Protein AF-A0A4P5YTK2-F1 (afdb_monomer_lite)

Radius of gyration: 30.33 Å; chains: 1; bounding box: 74×53×117 Å

Secondary structure (DSSP, 8-state):
-----------S-SSSSSSTTPEEEEEEES-HHHHH-TT--EEEEEEEEE-TT-EEE-S-EE-TTEEEEEE-TTT--EEE-SPEESBEEEEEE---SS-SS-EEEEESSPP--BS-EEEEEEEEEEEESTTS-SB-S-EEE-SSS-EEEEESSS--B-TT-EEEE-SSS-EEEE-TT--EEESEEEESS-EEEE--SS--EEEE---TTS---TTS-EEEES--TTT-EEEESSSTTSS-HHHHTTEEEES-TTS-SSEEEEEE-TTSBEEEEEEP--SS-SS--SHHHHHHHHTTT---HHHHHTSTT-S--TT-EEEEEESHHHHTTHHHHHHHHHHHH-TTTTT---EEEEEE-TT--HHHHHHEESS-SSTTPPPEE-HHHHHHHHT-SEEEEE--HHHHHTS---HHHHHHHHHHHHHHHHHTT-EEEEE----SS--TTS-STTHHHHHHHHHHHHHHHHHHTPEEE-HHHHHHHHHHHHS-EE-TTS-EE--SSSSSBSSSSSB-HHHHHHHHHHHHHHHHHHHH--

Structure (mmCIF, N/CA/C/O backbone):
data_AF-A0A4P5YTK2-F1
#
_entry.id   AF-A0A4P5YTK2-F1
#
loop_
_atom_site.group_PDB
_atom_site.id
_atom_site.type_symbol
_atom_site.label_atom_id
_atom_site.label_alt_id
_atom_site.label_comp_id
_atom_site.label_asym_id
_atom_site.label_entity_id
_atom_site.label_seq_id
_atom_site.pdbx_PDB_ins_code
_atom_site.Cartn_x
_atom_site.Cartn_y
_atom_site.Cartn_z
_atom_site.occupancy
_atom_site.B_iso_or_equiv
_atom_site.auth_seq_id
_atom_site.auth_comp_id
_atom_site.auth_asym_id
_atom_site.auth_atom_id
_atom_site.pdbx_PDB_model_num
ATOM 1 N N . MET A 1 1 ? 37.054 5.113 -79.686 1.00 27.66 1 MET A N 1
ATOM 2 C CA . MET A 1 1 ? 37.083 6.523 -79.235 1.00 27.66 1 MET A CA 1
ATOM 3 C C . MET A 1 1 ? 35.763 6.830 -78.519 1.00 27.66 1 MET A C 1
ATOM 5 O O . MET A 1 1 ? 34.775 6.212 -78.893 1.00 27.66 1 MET A O 1
ATOM 9 N N . PRO A 1 2 ? 35.787 7.636 -77.441 1.00 45.22 2 PRO A N 1
ATOM 10 C CA . PRO A 1 2 ? 34.852 7.629 -76.292 1.00 45.22 2 PRO A CA 1
ATOM 11 C C . PRO A 1 2 ? 33.668 8.623 -76.481 1.00 45.22 2 PRO A C 1
ATOM 13 O O . PRO A 1 2 ? 33.610 9.208 -77.562 1.00 45.22 2 PRO A O 1
ATOM 16 N N . PRO A 1 3 ? 32.776 8.906 -75.490 1.00 46.12 3 PRO A N 1
ATOM 17 C CA . PRO A 1 3 ? 32.671 8.372 -74.123 1.00 46.12 3 PRO A CA 1
ATOM 18 C C . PRO A 1 3 ? 31.280 7.854 -73.688 1.00 46.12 3 PRO A C 1
ATOM 20 O O . PRO A 1 3 ? 30.233 8.169 -74.247 1.00 46.12 3 PRO A O 1
ATOM 23 N N . ALA A 1 4 ? 31.321 7.089 -72.596 1.00 40.81 4 ALA A N 1
ATOM 24 C CA . ALA A 1 4 ? 30.204 6.750 -71.729 1.00 40.81 4 ALA A CA 1
ATOM 25 C C . ALA A 1 4 ? 29.740 7.974 -70.916 1.00 40.81 4 ALA A C 1
ATOM 27 O O . ALA A 1 4 ? 30.573 8.687 -70.356 1.00 40.81 4 ALA A O 1
ATOM 28 N N . TYR A 1 5 ? 28.424 8.165 -70.796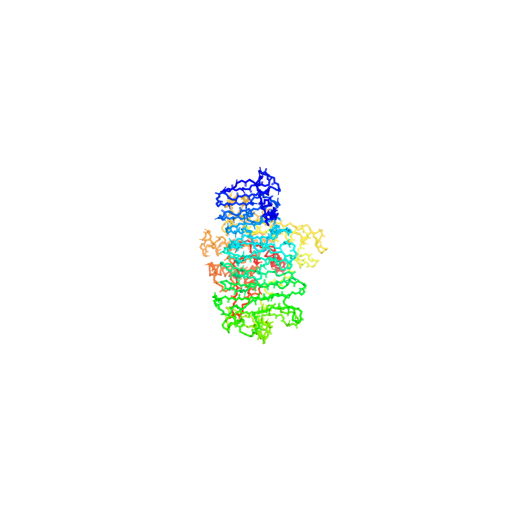 1.00 35.16 5 TYR A N 1
ATOM 29 C CA . TYR A 1 5 ? 27.823 9.064 -69.810 1.00 35.16 5 TYR A CA 1
ATOM 30 C C . TYR A 1 5 ? 27.196 8.246 -68.682 1.00 35.16 5 TYR A C 1
ATOM 32 O O . TYR A 1 5 ? 26.326 7.405 -68.896 1.00 35.16 5 TYR A O 1
ATOM 40 N N . SER A 1 6 ? 27.688 8.507 -67.474 1.00 33.84 6 SER A N 1
ATOM 41 C CA . SER A 1 6 ? 27.196 7.991 -66.206 1.00 33.84 6 SER A CA 1
ATOM 42 C C . SER A 1 6 ? 25.826 8.579 -65.868 1.00 33.84 6 SER A C 1
ATOM 44 O O . SER A 1 6 ? 25.688 9.798 -65.755 1.00 33.84 6 SER A O 1
ATOM 46 N N . LEU A 1 7 ? 24.843 7.723 -65.605 1.00 33.41 7 LEU A N 1
ATOM 47 C CA . LEU A 1 7 ? 23.676 8.083 -64.806 1.00 33.41 7 LEU A CA 1
ATOM 48 C C . LEU A 1 7 ? 24.022 7.801 -63.338 1.00 33.41 7 LEU A C 1
ATOM 50 O O . LEU A 1 7 ? 24.034 6.650 -62.906 1.00 33.41 7 LEU A O 1
ATOM 54 N N . LEU A 1 8 ? 24.346 8.852 -62.580 1.00 32.53 8 LEU A N 1
ATOM 55 C CA . LEU A 1 8 ? 24.273 8.806 -61.117 1.00 32.53 8 LEU A CA 1
ATOM 56 C C . LEU A 1 8 ? 22.802 8.580 -60.717 1.00 32.53 8 LEU A C 1
ATOM 58 O O . LEU A 1 8 ? 21.937 9.284 -61.245 1.00 32.53 8 LEU A O 1
ATOM 62 N N . PRO A 1 9 ? 22.481 7.694 -59.759 1.00 37.84 9 PRO A N 1
ATOM 63 C CA . PRO A 1 9 ? 21.172 7.716 -59.137 1.00 37.84 9 PRO A CA 1
ATOM 64 C C . PRO A 1 9 ? 21.109 8.900 -58.170 1.00 37.84 9 PRO A C 1
ATOM 66 O O . PRO A 1 9 ? 21.943 9.043 -57.274 1.00 37.84 9 PRO A O 1
ATOM 69 N N . ALA A 1 10 ? 20.094 9.740 -58.351 1.00 35.75 10 ALA A N 1
ATOM 70 C CA . ALA A 1 10 ? 19.647 10.712 -57.369 1.00 35.75 10 ALA A CA 1
ATOM 71 C C . ALA A 1 10 ? 19.206 9.974 -56.093 1.00 35.75 10 ALA A C 1
ATOM 73 O O . ALA A 1 10 ? 18.057 9.565 -55.956 1.00 35.75 10 ALA A O 1
ATOM 74 N N . LEU A 1 11 ? 20.141 9.770 -55.168 1.00 39.34 11 LEU A N 1
ATOM 75 C CA . LEU A 1 11 ? 19.878 9.237 -53.835 1.00 39.34 11 LEU A CA 1
ATOM 76 C C . LEU A 1 11 ? 20.534 10.141 -52.792 1.00 39.34 11 LEU A C 1
ATOM 78 O O . LEU A 1 11 ? 21.424 9.732 -52.057 1.00 39.34 11 LEU A O 1
ATOM 82 N N . LEU A 1 12 ? 20.124 11.406 -52.757 1.00 38.94 12 LEU A N 1
ATOM 83 C CA . LEU A 1 12 ? 20.457 12.316 -51.667 1.00 38.94 12 LEU A CA 1
ATOM 84 C C . LEU A 1 12 ? 19.452 13.473 -51.690 1.00 38.94 12 LEU A C 1
ATOM 86 O O . LEU A 1 12 ? 19.691 14.422 -52.418 1.00 38.94 12 LEU A O 1
ATOM 90 N N . LEU A 1 13 ? 18.305 13.344 -50.999 1.00 37.25 13 LEU A N 1
ATOM 91 C CA . LEU A 1 13 ? 17.420 14.440 -50.509 1.00 37.25 13 LEU A CA 1
ATOM 92 C C . LEU A 1 13 ? 16.005 13.941 -50.122 1.00 37.25 13 LEU A C 1
ATOM 94 O O . LEU A 1 13 ? 14.999 14.512 -50.527 1.00 37.25 13 LEU A O 1
ATOM 98 N N . LEU A 1 14 ? 15.889 12.880 -49.313 1.00 36.75 14 LEU A N 1
ATOM 99 C CA . LEU A 1 14 ? 14.598 12.516 -48.689 1.00 36.75 14 LEU A CA 1
ATOM 100 C C . LEU A 1 14 ? 14.622 12.478 -47.151 1.00 36.75 14 LEU A C 1
ATOM 102 O O . LEU A 1 14 ? 13.618 12.137 -46.539 1.00 36.75 14 LEU A O 1
ATOM 106 N N . PHE A 1 15 ? 15.712 12.915 -46.508 1.00 40.53 15 PHE A N 1
ATOM 107 C CA . PHE A 1 15 ? 15.795 13.005 -45.040 1.00 40.53 15 PHE A CA 1
ATOM 108 C C . PHE A 1 15 ? 15.596 14.418 -44.457 1.00 40.53 15 PHE A C 1
ATOM 110 O O . PHE A 1 15 ? 15.671 14.577 -43.243 1.00 40.53 15 PHE A O 1
ATOM 117 N N . SER A 1 16 ? 15.305 15.449 -45.261 1.00 43.75 16 SER A N 1
ATOM 118 C CA . SER A 1 16 ? 15.287 16.842 -44.769 1.00 43.75 16 SER A CA 1
ATOM 119 C C . SER A 1 16 ? 13.909 17.494 -44.587 1.00 43.75 16 SER A C 1
ATOM 121 O O . SER A 1 16 ? 13.853 18.591 -44.044 1.00 43.75 16 SER A O 1
ATOM 123 N N . ASN A 1 17 ? 12.791 16.865 -44.970 1.00 46.16 17 ASN A N 1
ATOM 124 C CA . ASN A 1 17 ? 11.489 17.564 -44.974 1.00 46.16 17 ASN A CA 1
ATOM 125 C C . ASN A 1 17 ? 10.594 17.340 -43.739 1.00 46.16 17 ASN A C 1
ATOM 127 O O . ASN A 1 17 ? 9.593 18.037 -43.603 1.00 46.16 17 ASN A O 1
ATOM 131 N N . VAL A 1 18 ? 10.936 16.432 -42.814 1.00 52.53 18 VAL A N 1
ATOM 132 C CA . VAL A 1 18 ? 10.113 16.185 -41.603 1.00 52.53 18 VAL A CA 1
ATOM 133 C C . VAL A 1 18 ? 10.308 17.274 -40.532 1.00 52.53 18 VAL A C 1
ATOM 135 O O . VAL A 1 18 ? 9.414 17.525 -39.727 1.00 52.53 18 VAL A O 1
ATOM 138 N N . TRP A 1 19 ? 11.448 17.971 -40.558 1.00 58.25 19 TRP A N 1
ATOM 139 C CA . TRP A 1 19 ? 11.836 18.955 -39.539 1.00 58.25 19 TRP A CA 1
ATOM 140 C C . TRP A 1 19 ? 11.548 20.410 -39.915 1.00 58.25 19 TRP A C 1
ATOM 142 O O . TRP A 1 19 ? 11.688 21.283 -39.065 1.00 58.25 19 TRP A O 1
ATOM 152 N N . LEU A 1 20 ? 11.099 20.689 -41.146 1.00 53.34 20 LEU A N 1
ATOM 153 C CA . LEU A 1 20 ? 10.867 22.061 -41.627 1.00 53.34 20 LEU A CA 1
ATOM 154 C C . LEU A 1 20 ? 9.774 22.820 -40.839 1.00 53.34 20 LEU A C 1
ATOM 156 O O . LEU A 1 20 ? 9.642 24.028 -40.989 1.00 53.34 20 LEU A O 1
ATOM 160 N N . HIS A 1 21 ? 9.003 22.110 -40.007 1.00 66.50 21 HIS A N 1
ATOM 161 C CA . HIS A 1 21 ? 7.918 22.646 -39.180 1.00 66.50 21 HIS A CA 1
ATOM 162 C C . HIS A 1 21 ? 8.017 22.211 -37.708 1.00 66.50 21 HIS A C 1
ATOM 164 O O . HIS A 1 21 ? 7.009 22.228 -37.007 1.00 66.50 21 HIS A O 1
ATOM 170 N N . ALA A 1 22 ? 9.189 21.770 -37.238 1.00 86.25 22 ALA A N 1
ATOM 171 C CA . ALA A 1 22 ? 9.347 21.385 -35.839 1.00 86.25 22 ALA A CA 1
ATOM 172 C C . ALA A 1 22 ? 9.545 22.612 -34.939 1.00 86.25 22 ALA A C 1
ATOM 174 O O . ALA A 1 22 ? 10.304 23.520 -35.273 1.00 86.25 22 ALA A O 1
ATOM 175 N N . ALA A 1 23 ? 8.889 22.624 -33.780 1.00 92.25 23 ALA A N 1
ATOM 176 C CA . ALA A 1 23 ? 9.122 23.636 -32.760 1.00 92.25 23 ALA A CA 1
ATOM 177 C C . ALA A 1 23 ? 10.421 23.332 -31.998 1.00 92.25 23 ALA A C 1
ATOM 179 O O . ALA A 1 23 ? 10.620 22.215 -31.512 1.00 92.25 23 ALA A O 1
ATOM 180 N N . GLU A 1 24 ? 11.297 24.327 -31.866 1.00 94.75 24 GLU A N 1
ATOM 181 C CA . GLU A 1 24 ? 12.463 24.221 -30.990 1.00 94.75 24 GLU A CA 1
ATOM 182 C C . GLU A 1 24 ? 12.048 24.438 -29.533 1.00 94.75 24 GLU A C 1
ATOM 184 O O . GLU A 1 24 ? 11.378 25.421 -29.210 1.00 94.75 24 GLU A O 1
ATOM 189 N N . ILE A 1 25 ? 12.425 23.511 -28.651 1.00 94.69 25 ILE A N 1
ATOM 190 C CA . ILE A 1 25 ? 12.066 23.563 -27.228 1.00 94.69 25 ILE A CA 1
ATOM 191 C C . ILE A 1 25 ? 13.289 23.385 -26.325 1.00 94.69 25 ILE A C 1
ATOM 193 O O . ILE A 1 25 ? 14.242 22.682 -26.656 1.00 94.69 25 ILE A O 1
ATOM 197 N N . THR A 1 26 ? 13.248 24.039 -25.169 1.00 96.06 26 THR A N 1
ATOM 198 C CA . THR A 1 26 ? 14.237 23.968 -24.086 1.00 96.06 26 THR A CA 1
ATOM 199 C C . THR A 1 26 ? 13.560 24.418 -22.789 1.00 96.06 26 THR A C 1
ATOM 201 O O . THR A 1 26 ? 12.551 25.127 -22.838 1.00 96.06 26 THR A O 1
ATOM 204 N N . GLY A 1 27 ? 14.085 24.024 -21.630 1.00 95.62 27 GLY A N 1
ATOM 205 C CA . GLY A 1 27 ? 13.498 24.371 -20.337 1.00 95.62 27 GLY A CA 1
ATOM 206 C C . GLY A 1 27 ? 12.146 23.692 -20.103 1.00 95.62 27 GLY A C 1
ATOM 207 O O . GLY A 1 27 ? 11.921 22.564 -20.533 1.00 95.62 27 GLY A O 1
ATOM 208 N N . GLU A 1 28 ? 11.245 24.343 -19.370 1.00 95.44 28 GLU A N 1
ATOM 209 C CA . GLU A 1 28 ? 9.954 23.750 -19.011 1.00 95.44 28 GLU A CA 1
ATOM 210 C C . GLU A 1 28 ? 8.855 24.088 -20.031 1.00 95.44 28 GLU A C 1
ATOM 212 O O . GLU A 1 28 ? 8.529 25.251 -20.265 1.00 95.44 28 GLU A O 1
ATOM 217 N N . VAL A 1 29 ? 8.229 23.048 -20.584 1.00 93.12 29 VAL A N 1
ATOM 218 C CA . VAL A 1 29 ? 7.039 23.120 -21.434 1.00 93.12 29 VAL A CA 1
ATOM 219 C C . VAL A 1 29 ? 5.910 22.357 -20.746 1.00 93.12 29 VAL A C 1
ATOM 221 O O . VAL A 1 29 ? 5.753 21.147 -20.910 1.00 93.12 29 VAL A O 1
ATOM 224 N N . VAL A 1 30 ? 5.114 23.085 -19.961 1.00 90.75 30 VAL A N 1
ATOM 225 C CA . VAL A 1 30 ? 4.009 22.516 -19.179 1.00 90.75 30 VAL A CA 1
ATOM 226 C C . VAL A 1 30 ? 2.952 21.924 -20.112 1.00 90.75 30 VAL A C 1
ATOM 228 O O . VAL A 1 30 ? 2.856 20.709 -20.227 1.00 90.75 30 VAL A O 1
ATOM 231 N N . ASN A 1 31 ? 2.218 22.759 -20.858 1.00 90.88 31 ASN A N 1
ATOM 232 C CA . ASN A 1 31 ? 1.088 22.323 -21.684 1.00 90.88 31 ASN A CA 1
ATOM 233 C C . ASN A 1 31 ? 1.398 22.425 -23.195 1.00 90.88 31 ASN A C 1
ATOM 235 O O . ASN A 1 31 ? 0.902 23.335 -23.871 1.00 90.88 31 ASN A O 1
ATOM 239 N N . PRO A 1 32 ? 2.214 21.507 -23.741 1.00 88.88 32 PRO A N 1
ATOM 240 C CA . PRO A 1 32 ? 2.673 21.547 -25.126 1.00 88.88 32 PRO A CA 1
ATOM 241 C C . PRO A 1 32 ? 1.525 21.423 -26.122 1.00 88.88 32 PRO A C 1
ATOM 243 O O . PRO A 1 32 ? 1.527 22.104 -27.143 1.00 88.88 32 PRO A O 1
ATOM 246 N N . THR A 1 33 ? 0.507 20.621 -25.810 1.00 89.56 33 THR A N 1
ATOM 247 C CA . THR A 1 33 ? -0.662 20.450 -26.674 1.00 89.56 33 THR A CA 1
ATOM 248 C C . THR A 1 33 ? -1.457 21.746 -26.810 1.00 89.56 33 THR A C 1
ATOM 250 O O . THR A 1 33 ? -1.896 22.076 -27.910 1.00 89.56 33 THR A O 1
ATOM 253 N N . LYS A 1 34 ? -1.614 22.519 -25.727 1.00 91.06 34 LYS A N 1
ATOM 254 C CA . LYS A 1 34 ? -2.240 23.848 -25.782 1.00 91.06 34 LYS A CA 1
ATOM 255 C C . LYS A 1 34 ? -1.347 24.876 -26.475 1.00 91.06 34 LYS A C 1
ATOM 257 O O . LYS A 1 34 ? -1.867 25.743 -27.167 1.00 91.06 34 LYS A O 1
ATOM 262 N N . GLN A 1 35 ? -0.035 24.807 -26.257 1.00 91.56 35 GLN A N 1
ATOM 263 C CA . GLN A 1 35 ? 0.909 25.800 -26.769 1.00 91.56 35 GLN A CA 1
ATOM 264 C C . GLN A 1 35 ? 1.207 25.629 -28.264 1.00 91.56 35 GLN A C 1
ATOM 266 O O . GLN A 1 35 ? 1.307 26.621 -28.978 1.00 91.56 35 GLN A O 1
ATOM 271 N N . PHE A 1 36 ? 1.331 24.390 -28.738 1.00 91.38 36 PHE A N 1
ATOM 272 C CA . PHE A 1 36 ? 1.819 24.080 -30.084 1.00 91.38 36 PHE A CA 1
ATOM 273 C C . PHE A 1 36 ? 0.892 23.163 -30.893 1.00 91.38 36 PHE A C 1
ATOM 275 O O . PHE A 1 36 ? 1.068 23.027 -32.101 1.00 91.38 36 PHE A O 1
ATOM 282 N N . GLY A 1 37 ? -0.100 22.542 -30.252 1.00 90.81 37 GLY A N 1
ATOM 283 C CA . GLY A 1 37 ? -0.981 21.556 -30.874 1.00 90.81 37 GLY A CA 1
ATOM 284 C C . GLY A 1 37 ? -0.527 20.110 -30.650 1.00 90.81 37 GLY A C 1
ATOM 285 O O . GLY A 1 37 ? 0.643 19.815 -30.407 1.00 90.81 37 GLY A O 1
ATOM 286 N N . LYS A 1 38 ? -1.492 19.187 -30.740 1.00 90.75 38 LYS A N 1
ATOM 287 C CA . LYS A 1 38 ? -1.319 17.763 -30.400 1.00 90.75 38 LYS A CA 1
ATOM 288 C C . LYS A 1 38 ? -0.386 16.984 -31.333 1.00 90.75 38 LYS A C 1
ATOM 290 O O . LYS A 1 38 ? 0.135 15.960 -30.916 1.00 90.75 38 LYS A O 1
ATOM 295 N N . ASP A 1 39 ? -0.172 17.450 -32.561 1.00 91.69 39 ASP A N 1
ATOM 296 C CA . ASP A 1 39 ? 0.588 16.723 -33.592 1.00 91.69 39 ASP A CA 1
ATOM 297 C C . ASP A 1 39 ? 1.902 17.437 -33.959 1.00 91.69 39 ASP A C 1
ATOM 299 O O . ASP A 1 39 ? 2.563 17.071 -34.926 1.00 91.69 39 ASP A O 1
ATOM 303 N N . MET A 1 40 ? 2.286 18.470 -33.200 1.00 94.19 40 MET A N 1
ATOM 304 C CA . MET A 1 40 ? 3.504 19.238 -33.461 1.00 94.19 40 MET A CA 1
ATOM 305 C C . MET A 1 40 ? 4.757 18.391 -33.229 1.00 94.19 40 MET A C 1
ATOM 307 O O . MET A 1 40 ? 4.900 17.800 -32.159 1.00 94.19 40 MET A O 1
ATOM 311 N N . ASN A 1 41 ? 5.671 18.380 -34.204 1.00 95.75 41 ASN A N 1
ATOM 312 C CA . ASN A 1 41 ? 7.009 17.808 -34.047 1.00 95.75 41 ASN A CA 1
ATOM 313 C C . ASN A 1 41 ? 7.918 18.779 -33.282 1.00 95.75 41 ASN A C 1
ATOM 315 O O . ASN A 1 41 ? 7.785 19.994 -33.422 1.00 95.75 41 ASN A O 1
ATOM 319 N N . TYR A 1 42 ? 8.881 18.257 -32.528 1.00 95.88 42 TYR A N 1
ATOM 320 C CA . TYR A 1 42 ? 9.781 19.058 -31.703 1.00 95.88 42 TYR A CA 1
ATOM 321 C C . TYR A 1 42 ? 11.244 18.695 -31.921 1.00 95.88 42 TYR A C 1
ATOM 323 O O . TYR A 1 42 ? 11.587 17.524 -32.074 1.00 95.88 42 TYR A O 1
ATOM 331 N N . ARG A 1 43 ? 12.121 19.693 -31.850 1.00 97.19 43 ARG A N 1
ATOM 332 C CA . ARG A 1 43 ? 13.571 19.505 -31.759 1.00 97.19 43 ARG A CA 1
ATOM 333 C C . ARG A 1 43 ? 14.061 20.130 -30.459 1.00 97.19 43 ARG A C 1
ATOM 335 O O . ARG A 1 43 ? 13.727 21.278 -30.174 1.00 97.19 43 ARG A O 1
ATOM 342 N N . LEU A 1 44 ? 14.850 19.409 -29.668 1.00 97.88 44 LEU A N 1
ATOM 343 C CA . LEU A 1 44 ? 15.448 20.005 -28.475 1.00 97.88 44 LEU A CA 1
ATOM 344 C C . LEU A 1 44 ? 16.559 20.990 -28.871 1.00 97.88 44 LEU A C 1
ATOM 346 O O . LEU A 1 44 ? 17.456 20.651 -29.642 1.00 97.88 44 LEU A O 1
ATOM 350 N N . ALA A 1 45 ? 16.502 22.204 -28.329 1.00 97.12 45 ALA A N 1
ATOM 351 C CA . ALA A 1 45 ? 17.574 23.206 -28.390 1.00 97.12 45 ALA A CA 1
ATOM 352 C C . ALA A 1 45 ? 18.370 23.288 -27.067 1.00 97.12 45 ALA A C 1
ATOM 354 O O . ALA A 1 45 ? 19.324 24.054 -26.944 1.00 97.12 45 ALA A O 1
ATOM 355 N N . GLY A 1 46 ? 17.943 22.520 -26.065 1.00 97.44 46 GLY A N 1
ATOM 356 C CA . GLY A 1 46 ? 18.527 22.374 -24.739 1.00 97.44 46 GLY A CA 1
ATOM 357 C C . GLY A 1 46 ? 17.758 21.308 -23.958 1.00 97.44 46 GLY A C 1
ATOM 358 O O . GLY A 1 46 ? 16.753 20.787 -24.450 1.00 97.44 46 GLY A O 1
ATOM 359 N N . ASP A 1 47 ? 18.209 20.991 -22.745 1.00 98.19 47 ASP A N 1
ATOM 360 C CA . ASP A 1 47 ? 17.488 20.058 -21.874 1.00 98.19 47 ASP A CA 1
ATOM 361 C C . ASP A 1 47 ? 16.073 20.580 -21.591 1.00 98.19 47 ASP A C 1
ATOM 363 O O . ASP A 1 47 ? 15.878 21.770 -21.320 1.00 98.19 47 ASP A O 1
ATOM 367 N N . ALA A 1 48 ? 15.079 19.693 -21.652 1.00 97.25 48 ALA A N 1
ATOM 368 C CA . ALA A 1 48 ? 13.676 20.077 -21.569 1.00 97.25 48 ALA A CA 1
ATOM 369 C C . ALA A 1 48 ? 12.878 19.200 -20.599 1.00 97.25 48 ALA A C 1
ATOM 371 O O . ALA A 1 48 ? 13.012 17.978 -20.581 1.00 97.25 48 ALA A O 1
ATOM 372 N N . THR A 1 49 ? 11.991 19.831 -19.828 1.00 95.56 49 THR A N 1
ATOM 373 C CA . THR A 1 49 ? 10.895 19.157 -19.118 1.00 95.56 49 THR A CA 1
ATOM 374 C C . THR A 1 49 ? 9.605 19.365 -19.890 1.00 95.56 49 THR A C 1
ATOM 376 O O . THR A 1 49 ? 9.271 20.487 -20.255 1.00 95.56 49 THR A O 1
ATOM 379 N N . PHE A 1 50 ? 8.874 18.290 -20.135 1.00 89.19 50 PHE A N 1
ATOM 380 C CA . PHE A 1 50 ? 7.735 18.248 -21.039 1.00 89.19 50 PHE A CA 1
ATOM 381 C C . PHE A 1 50 ? 6.661 17.335 -20.442 1.00 89.19 50 PHE A C 1
ATOM 383 O O . PHE A 1 50 ? 7.000 16.300 -19.886 1.00 89.19 50 PHE A O 1
ATOM 390 N N . GLY A 1 51 ? 5.368 17.644 -20.552 1.00 77.19 51 GLY A N 1
ATOM 391 C CA . GLY A 1 51 ? 4.327 16.640 -20.261 1.00 77.19 51 GLY A CA 1
ATOM 392 C C . GLY A 1 51 ? 3.209 17.064 -19.307 1.00 77.19 51 GLY A C 1
ATOM 393 O O . GLY A 1 51 ? 2.083 16.576 -19.455 1.00 77.19 51 GLY A O 1
ATOM 394 N N . TRP A 1 52 ? 3.442 17.993 -18.379 1.00 84.12 52 TRP A N 1
ATOM 395 C CA . TRP A 1 52 ? 2.457 18.321 -17.340 1.00 84.12 52 TRP A CA 1
ATOM 396 C C . TRP A 1 52 ? 1.205 19.019 -17.902 1.00 84.12 52 TRP A C 1
ATOM 398 O O . TRP A 1 52 ? 1.255 20.157 -18.325 1.00 84.12 52 TRP A O 1
ATOM 408 N N . MET A 1 53 ? 0.025 18.394 -17.835 1.00 85.62 53 MET A N 1
ATOM 409 C CA . MET A 1 53 ? -1.212 18.859 -18.511 1.00 85.62 53 MET A CA 1
ATOM 410 C C . MET A 1 53 ? -1.256 18.622 -20.034 1.00 85.62 53 MET A C 1
ATOM 412 O O . MET A 1 53 ? -2.096 19.208 -20.715 1.00 85.62 53 MET A O 1
ATOM 416 N N . THR A 1 54 ? -0.410 17.741 -20.576 1.00 83.44 54 THR A N 1
ATOM 417 C CA . THR A 1 54 ? -0.430 17.374 -22.008 1.00 83.44 54 THR A CA 1
ATOM 418 C C . THR A 1 54 ? -1.686 16.589 -22.385 1.00 83.44 54 THR A C 1
ATOM 420 O O . THR A 1 54 ? -2.323 16.855 -23.400 1.00 83.44 54 THR A O 1
ATOM 423 N N . GLY A 1 55 ? -2.074 15.597 -21.577 1.00 87.62 55 GLY A N 1
ATOM 424 C CA . GLY A 1 55 ? -3.152 14.674 -21.930 1.00 87.62 55 GLY A CA 1
ATOM 425 C C . GLY A 1 55 ? -2.731 13.683 -23.021 1.00 87.62 55 GLY A C 1
ATOM 426 O O . GLY A 1 55 ? -2.582 12.499 -22.727 1.00 87.62 55 GLY A O 1
ATOM 427 N N . ALA A 1 56 ? -2.572 14.144 -24.266 1.00 92.38 56 ALA A N 1
ATOM 428 C CA . ALA A 1 56 ? -2.096 13.339 -25.393 1.00 92.38 56 ALA A CA 1
ATOM 429 C C . ALA A 1 56 ? -1.284 14.168 -26.408 1.00 92.38 56 ALA A C 1
ATOM 431 O O . ALA A 1 56 ? -1.744 15.223 -26.839 1.00 92.38 56 ALA A O 1
ATOM 432 N N . GLN A 1 57 ? -0.133 13.642 -26.835 1.00 92.94 57 GLN A N 1
ATOM 433 C CA . GLN A 1 57 ? 0.745 14.233 -27.850 1.00 92.94 57 GLN A CA 1
ATOM 434 C C . GLN A 1 57 ? 1.181 13.175 -28.879 1.00 92.94 57 GLN A C 1
ATOM 436 O O . GLN A 1 57 ? 1.574 12.062 -28.519 1.00 92.94 57 GLN A O 1
ATOM 441 N N . GLY A 1 58 ? 1.107 13.514 -30.163 1.00 94.19 58 GLY A N 1
ATOM 442 C CA . GLY A 1 58 ? 1.405 12.630 -31.293 1.00 94.19 58 GLY A CA 1
ATOM 443 C C . GLY A 1 58 ? 2.632 13.000 -32.118 1.00 94.19 58 GLY A C 1
ATOM 444 O O . GLY A 1 58 ? 3.160 12.136 -32.812 1.00 94.19 58 GLY A O 1
ATOM 445 N N . GLY A 1 59 ? 3.117 14.238 -32.036 1.00 94.12 59 GLY A N 1
ATOM 446 C CA . GLY A 1 59 ? 4.297 14.637 -32.801 1.00 94.12 59 GLY A CA 1
ATOM 447 C C . GLY A 1 59 ? 5.603 14.037 -32.270 1.00 94.12 59 GLY A C 1
ATOM 448 O O . GLY A 1 59 ? 5.743 13.755 -31.077 1.00 94.12 59 GLY A O 1
ATOM 449 N N . ALA A 1 60 ? 6.548 13.814 -33.182 1.00 96.44 60 ALA A N 1
ATOM 450 C CA . ALA A 1 60 ? 7.859 13.241 -32.889 1.00 96.44 60 ALA A CA 1
ATOM 451 C C . ALA A 1 60 ? 8.782 14.249 -32.184 1.00 96.44 60 ALA A C 1
ATOM 453 O O . ALA A 1 60 ? 8.623 15.459 -32.345 1.00 96.44 60 ALA A O 1
ATOM 454 N N . ILE A 1 61 ? 9.770 13.752 -31.435 1.00 96.56 61 ILE A N 1
ATOM 455 C CA . ILE A 1 61 ? 10.776 14.571 -30.746 1.00 96.56 61 ILE A CA 1
ATOM 456 C C . ILE A 1 61 ? 12.181 14.119 -31.159 1.00 96.56 61 ILE A C 1
ATOM 458 O O . ILE A 1 61 ? 12.561 12.973 -30.922 1.00 96.56 61 ILE A O 1
ATOM 462 N N . ASP A 1 62 ? 12.976 15.018 -31.737 1.00 97.75 62 ASP A N 1
ATOM 463 C CA . ASP A 1 62 ? 14.425 14.831 -31.883 1.00 97.75 62 ASP A CA 1
ATOM 464 C C . ASP A 1 62 ? 15.147 15.392 -30.660 1.00 97.75 62 ASP A C 1
ATOM 466 O O . ASP A 1 62 ? 15.088 16.594 -30.385 1.00 97.75 62 ASP A O 1
ATOM 470 N N . LEU A 1 63 ? 15.842 14.507 -29.944 1.00 98.31 63 LEU A N 1
ATOM 471 C CA . LEU A 1 63 ? 16.591 14.833 -28.738 1.00 98.31 63 LEU A CA 1
ATOM 472 C C . LEU A 1 63 ? 17.804 15.730 -29.008 1.00 98.31 63 LEU A C 1
ATOM 474 O O . LEU A 1 63 ? 18.231 16.431 -28.101 1.00 98.31 63 LEU A O 1
ATOM 478 N N . ASN A 1 64 ? 18.365 15.726 -30.225 1.00 97.75 64 ASN A N 1
ATOM 479 C CA . ASN A 1 64 ? 19.418 16.656 -30.657 1.00 97.75 64 ASN A CA 1
ATOM 480 C C . ASN A 1 64 ? 20.592 16.869 -29.658 1.00 97.75 64 ASN A C 1
ATOM 482 O O . ASN A 1 64 ? 21.136 17.958 -29.527 1.00 97.75 64 ASN A O 1
ATOM 486 N N . GLY A 1 65 ? 21.001 15.822 -28.946 1.00 98.00 65 GLY A N 1
ATOM 487 C CA . GLY A 1 65 ? 22.095 15.838 -27.969 1.00 98.00 65 GLY A CA 1
ATOM 488 C C . GLY A 1 65 ? 21.694 16.179 -26.528 1.00 98.00 65 GLY A C 1
ATOM 489 O O . GLY A 1 65 ? 22.580 16.262 -25.681 1.00 98.00 65 GLY A O 1
ATOM 490 N N . HIS A 1 66 ? 20.403 16.354 -26.235 1.00 98.56 66 HIS A N 1
ATOM 491 C CA . HIS A 1 66 ? 19.894 16.864 -24.957 1.00 98.56 66 HIS A CA 1
ATOM 492 C C . HIS A 1 66 ? 19.068 15.840 -24.166 1.00 98.56 66 HIS A C 1
ATOM 494 O O . HIS A 1 66 ? 18.670 14.790 -24.679 1.00 98.56 66 HIS A O 1
ATOM 500 N N . ALA A 1 67 ? 18.808 16.150 -22.895 1.00 98.19 67 ALA A N 1
ATOM 501 C CA . ALA A 1 67 ? 17.935 15.368 -22.028 1.00 98.19 67 ALA A CA 1
ATOM 502 C C . ALA A 1 67 ? 16.466 15.802 -22.158 1.00 98.19 67 ALA A C 1
ATOM 504 O O . ALA A 1 67 ? 16.137 16.986 -22.051 1.00 98.19 67 ALA A O 1
ATOM 505 N N . LEU A 1 68 ? 15.568 14.828 -22.314 1.00 98.25 68 LEU A N 1
ATOM 506 C CA . LEU A 1 68 ? 14.121 15.014 -22.232 1.00 98.25 68 LEU A CA 1
ATOM 507 C C . LEU A 1 68 ? 13.591 14.411 -20.932 1.00 98.25 68 LEU A C 1
ATOM 509 O O . LEU A 1 68 ? 13.739 13.215 -20.698 1.00 98.25 68 LEU A O 1
ATOM 513 N N . ILE A 1 69 ? 12.901 15.206 -20.122 1.00 97.81 69 ILE A N 1
ATOM 514 C CA . ILE A 1 69 ? 12.120 14.730 -18.980 1.00 97.81 69 ILE A CA 1
ATOM 515 C C . ILE A 1 69 ? 10.644 14.779 -19.361 1.00 97.81 69 ILE A C 1
ATOM 517 O O . ILE A 1 69 ? 10.093 15.859 -19.553 1.00 97.81 69 ILE A O 1
ATOM 521 N N . VAL A 1 70 ? 9.988 13.624 -19.414 1.00 96.38 70 VAL A N 1
ATOM 522 C CA . VAL A 1 70 ? 8.532 13.522 -19.501 1.00 96.38 70 VAL A CA 1
ATOM 523 C C . VAL A 1 70 ? 7.949 13.521 -18.086 1.00 96.38 70 VAL A C 1
ATOM 525 O O . VAL A 1 70 ? 8.060 12.531 -17.368 1.00 96.38 70 VAL A O 1
ATOM 528 N N . GLU A 1 71 ? 7.337 14.628 -17.670 1.00 94.06 71 GLU A N 1
ATOM 529 C CA . GLU A 1 71 ? 6.759 14.830 -16.337 1.00 94.06 71 GLU A CA 1
ATOM 530 C C . GLU A 1 71 ? 5.231 14.719 -16.379 1.00 94.06 71 GLU A C 1
ATOM 532 O O . GLU A 1 71 ? 4.539 15.500 -17.033 1.00 94.06 71 GLU A O 1
ATOM 537 N N . THR A 1 72 ? 4.684 13.741 -15.657 1.00 91.94 72 THR A N 1
ATOM 538 C CA . THR A 1 72 ? 3.230 13.544 -15.535 1.00 91.94 72 THR A CA 1
ATOM 539 C C . THR A 1 72 ? 2.608 14.395 -14.427 1.00 91.94 72 THR A C 1
ATOM 541 O O . THR A 1 72 ? 1.390 14.364 -14.274 1.00 91.94 72 THR A O 1
ATOM 544 N N . GLY A 1 73 ? 3.429 15.103 -13.638 1.00 90.38 73 GLY A N 1
ATOM 545 C CA . GLY A 1 73 ? 3.107 15.907 -12.452 1.00 90.38 73 GLY A CA 1
ATOM 546 C C . GLY A 1 73 ? 2.332 15.143 -11.382 1.00 90.38 73 GLY A C 1
ATOM 547 O O . GLY A 1 73 ? 1.270 15.543 -10.906 1.00 90.38 73 GLY A O 1
ATOM 548 N N . GLY A 1 74 ? 2.890 14.002 -10.993 1.00 87.44 74 GLY A N 1
ATOM 549 C CA . GLY A 1 74 ? 2.309 13.150 -9.957 1.00 87.44 74 GLY A CA 1
ATOM 550 C C . GLY A 1 74 ? 1.313 12.120 -10.488 1.00 87.44 74 GLY A C 1
ATOM 551 O O . GLY A 1 74 ? 0.502 11.604 -9.720 1.00 87.44 74 GLY A O 1
ATOM 552 N N . GLY A 1 75 ? 1.400 11.771 -11.775 1.00 88.00 75 GLY A N 1
ATOM 553 C CA . GLY A 1 75 ? 0.636 10.678 -12.375 1.00 88.00 75 GLY A CA 1
ATOM 554 C C . GLY A 1 75 ? -0.678 11.100 -13.019 1.00 88.00 75 GLY A C 1
ATOM 555 O O . GLY A 1 75 ? -1.623 10.312 -13.006 1.00 88.00 75 GLY A O 1
ATOM 556 N N . ASN A 1 76 ? -0.759 12.318 -13.566 1.00 91.12 76 ASN A N 1
ATOM 557 C CA . ASN A 1 76 ? -1.874 12.695 -14.433 1.00 91.12 76 ASN A CA 1
ATOM 558 C C . ASN A 1 76 ? -1.813 11.963 -15.778 1.00 91.12 76 ASN A C 1
ATOM 560 O O . ASN A 1 76 ? -0.798 11.379 -16.155 1.00 91.12 76 ASN A O 1
ATOM 564 N N . ARG A 1 77 ? -2.937 12.004 -16.505 1.00 92.69 77 ARG A N 1
ATOM 565 C CA . ARG A 1 77 ? -3.058 11.378 -17.823 1.00 92.69 77 ARG A CA 1
ATOM 566 C C . ARG A 1 77 ? -2.032 11.961 -18.801 1.00 92.69 77 ARG A C 1
ATOM 568 O O . ARG A 1 77 ? -2.142 13.132 -19.168 1.00 92.69 77 ARG A O 1
ATOM 575 N N . THR A 1 78 ? -1.145 11.106 -19.297 1.00 93.25 78 THR A N 1
ATOM 576 C CA . THR A 1 78 ? -0.109 11.443 -20.274 1.00 93.25 78 THR A CA 1
ATOM 577 C C . THR A 1 78 ? 0.027 10.318 -21.296 1.00 93.25 78 THR A C 1
ATOM 579 O O . THR A 1 78 ? 0.383 9.196 -20.949 1.00 93.25 78 THR A O 1
ATOM 582 N N . ILE A 1 79 ? -0.260 10.611 -22.565 1.00 94.62 79 ILE A N 1
ATOM 583 C CA . ILE A 1 79 ? -0.108 9.669 -23.682 1.00 94.62 79 ILE A CA 1
ATOM 584 C C . ILE A 1 79 ? 0.817 10.292 -24.725 1.00 94.62 79 ILE A C 1
ATOM 586 O O . ILE A 1 79 ? 0.478 11.321 -25.305 1.00 94.62 79 ILE A O 1
ATOM 590 N N . PHE A 1 80 ? 1.952 9.657 -24.994 1.00 95.44 80 PHE A N 1
ATOM 591 C CA . PHE A 1 80 ? 2.864 10.041 -26.070 1.00 95.44 80 PHE A CA 1
ATOM 592 C C . PHE A 1 80 ? 2.849 8.994 -27.165 1.00 95.44 80 PHE A C 1
ATOM 594 O O . PHE A 1 80 ? 3.177 7.847 -26.903 1.00 95.44 80 PHE A O 1
ATOM 601 N N . SER A 1 81 ? 2.484 9.379 -28.385 1.00 96.19 81 SER A N 1
ATOM 602 C CA . SER A 1 81 ? 2.454 8.471 -29.543 1.00 96.19 81 SER A CA 1
ATOM 603 C C . SER A 1 81 ? 3.499 8.784 -30.616 1.00 96.19 81 SER A C 1
ATOM 605 O O . SER A 1 81 ? 3.737 7.960 -31.500 1.00 96.19 81 SER A O 1
ATOM 607 N N . GLY A 1 82 ? 4.163 9.938 -30.514 1.00 95.50 82 GLY A N 1
ATOM 608 C CA . GLY A 1 82 ? 5.292 10.295 -31.368 1.00 95.50 82 GLY A CA 1
ATOM 609 C C . GLY A 1 82 ? 6.535 9.445 -31.100 1.00 95.50 82 GLY A C 1
ATOM 610 O O . GLY A 1 82 ? 6.686 8.837 -30.038 1.00 95.50 82 GLY A O 1
ATOM 611 N N . ALA A 1 83 ? 7.432 9.392 -32.084 1.00 97.38 83 ALA A N 1
ATOM 612 C CA . ALA A 1 83 ? 8.735 8.751 -31.934 1.00 97.38 83 ALA A CA 1
ATOM 613 C C . ALA A 1 83 ? 9.761 9.708 -31.310 1.00 97.38 83 ALA A C 1
ATOM 615 O O . ALA A 1 83 ? 9.764 10.902 -31.607 1.00 97.38 83 ALA A O 1
ATOM 616 N N . PHE A 1 84 ? 10.658 9.168 -30.490 1.00 98.06 84 PHE A N 1
ATOM 617 C CA . PHE A 1 84 ? 11.850 9.843 -29.984 1.00 98.06 84 PHE A CA 1
ATOM 618 C C . PHE A 1 84 ? 13.068 9.421 -30.812 1.00 98.06 84 PHE A C 1
ATOM 620 O O . PHE A 1 84 ? 13.344 8.226 -30.950 1.00 98.06 84 PHE A O 1
ATOM 627 N N . SER A 1 85 ? 13.810 10.385 -31.351 1.00 98.38 85 SER A N 1
ATOM 628 C CA . SER A 1 85 ? 14.968 10.157 -32.228 1.00 98.38 85 SER A CA 1
ATOM 629 C C . SER A 1 85 ? 16.182 11.003 -31.826 1.00 98.38 85 SER A C 1
ATOM 631 O O . SER A 1 85 ? 16.102 11.813 -30.909 1.00 98.38 85 SER A O 1
ATOM 633 N N . GLY A 1 86 ? 17.314 10.825 -32.513 1.00 97.56 86 GLY A N 1
ATOM 634 C CA . GLY A 1 86 ? 18.526 11.620 -32.288 1.00 97.56 86 GLY A CA 1
ATOM 635 C C . GLY A 1 86 ? 19.477 11.017 -31.255 1.00 97.56 86 GLY A C 1
ATOM 636 O O . GLY A 1 86 ? 19.565 9.802 -31.099 1.00 97.56 86 GLY A O 1
ATOM 637 N N . VAL A 1 87 ? 20.236 11.864 -30.570 1.00 97.88 87 VAL A N 1
ATOM 638 C CA . VAL A 1 87 ? 21.140 11.480 -29.471 1.00 97.88 87 VAL A CA 1
ATOM 639 C C . VAL A 1 87 ? 20.658 12.191 -28.215 1.00 97.88 87 VAL A C 1
ATOM 641 O O . VAL A 1 87 ? 20.234 13.332 -28.316 1.00 97.88 87 VAL A O 1
ATOM 644 N N . GLY A 1 88 ? 20.695 11.553 -27.051 1.00 97.81 88 GLY A N 1
ATOM 645 C CA . GLY A 1 88 ? 20.224 12.167 -25.808 1.00 97.81 88 GLY A CA 1
ATOM 646 C C . GLY A 1 88 ? 19.679 11.144 -24.824 1.00 97.81 88 GLY A C 1
ATOM 647 O O . GLY A 1 88 ? 19.717 9.941 -25.081 1.00 97.81 88 GLY A O 1
ATOM 648 N N . SER A 1 89 ? 19.167 11.608 -23.690 1.00 98.19 89 SER A N 1
ATOM 649 C CA . SER A 1 89 ? 18.524 10.754 -22.687 1.00 98.19 89 SER A CA 1
ATOM 650 C C . SER A 1 89 ? 17.041 11.072 -22.556 1.00 98.19 89 SER A C 1
ATOM 652 O O . SER A 1 89 ? 16.605 12.196 -22.801 1.00 98.19 89 SER A O 1
ATOM 654 N N . VAL A 1 90 ? 16.269 10.071 -22.136 1.00 98.56 90 VAL A N 1
ATOM 655 C CA . VAL A 1 90 ? 14.855 10.240 -21.792 1.00 98.56 90 VAL A CA 1
ATOM 656 C C . VAL A 1 90 ? 14.645 9.807 -20.349 1.00 98.56 90 VAL A C 1
ATOM 658 O O . VAL A 1 90 ? 14.960 8.678 -19.975 1.00 98.56 90 VAL A O 1
ATOM 661 N N . GLU A 1 91 ? 14.091 10.696 -19.536 1.00 97.94 91 GLU A N 1
ATOM 662 C CA . GLU A 1 91 ? 13.528 10.378 -18.230 1.00 97.94 91 GLU A CA 1
ATOM 663 C C . GLU A 1 91 ? 12.007 10.416 -18.306 1.00 97.94 91 GLU A C 1
ATOM 665 O O . GLU A 1 91 ? 11.429 11.333 -18.879 1.00 97.94 91 GLU A O 1
ATOM 670 N N . TRP A 1 92 ? 11.347 9.459 -17.668 1.00 97.56 92 TRP A N 1
ATOM 671 C CA . TRP A 1 92 ? 9.901 9.455 -17.499 1.00 97.56 92 TRP A CA 1
ATOM 672 C C . TRP A 1 92 ? 9.552 9.490 -16.014 1.00 97.56 92 TRP A C 1
ATOM 674 O O . TRP A 1 92 ? 9.967 8.614 -15.254 1.00 97.56 92 TRP A O 1
ATOM 684 N N . ARG A 1 93 ? 8.796 10.503 -15.587 1.00 95.94 93 ARG A N 1
ATOM 685 C CA . ARG A 1 93 ? 8.414 10.753 -14.190 1.00 95.94 93 ARG A CA 1
ATOM 686 C C . ARG A 1 93 ? 6.908 10.589 -14.025 1.00 95.94 93 ARG A C 1
ATOM 688 O O . ARG A 1 93 ? 6.112 11.458 -14.390 1.00 95.94 93 ARG A O 1
ATOM 695 N N . GLY A 1 94 ? 6.520 9.419 -13.527 1.00 93.25 94 GLY A N 1
ATOM 696 C CA . GLY A 1 94 ? 5.136 9.053 -13.251 1.00 93.25 94 GLY A CA 1
ATOM 697 C C . GLY A 1 94 ? 4.634 9.569 -11.899 1.00 93.25 94 GLY A C 1
ATOM 698 O O . GLY A 1 94 ? 5.241 10.427 -11.257 1.00 93.25 94 GLY A O 1
ATOM 699 N N . GLY A 1 95 ? 3.511 9.010 -11.447 1.00 90.75 95 GLY A N 1
ATOM 700 C CA . GLY A 1 95 ? 2.983 9.224 -10.100 1.00 90.75 95 GLY A CA 1
ATOM 701 C C . GLY A 1 95 ? 3.483 8.178 -9.105 1.00 90.75 95 GLY A C 1
ATOM 702 O O . GLY A 1 95 ? 4.665 8.109 -8.773 1.00 90.75 95 GLY A O 1
ATOM 703 N N . ARG A 1 96 ? 2.553 7.352 -8.622 1.00 89.38 96 ARG A N 1
ATOM 704 C CA . ARG A 1 96 ? 2.802 6.232 -7.700 1.00 89.38 96 ARG A CA 1
ATOM 705 C C . ARG A 1 96 ? 2.488 4.897 -8.372 1.00 89.38 96 ARG A C 1
ATOM 707 O O . ARG A 1 96 ? 1.847 4.877 -9.419 1.00 89.38 96 ARG A O 1
ATOM 714 N N . VAL A 1 97 ? 2.881 3.796 -7.742 1.00 89.62 97 VAL A N 1
ATOM 715 C CA . VAL A 1 97 ? 2.465 2.442 -8.127 1.00 89.62 97 VAL A CA 1
ATOM 716 C C . VAL A 1 97 ? 1.428 1.938 -7.101 1.00 89.62 97 VAL A C 1
ATOM 718 O O . VAL A 1 97 ? 1.721 1.973 -5.909 1.00 89.62 97 VAL A O 1
ATOM 721 N N . PRO A 1 98 ? 0.216 1.507 -7.511 1.00 86.44 98 PRO A N 1
ATOM 722 C CA . PRO A 1 98 ? -0.336 1.604 -8.860 1.00 86.44 98 PRO A CA 1
ATOM 723 C C . PRO A 1 98 ? -0.724 3.047 -9.211 1.00 86.44 98 PRO A C 1
ATOM 725 O O . PRO A 1 98 ? -1.141 3.833 -8.352 1.00 86.44 98 PRO A O 1
ATOM 728 N N . GLN A 1 99 ? -0.633 3.381 -10.495 1.00 83.44 99 GLN A N 1
ATOM 729 C CA . GLN A 1 99 ? -1.089 4.668 -11.002 1.00 83.44 99 GLN A CA 1
ATOM 730 C C . GLN A 1 99 ? -2.575 4.600 -11.372 1.00 83.44 99 GLN A C 1
ATOM 732 O O . GLN A 1 99 ? -3.054 3.577 -11.851 1.00 83.44 99 GLN A O 1
ATOM 737 N N . VAL A 1 100 ? -3.314 5.688 -11.134 1.00 82.06 100 VAL A N 1
ATOM 738 C CA . VAL A 1 100 ? -4.758 5.758 -11.426 1.00 82.06 100 VAL A CA 1
ATOM 739 C C . VAL A 1 100 ? -5.023 6.216 -12.861 1.00 82.06 100 VAL A C 1
ATOM 741 O O . VAL A 1 100 ? -5.919 5.691 -13.515 1.00 82.06 100 VAL A O 1
ATOM 744 N N . ALA A 1 101 ? -4.268 7.205 -13.349 1.00 88.94 101 ALA A N 1
ATOM 745 C CA . ALA A 1 101 ? -4.448 7.747 -14.691 1.00 88.94 101 ALA A CA 1
ATOM 746 C C . ALA A 1 101 ? -3.437 7.153 -15.691 1.00 88.94 101 ALA A C 1
ATOM 748 O O . ALA A 1 101 ? -2.325 6.802 -15.290 1.00 88.94 101 ALA A O 1
ATOM 749 N N . PRO A 1 102 ? -3.777 7.093 -16.992 1.00 88.50 102 PRO A N 1
ATOM 750 C CA . PRO A 1 102 ? -2.890 6.544 -18.016 1.00 88.50 102 PRO A CA 1
ATOM 751 C C . PRO A 1 102 ? -1.546 7.275 -18.115 1.00 88.50 102 PRO A C 1
ATOM 753 O O . PRO A 1 102 ? -1.514 8.502 -18.166 1.00 88.50 102 PRO A O 1
ATOM 756 N N . SER A 1 103 ? -0.455 6.524 -18.216 1.00 94.56 103 SER A N 1
ATOM 757 C CA . SER A 1 103 ? 0.891 7.017 -18.523 1.00 94.56 103 SER A CA 1
ATOM 758 C C . SER A 1 103 ? 1.475 6.080 -19.568 1.00 94.56 103 SER A C 1
ATOM 760 O O . SER A 1 103 ? 1.890 4.976 -19.232 1.00 94.56 103 SER A O 1
ATOM 762 N N . ILE A 1 104 ? 1.370 6.471 -20.840 1.00 96.38 104 ILE A N 1
ATOM 763 C CA . ILE A 1 104 ? 1.521 5.561 -21.981 1.00 96.38 104 ILE A CA 1
ATOM 764 C C . ILE A 1 104 ? 2.516 6.126 -22.995 1.00 96.38 104 ILE A C 1
ATOM 766 O O . ILE A 1 104 ? 2.381 7.272 -23.436 1.00 96.38 104 ILE A O 1
ATOM 770 N N . LEU A 1 105 ? 3.453 5.283 -23.421 1.00 97.69 105 LEU A N 1
ATOM 771 C CA . LEU A 1 105 ? 4.281 5.474 -24.604 1.00 97.69 105 LEU A CA 1
ATOM 772 C C . LEU A 1 105 ? 3.779 4.546 -25.719 1.00 97.69 105 LEU A C 1
ATOM 774 O O . LEU A 1 105 ? 4.012 3.341 -25.701 1.00 97.69 105 LEU A O 1
ATOM 778 N N . ALA A 1 106 ? 3.061 5.127 -26.672 1.00 97.31 106 ALA A N 1
ATOM 779 C CA . ALA A 1 106 ? 2.340 4.456 -27.743 1.00 97.31 106 ALA A CA 1
ATOM 780 C C . ALA A 1 106 ? 2.890 4.817 -29.135 1.00 97.31 106 ALA A C 1
ATOM 782 O O . ALA A 1 106 ? 3.938 5.457 -29.285 1.00 97.31 106 ALA A O 1
ATOM 783 N N . GLY A 1 107 ? 2.162 4.410 -30.176 1.00 97.25 107 GLY A N 1
ATOM 784 C CA . GLY A 1 107 ? 2.422 4.774 -31.570 1.00 97.25 107 GLY A CA 1
ATOM 785 C C . GLY A 1 107 ? 2.921 3.617 -32.433 1.00 97.25 107 GLY A C 1
ATOM 786 O O . GLY A 1 107 ? 3.142 2.501 -31.970 1.00 97.25 107 GLY A O 1
ATOM 787 N N . THR A 1 108 ? 3.069 3.875 -33.727 1.00 97.62 108 THR A N 1
ATOM 788 C CA . THR A 1 108 ? 3.464 2.859 -34.719 1.00 97.62 108 THR A CA 1
ATOM 789 C C . THR A 1 108 ? 4.934 2.951 -35.117 1.00 97.62 108 THR A C 1
ATOM 791 O O . THR A 1 108 ? 5.502 1.964 -35.570 1.00 97.62 108 THR A O 1
ATOM 794 N N . ALA A 1 109 ? 5.560 4.119 -34.949 1.00 97.69 109 ALA A N 1
ATOM 795 C CA . ALA A 1 109 ? 6.969 4.326 -35.262 1.00 97.69 109 ALA A CA 1
ATOM 796 C C . ALA A 1 109 ? 7.865 3.965 -34.062 1.00 97.69 109 ALA A C 1
ATOM 798 O O . ALA A 1 109 ? 7.521 4.342 -32.929 1.00 97.69 109 ALA A O 1
ATOM 799 N N . PRO A 1 110 ? 9.005 3.283 -34.292 1.00 97.88 110 PRO A N 1
ATOM 800 C CA . PRO A 1 110 ? 9.962 2.973 -33.240 1.00 97.88 110 PRO A CA 1
ATOM 801 C C . PRO A 1 110 ? 10.608 4.247 -32.714 1.00 97.88 110 PRO A C 1
ATOM 803 O O . PRO A 1 110 ? 10.812 5.216 -33.450 1.00 97.88 110 PRO A O 1
ATOM 806 N N . ASN A 1 111 ? 10.972 4.221 -31.440 1.00 98.56 111 ASN A N 1
ATOM 807 C CA . ASN A 1 111 ? 11.970 5.152 -30.945 1.00 98.56 111 ASN A CA 1
ATOM 808 C C . ASN A 1 111 ? 13.336 4.714 -31.487 1.00 98.56 111 ASN A C 1
ATOM 810 O O . ASN A 1 111 ? 13.599 3.525 -31.627 1.00 98.56 111 ASN A O 1
ATOM 814 N N . THR A 1 112 ? 14.202 5.663 -31.832 1.00 98.12 112 THR A N 1
ATOM 815 C CA . THR A 1 112 ? 15.514 5.374 -32.443 1.00 98.12 112 THR A CA 1
ATOM 816 C C . THR A 1 112 ? 16.633 6.222 -31.847 1.00 98.12 112 THR A C 1
ATOM 818 O O . THR A 1 112 ? 17.702 6.356 -32.448 1.00 98.12 112 THR A O 1
ATOM 821 N N . PHE A 1 113 ? 16.378 6.877 -30.712 1.00 98.25 113 PHE A N 1
ATOM 822 C CA . PHE A 1 113 ? 17.377 7.723 -30.080 1.00 98.25 113 PHE A CA 1
ATOM 823 C C . PHE A 1 113 ? 18.522 6.891 -29.488 1.00 98.25 113 PHE A C 1
ATOM 825 O O . PHE A 1 113 ? 18.324 5.773 -29.014 1.00 98.25 113 PHE A O 1
ATOM 832 N N . LYS A 1 114 ? 19.729 7.457 -29.497 1.00 97.75 114 LYS A N 1
ATOM 833 C CA . LYS A 1 114 ? 20.908 6.873 -28.852 1.00 97.75 114 LYS A CA 1
ATOM 834 C C . LYS A 1 114 ? 21.113 7.497 -27.482 1.00 97.75 114 LYS A C 1
ATOM 836 O O . LYS A 1 114 ? 21.488 8.664 -27.378 1.00 97.75 114 LYS A O 1
ATOM 841 N N . GLY A 1 115 ? 20.918 6.684 -26.457 1.00 96.50 115 GLY A N 1
ATOM 842 C CA . GLY A 1 115 ? 21.173 7.009 -25.064 1.00 96.50 115 GLY A CA 1
ATOM 843 C C . GLY A 1 115 ? 20.246 6.217 -24.156 1.00 96.50 115 GLY A C 1
ATOM 844 O O . GLY A 1 115 ? 19.607 5.259 -24.586 1.00 96.50 115 GLY A O 1
ATOM 845 N N . ARG A 1 116 ? 20.209 6.591 -22.881 1.00 96.88 116 ARG A N 1
ATOM 846 C CA . ARG A 1 116 ? 19.501 5.832 -21.848 1.00 96.88 116 ARG A CA 1
ATOM 847 C C . ARG A 1 116 ? 18.054 6.293 -21.703 1.00 96.88 116 ARG A C 1
ATOM 849 O O . ARG A 1 116 ? 17.804 7.498 -21.633 1.00 96.88 116 ARG A O 1
ATOM 856 N N . PHE A 1 117 ? 17.139 5.338 -21.542 1.00 98.69 117 PHE A N 1
ATOM 857 C CA . PHE A 1 117 ? 15.788 5.588 -21.042 1.00 98.69 117 PHE A CA 1
ATOM 858 C C . PHE A 1 117 ? 15.731 5.278 -19.538 1.00 98.69 117 PHE A C 1
ATOM 860 O O . PHE A 1 117 ? 16.163 4.212 -19.103 1.00 98.69 117 PHE A O 1
ATOM 867 N N . THR A 1 118 ? 15.192 6.184 -18.725 1.00 98.62 118 THR A N 1
ATOM 868 C CA . THR A 1 118 ? 14.978 5.963 -17.286 1.00 98.62 118 THR A CA 1
ATOM 869 C C . THR A 1 118 ? 13.521 6.213 -16.920 1.00 98.62 118 THR A C 1
ATOM 871 O O . THR A 1 118 ? 13.058 7.349 -16.959 1.00 98.62 118 THR A O 1
ATOM 874 N N . LEU A 1 119 ? 12.803 5.175 -16.495 1.00 98.31 119 LEU A N 1
ATOM 875 C CA . LEU A 1 119 ? 11.561 5.344 -15.749 1.00 98.31 119 LEU A CA 1
ATOM 876 C C . LEU A 1 119 ? 11.925 5.671 -14.300 1.00 98.31 119 LEU A C 1
ATOM 878 O O . LEU A 1 119 ? 12.398 4.813 -13.562 1.00 98.31 119 LEU A O 1
ATOM 882 N N . VAL A 1 120 ? 11.734 6.919 -13.889 1.00 97.19 120 VAL A N 1
ATOM 883 C CA . VAL A 1 120 ? 12.177 7.405 -12.578 1.00 97.19 120 VAL A CA 1
ATOM 884 C C . VAL A 1 120 ? 11.311 6.832 -11.456 1.00 97.19 120 VAL A C 1
ATOM 886 O O . VAL A 1 120 ? 11.858 6.363 -10.457 1.00 97.19 120 VAL A O 1
ATOM 889 N N . ASN A 1 121 ? 9.988 6.877 -11.623 1.00 96.12 121 ASN A N 1
ATOM 890 C CA . ASN A 1 121 ? 8.978 6.476 -10.641 1.00 96.12 121 ASN A CA 1
ATOM 891 C C . ASN A 1 121 ? 7.604 6.312 -11.309 1.00 96.12 121 ASN A C 1
ATOM 893 O O . ASN A 1 121 ? 7.373 6.842 -12.398 1.00 96.12 121 ASN A O 1
ATOM 897 N N . GLY A 1 122 ? 6.672 5.645 -10.630 1.00 95.81 122 GLY A N 1
ATOM 898 C CA . GLY A 1 122 ? 5.303 5.456 -11.111 1.00 95.81 122 GLY A CA 1
ATOM 899 C C . GLY A 1 122 ? 5.195 4.399 -12.211 1.00 95.81 122 GLY A C 1
ATOM 900 O O . GLY A 1 122 ? 6.036 3.509 -12.313 1.00 95.81 122 GLY A O 1
ATOM 901 N N . VAL A 1 123 ? 4.131 4.467 -13.010 1.00 96.31 123 VAL A N 1
ATOM 902 C CA . VAL A 1 123 ? 3.841 3.462 -14.043 1.00 96.31 123 VAL A CA 1
ATOM 903 C C . VAL A 1 123 ? 4.091 4.038 -15.438 1.00 96.31 123 VAL A C 1
ATOM 905 O O . VAL A 1 123 ? 3.714 5.180 -15.713 1.00 96.31 123 VAL A O 1
ATOM 908 N N . LEU A 1 124 ? 4.702 3.249 -16.318 1.00 97.69 124 LEU A N 1
ATOM 909 C CA . LEU A 1 124 ? 4.791 3.513 -17.753 1.00 97.69 124 LEU A CA 1
ATOM 910 C C . LEU A 1 124 ? 4.304 2.291 -18.530 1.00 97.69 124 LEU A C 1
ATOM 912 O O . LEU A 1 124 ? 4.928 1.232 -18.487 1.00 97.69 124 LEU A O 1
ATOM 916 N N . ASP A 1 125 ? 3.221 2.477 -19.269 1.00 98.00 125 ASP A N 1
ATOM 917 C CA . ASP A 1 125 ? 2.694 1.501 -20.208 1.00 98.00 125 ASP A CA 1
ATOM 918 C C . ASP A 1 125 ? 3.420 1.641 -21.555 1.00 98.00 125 ASP A C 1
ATOM 920 O O . ASP A 1 125 ? 3.400 2.703 -22.185 1.00 98.00 125 ASP A O 1
ATOM 924 N N . LEU A 1 126 ? 4.046 0.559 -22.007 1.00 98.62 126 LEU A N 1
ATOM 925 C CA . LEU A 1 126 ? 4.657 0.422 -23.324 1.00 98.62 126 LEU A CA 1
ATOM 926 C C . LEU A 1 126 ? 3.613 -0.174 -24.276 1.00 98.62 126 LEU A C 1
ATOM 928 O O . LEU A 1 126 ? 3.259 -1.349 -24.172 1.00 98.62 126 LEU A O 1
ATOM 932 N N . ASP A 1 127 ? 3.071 0.667 -25.154 1.00 98.44 127 ASP A N 1
ATOM 933 C CA . ASP A 1 127 ? 1.938 0.352 -26.036 1.00 98.44 127 ASP A CA 1
ATOM 934 C C . ASP A 1 127 ? 2.199 0.811 -27.480 1.00 98.44 127 ASP A C 1
ATOM 936 O O . ASP A 1 127 ? 1.292 1.232 -28.208 1.00 98.44 127 ASP A O 1
ATOM 940 N N . LYS A 1 128 ? 3.463 0.787 -27.919 1.00 98.50 128 LYS A N 1
ATOM 941 C CA . LYS A 1 128 ? 3.745 0.849 -29.354 1.00 98.50 128 LYS A CA 1
ATOM 942 C C . LYS A 1 128 ? 3.244 -0.425 -30.017 1.00 98.50 128 LYS A C 1
ATOM 944 O O . LYS A 1 128 ? 3.028 -1.437 -29.362 1.00 98.50 128 LYS A O 1
ATOM 949 N N . SER A 1 129 ? 3.047 -0.388 -31.333 1.00 98.44 129 SER A N 1
ATOM 950 C CA . SER A 1 129 ? 2.667 -1.592 -32.091 1.00 98.44 129 SER A CA 1
ATOM 951 C C . SER A 1 129 ? 3.580 -2.780 -31.744 1.00 98.44 129 SER A C 1
ATOM 953 O O . SER A 1 129 ? 4.760 -2.592 -31.467 1.00 98.44 129 SER A O 1
ATOM 955 N N . ALA A 1 130 ? 3.038 -4.000 -31.715 1.00 98.06 130 ALA A N 1
ATOM 956 C CA . ALA A 1 130 ? 3.819 -5.174 -31.319 1.00 98.06 130 ALA A CA 1
ATOM 957 C C . ALA A 1 130 ? 5.053 -5.353 -32.225 1.00 98.06 130 ALA A C 1
ATOM 959 O O . ALA A 1 130 ? 4.935 -5.225 -33.445 1.00 98.06 130 ALA A O 1
ATOM 960 N N . GLY A 1 131 ? 6.218 -5.637 -31.636 1.00 97.81 131 GLY A N 1
ATOM 961 C CA . GLY A 1 131 ? 7.491 -5.707 -32.370 1.00 97.81 131 GLY A CA 1
ATOM 962 C C . GLY A 1 131 ? 8.155 -4.358 -32.645 1.00 97.81 131 GLY A C 1
ATOM 963 O O . GLY A 1 131 ? 9.159 -4.320 -33.353 1.00 97.81 131 GLY A O 1
ATOM 964 N N . VAL A 1 132 ? 7.595 -3.253 -32.147 1.00 98.50 132 VAL A N 1
ATOM 965 C CA . VAL A 1 132 ? 8.160 -1.911 -32.310 1.00 98.50 132 VAL A CA 1
ATOM 966 C C . VAL A 1 132 ? 8.803 -1.461 -31.006 1.00 98.50 132 VAL A C 1
ATOM 968 O O . VAL A 1 132 ? 8.119 -1.311 -29.995 1.00 98.50 132 VAL A O 1
ATOM 971 N N . ASP A 1 133 ? 10.095 -1.141 -31.074 1.00 98.31 133 ASP A N 1
ATOM 972 C CA . ASP A 1 133 ? 10.876 -0.655 -29.938 1.00 98.31 133 ASP A CA 1
ATOM 973 C C . ASP A 1 133 ? 10.298 0.655 -29.372 1.00 98.31 133 ASP A C 1
ATOM 975 O O . ASP A 1 133 ? 10.491 1.758 -29.905 1.00 98.31 133 ASP A O 1
ATOM 979 N N . ALA A 1 134 ? 9.593 0.544 -28.247 1.00 98.62 134 ALA A N 1
ATOM 980 C CA . ALA A 1 134 ? 9.281 1.665 -27.371 1.00 98.62 134 ALA A CA 1
ATOM 981 C C . ALA A 1 134 ? 10.528 2.098 -26.596 1.00 98.62 134 ALA A C 1
ATOM 983 O O . ALA A 1 134 ? 10.734 3.292 -26.378 1.00 98.62 134 ALA A O 1
ATOM 984 N N . ILE A 1 135 ? 11.394 1.151 -26.237 1.00 98.69 135 ILE A N 1
ATOM 985 C CA . ILE A 1 135 ? 12.662 1.417 -25.566 1.00 98.69 135 ILE A CA 1
ATOM 986 C C . ILE A 1 135 ? 13.813 0.953 -26.475 1.00 98.69 135 ILE A C 1
ATOM 988 O O . ILE A 1 135 ? 14.028 -0.249 -26.601 1.00 98.69 135 ILE A O 1
ATOM 992 N N . PRO A 1 136 ? 14.558 1.872 -27.120 1.00 98.19 136 PRO A N 1
ATOM 993 C CA . PRO A 1 136 ? 15.503 1.519 -28.188 1.00 98.19 136 PRO A CA 1
ATOM 994 C C . PRO A 1 136 ? 16.888 1.051 -27.714 1.00 98.19 136 PRO A C 1
ATOM 996 O O . PRO A 1 136 ? 17.753 0.763 -28.536 1.00 98.19 136 PRO A O 1
ATOM 999 N N . GLY A 1 137 ? 17.134 1.018 -26.404 1.00 97.62 137 GLY A N 1
ATOM 1000 C CA . GLY A 1 137 ? 18.435 0.699 -25.818 1.00 97.62 137 GLY A CA 1
ATOM 1001 C C . GLY A 1 137 ? 18.338 0.542 -24.304 1.00 97.62 137 GLY A C 1
ATOM 1002 O O . GLY A 1 137 ? 17.282 0.179 -23.791 1.00 97.62 137 GLY A O 1
ATOM 1003 N N . ASP A 1 138 ? 19.426 0.827 -23.586 1.00 98.25 138 ASP A N 1
ATOM 1004 C CA . ASP A 1 138 ? 19.504 0.644 -22.133 1.00 98.25 138 ASP A CA 1
ATOM 1005 C C . ASP A 1 138 ? 18.337 1.284 -21.377 1.00 98.25 138 ASP A C 1
ATOM 1007 O O . ASP A 1 138 ? 18.032 2.476 -21.535 1.00 98.25 138 ASP A O 1
ATOM 1011 N N . PHE A 1 139 ? 17.741 0.487 -20.490 1.00 98.75 139 PHE A N 1
ATOM 1012 C CA . PHE A 1 139 ? 16.536 0.850 -19.763 1.00 98.75 139 PHE A CA 1
ATOM 1013 C C . PHE A 1 139 ? 16.733 0.711 -18.258 1.00 98.75 139 PHE A C 1
ATOM 1015 O O . PHE A 1 139 ? 17.019 -0.372 -17.746 1.00 98.75 139 PHE A O 1
ATOM 1022 N N . ILE A 1 140 ? 16.533 1.802 -17.526 1.00 98.69 140 ILE A N 1
ATOM 1023 C CA . ILE A 1 140 ? 16.450 1.771 -16.067 1.00 98.69 140 ILE A CA 1
ATOM 1024 C C . ILE A 1 140 ? 14.983 1.868 -15.657 1.00 98.69 140 ILE A C 1
ATOM 1026 O O . ILE A 1 140 ? 14.316 2.862 -15.943 1.00 98.69 140 ILE A O 1
ATOM 1030 N N . ILE A 1 141 ? 14.507 0.854 -14.942 1.00 98.69 141 ILE A N 1
ATOM 1031 C CA . ILE A 1 141 ? 13.214 0.854 -14.264 1.00 98.69 141 ILE A CA 1
ATOM 1032 C C . ILE A 1 141 ? 13.479 1.202 -12.803 1.00 98.69 141 ILE A C 1
ATOM 1034 O O . ILE A 1 141 ? 14.091 0.422 -12.074 1.00 98.69 141 ILE A O 1
ATOM 1038 N N . GLY A 1 142 ? 13.021 2.380 -12.398 1.00 96.81 142 GLY A N 1
ATOM 1039 C CA . GLY A 1 142 ? 13.178 2.927 -11.059 1.00 96.81 142 GLY A CA 1
ATOM 1040 C C . GLY A 1 142 ? 14.476 3.705 -10.869 1.00 96.81 142 GLY A C 1
ATOM 1041 O O . GLY A 1 142 ? 15.582 3.216 -11.094 1.00 96.81 142 GLY A O 1
ATOM 1042 N N . ALA A 1 143 ? 14.327 4.932 -10.376 1.00 93.38 143 ALA A N 1
ATOM 1043 C CA . ALA A 1 143 ? 15.415 5.756 -9.858 1.00 93.38 143 ALA A CA 1
ATOM 1044 C C . ALA A 1 143 ? 15.041 6.401 -8.513 1.00 93.38 143 ALA A C 1
ATOM 1046 O O . ALA A 1 143 ? 15.886 6.492 -7.621 1.00 93.38 143 ALA A O 1
ATOM 1047 N N . LYS A 1 144 ? 13.777 6.804 -8.330 1.00 89.44 144 LYS A N 1
ATOM 1048 C CA . LYS A 1 144 ? 13.262 7.426 -7.102 1.00 89.44 144 LYS A CA 1
ATOM 1049 C C . LYS A 1 144 ? 11.946 6.758 -6.692 1.00 89.44 144 LYS A C 1
ATOM 1051 O O . LYS A 1 144 ? 10.922 7.010 -7.299 1.00 89.44 144 LYS A O 1
ATOM 1056 N N . GLY A 1 145 ? 11.944 5.955 -5.631 1.00 90.19 145 GLY A N 1
ATOM 1057 C CA . GLY A 1 145 ? 10.731 5.250 -5.195 1.00 90.19 145 GLY A CA 1
ATOM 1058 C C . GLY A 1 145 ? 10.326 4.103 -6.125 1.00 90.19 145 GLY A C 1
ATOM 1059 O O . GLY A 1 145 ? 11.171 3.565 -6.841 1.00 90.19 145 GLY A O 1
ATOM 1060 N N . ASP A 1 146 ? 9.056 3.703 -6.053 1.00 94.88 146 ASP A N 1
ATOM 1061 C CA . ASP A 1 146 ? 8.533 2.545 -6.784 1.00 94.88 146 ASP A CA 1
ATOM 1062 C C . ASP A 1 146 ? 8.286 2.871 -8.262 1.00 94.88 146 ASP A C 1
ATOM 1064 O O . ASP A 1 146 ? 7.779 3.949 -8.598 1.00 94.88 146 ASP A O 1
ATOM 1068 N N . ALA A 1 147 ? 8.603 1.923 -9.144 1.00 97.81 147 ALA A N 1
ATOM 1069 C CA . ALA A 1 147 ? 8.432 2.056 -10.586 1.00 97.81 147 ALA A CA 1
ATOM 1070 C C . ALA A 1 147 ? 7.934 0.756 -11.230 1.00 97.81 147 ALA A C 1
ATOM 1072 O O . ALA A 1 147 ? 8.321 -0.342 -10.828 1.00 97.81 147 ALA A O 1
ATOM 1073 N N . MET A 1 148 ? 7.103 0.874 -12.264 1.00 98.12 148 MET A N 1
ATOM 1074 C CA . MET A 1 148 ? 6.608 -0.258 -13.044 1.00 98.12 148 MET A CA 1
ATOM 1075 C C . MET A 1 148 ? 6.586 0.072 -14.535 1.00 98.12 148 MET A C 1
ATOM 1077 O O . MET A 1 148 ? 5.852 0.962 -14.960 1.00 98.12 148 MET A O 1
ATOM 1081 N N . ALA A 1 149 ? 7.353 -0.673 -15.326 1.00 98.38 149 ALA A N 1
ATOM 1082 C CA . ALA A 1 149 ? 7.178 -0.724 -16.771 1.00 98.38 149 ALA A CA 1
ATOM 1083 C C . ALA A 1 149 ? 6.194 -1.851 -17.096 1.00 98.38 149 ALA A C 1
ATOM 1085 O O . ALA A 1 149 ? 6.417 -2.992 -16.690 1.00 98.38 149 ALA A O 1
ATOM 1086 N N . LYS A 1 150 ? 5.105 -1.532 -17.792 1.00 98.19 150 LYS A N 1
ATOM 1087 C CA . LYS A 1 150 ? 4.058 -2.485 -18.154 1.00 98.19 150 LYS A CA 1
ATOM 1088 C C . LYS A 1 150 ? 4.004 -2.658 -19.664 1.00 98.19 150 LYS A C 1
ATOM 1090 O O . LYS A 1 150 ? 3.884 -1.677 -20.388 1.00 98.19 150 LYS A O 1
ATOM 1095 N N . LEU A 1 151 ? 4.047 -3.891 -20.143 1.00 98.31 151 LEU A N 1
ATOM 1096 C CA . LEU A 1 151 ? 3.877 -4.203 -21.555 1.00 98.31 151 LEU A CA 1
ATOM 1097 C C . LEU A 1 151 ? 2.385 -4.267 -21.881 1.00 98.31 151 LEU A C 1
ATOM 1099 O O . LEU A 1 151 ? 1.667 -5.092 -21.339 1.00 98.31 151 LEU A O 1
ATOM 1103 N N . ASN A 1 152 ? 1.891 -3.419 -22.775 1.00 97.50 152 ASN A N 1
ATOM 1104 C CA . ASN A 1 152 ? 0.552 -3.586 -23.356 1.00 97.50 152 ASN A CA 1
ATOM 1105 C C . ASN A 1 152 ? 0.610 -4.263 -24.738 1.00 97.50 152 ASN A C 1
ATOM 1107 O O . ASN A 1 152 ? -0.430 -4.589 -25.321 1.00 97.50 152 ASN A O 1
ATOM 1111 N N . ARG A 1 153 ? 1.826 -4.485 -25.258 1.00 98.31 153 ARG A N 1
ATOM 1112 C CA . ARG A 1 153 ? 2.147 -5.202 -26.498 1.00 98.31 153 ARG A CA 1
ATOM 1113 C C . ARG A 1 153 ? 3.448 -5.987 -26.324 1.00 98.31 153 ARG A C 1
ATOM 1115 O O . ARG A 1 153 ? 4.242 -5.671 -25.448 1.00 98.31 153 ARG A O 1
ATOM 1122 N N . ALA A 1 154 ? 3.653 -6.999 -27.165 1.00 98.38 154 ALA A N 1
ATOM 1123 C CA . ALA A 1 154 ? 4.880 -7.796 -27.171 1.00 98.38 154 ALA A CA 1
ATOM 1124 C C . ALA A 1 154 ? 6.050 -7.048 -27.824 1.00 98.38 154 ALA A C 1
ATOM 1126 O O . ALA A 1 154 ? 5.828 -6.220 -28.718 1.00 98.38 154 ALA A O 1
ATOM 1127 N N . HIS A 1 155 ? 7.272 -7.409 -27.425 1.00 98.50 155 HIS A N 1
ATOM 1128 C CA . HIS A 1 155 ? 8.526 -6.940 -28.025 1.00 98.50 155 HIS A CA 1
ATOM 1129 C C . HIS A 1 155 ? 8.609 -5.406 -28.080 1.00 98.50 155 HIS A C 1
ATOM 1131 O O . HIS A 1 155 ? 8.540 -4.808 -29.156 1.00 98.50 155 HIS A O 1
ATOM 1137 N N . GLN A 1 156 ? 8.628 -4.761 -26.912 1.00 98.75 156 GLN A N 1
ATOM 1138 C CA . GLN A 1 156 ? 8.659 -3.298 -26.774 1.00 98.75 156 GLN A CA 1
ATOM 1139 C C . GLN A 1 156 ? 10.041 -2.774 -26.388 1.00 98.75 156 GLN A C 1
ATOM 1141 O O . GLN A 1 156 ? 10.316 -1.580 -26.550 1.00 98.75 156 GLN A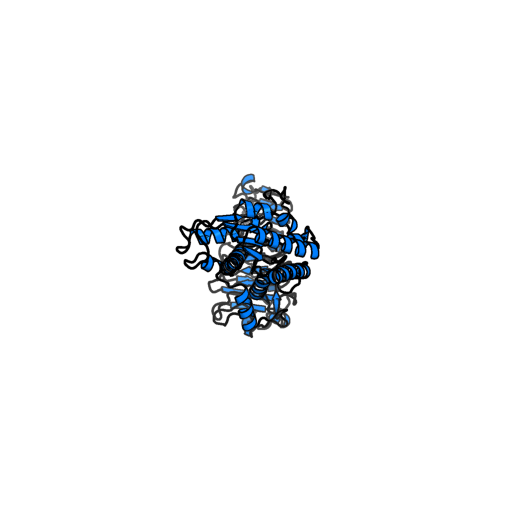 O 1
ATOM 1146 N N . ILE A 1 157 ? 10.892 -3.634 -25.840 1.00 98.81 157 ILE A N 1
ATOM 1147 C CA . ILE A 1 157 ? 12.259 -3.318 -25.450 1.00 98.81 157 ILE A CA 1
ATOM 1148 C C . ILE A 1 157 ? 13.192 -3.905 -26.506 1.00 98.81 157 ILE A C 1
ATOM 1150 O O . ILE A 1 157 ? 13.041 -5.052 -26.909 1.00 98.81 157 ILE A O 1
ATOM 1154 N N . ASN A 1 158 ? 14.167 -3.114 -26.949 1.00 98.69 158 ASN A N 1
ATOM 1155 C CA . ASN A 1 158 ? 15.145 -3.578 -27.919 1.00 98.69 158 ASN A CA 1
ATOM 1156 C C . ASN A 1 158 ? 15.899 -4.816 -27.394 1.00 98.69 158 ASN A C 1
ATOM 1158 O O . ASN A 1 158 ? 16.423 -4.809 -26.279 1.00 98.69 158 ASN A O 1
ATOM 1162 N N . ASP A 1 159 ? 16.038 -5.842 -28.234 1.00 98.75 159 ASP A N 1
ATOM 1163 C CA . ASP A 1 159 ? 16.708 -7.106 -27.897 1.00 98.75 159 ASP A CA 1
ATOM 1164 C C . ASP A 1 159 ? 18.147 -6.940 -27.364 1.00 98.75 159 ASP A C 1
ATOM 1166 O O . ASP A 1 159 ? 18.639 -7.809 -26.641 1.00 98.75 159 ASP A O 1
ATOM 1170 N N . ALA A 1 160 ? 18.843 -5.860 -27.738 1.00 98.38 160 ALA A N 1
ATOM 1171 C CA . ALA A 1 160 ? 20.204 -5.554 -27.298 1.00 98.38 160 ALA A CA 1
ATOM 1172 C C . ALA A 1 160 ? 20.258 -4.709 -26.008 1.00 98.38 160 ALA A C 1
ATOM 1174 O O . ALA A 1 160 ? 21.348 -4.405 -25.529 1.00 98.38 160 ALA A O 1
ATOM 1175 N N . ALA A 1 161 ? 19.112 -4.320 -25.443 1.00 98.69 161 ALA A N 1
ATOM 1176 C CA . ALA A 1 161 ? 19.049 -3.458 -24.270 1.00 98.69 161 ALA A CA 1
ATOM 1177 C C . ALA A 1 161 ? 19.564 -4.151 -23.003 1.00 98.69 161 ALA A C 1
ATOM 1179 O O . ALA A 1 161 ? 19.217 -5.299 -22.708 1.00 98.69 161 ALA A O 1
ATOM 1180 N N . HIS A 1 162 ? 20.313 -3.412 -22.188 1.00 98.75 162 HIS A N 1
ATOM 1181 C CA . HIS A 1 162 ? 20.597 -3.808 -20.814 1.00 98.75 162 HIS A CA 1
ATOM 1182 C C . HIS A 1 162 ? 19.548 -3.198 -19.877 1.00 98.75 162 HIS A C 1
ATOM 1184 O O . HIS A 1 162 ? 19.453 -1.974 -19.734 1.00 98.75 162 HIS A O 1
ATOM 1190 N N . VAL A 1 163 ? 18.753 -4.048 -19.222 1.00 98.88 163 VAL A N 1
ATOM 1191 C CA . VAL A 1 163 ? 17.693 -3.614 -18.302 1.00 98.88 163 VAL A CA 1
ATOM 1192 C C . VAL A 1 163 ? 18.219 -3.601 -16.870 1.00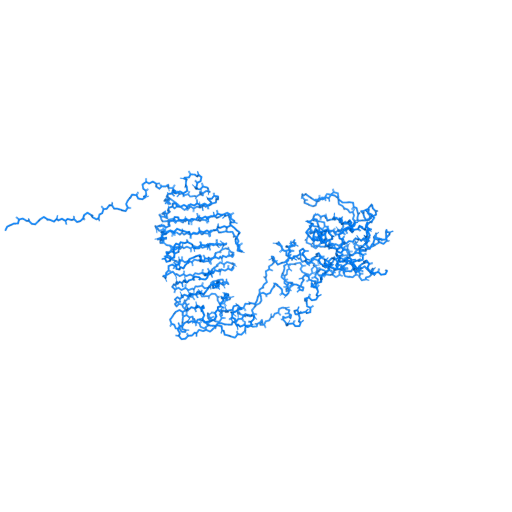 98.88 163 VAL A C 1
ATOM 1194 O O . VAL A 1 163 ? 18.824 -4.564 -16.399 1.00 98.88 163 VAL A O 1
ATOM 1197 N N . THR A 1 164 ? 17.972 -2.514 -16.142 1.00 98.81 164 THR A N 1
ATOM 1198 C CA . THR A 1 164 ? 18.300 -2.388 -14.716 1.00 98.81 164 THR A CA 1
ATOM 1199 C C . THR A 1 164 ? 17.038 -2.160 -13.897 1.00 98.81 164 THR A C 1
ATOM 1201 O O . THR A 1 164 ? 16.339 -1.170 -14.101 1.00 98.81 164 THR A O 1
ATOM 1204 N N . LEU A 1 165 ? 16.783 -3.030 -12.918 1.00 98.75 165 LEU A N 1
ATOM 1205 C CA . LEU A 1 165 ? 15.805 -2.788 -11.856 1.00 98.75 165 LEU A CA 1
ATOM 1206 C C . LEU A 1 165 ? 16.510 -2.019 -10.734 1.00 98.75 165 LEU A C 1
ATOM 1208 O O . LEU A 1 165 ? 17.253 -2.606 -9.940 1.00 98.75 165 LEU A O 1
ATOM 1212 N N . GLY A 1 166 ? 16.334 -0.698 -10.713 1.00 96.75 166 GLY A N 1
ATOM 1213 C CA . GLY A 1 166 ? 17.096 0.236 -9.882 1.00 96.75 166 GLY A CA 1
ATOM 1214 C C . GLY A 1 166 ? 16.249 1.102 -8.956 1.00 96.75 166 GLY A C 1
ATOM 1215 O O . GLY A 1 166 ? 15.051 0.895 -8.806 1.00 96.75 166 GLY A O 1
ATOM 1216 N N . GLY A 1 167 ? 16.893 2.082 -8.319 1.00 91.19 167 GLY A N 1
ATOM 1217 C CA . GLY A 1 167 ? 16.239 3.056 -7.444 1.00 91.19 167 GLY A CA 1
ATOM 1218 C C . GLY A 1 167 ? 16.118 2.624 -5.980 1.00 91.19 167 GLY A C 1
ATOM 1219 O O . GLY A 1 167 ? 16.734 1.657 -5.534 1.00 91.19 167 GLY A O 1
ATOM 1220 N N . THR A 1 168 ? 15.361 3.408 -5.210 1.00 89.94 168 THR A N 1
ATOM 1221 C CA . THR A 1 168 ? 15.184 3.224 -3.758 1.00 89.94 168 THR A CA 1
ATOM 1222 C C . THR A 1 168 ? 13.933 2.430 -3.376 1.00 89.94 168 THR A C 1
ATOM 1224 O O . THR A 1 168 ? 13.868 1.934 -2.252 1.00 89.94 168 THR A O 1
ATOM 1227 N N . GLY A 1 169 ? 12.952 2.325 -4.278 1.00 92.00 169 GLY A N 1
ATOM 1228 C CA . GLY A 1 169 ? 11.730 1.541 -4.094 1.00 92.00 169 GLY A CA 1
ATOM 1229 C C . GLY A 1 169 ? 11.786 0.178 -4.783 1.00 92.00 169 GLY A C 1
ATOM 1230 O O . GLY A 1 169 ? 12.867 -0.334 -5.083 1.00 92.00 169 GLY A O 1
ATOM 1231 N N . VAL A 1 170 ? 10.618 -0.414 -5.018 1.00 94.69 170 VAL A N 1
ATOM 1232 C CA . VAL A 1 170 ? 10.444 -1.647 -5.797 1.00 94.69 170 VAL A CA 1
ATOM 1233 C C . VAL A 1 170 ? 10.339 -1.313 -7.282 1.00 94.69 170 VAL A C 1
ATOM 1235 O O . VAL A 1 170 ? 9.549 -0.458 -7.681 1.00 94.69 170 VAL A O 1
ATOM 1238 N N . SER A 1 171 ? 11.092 -2.040 -8.106 1.00 98.25 171 SER A N 1
ATOM 1239 C CA . SER A 1 171 ? 11.110 -1.851 -9.559 1.00 98.25 171 SER A CA 1
ATOM 1240 C C . SER A 1 171 ? 10.563 -3.074 -10.272 1.00 98.25 171 SER A C 1
ATOM 1242 O O . SER A 1 171 ? 11.014 -4.196 -10.041 1.00 98.25 171 SER A O 1
ATOM 1244 N N . SER A 1 172 ? 9.567 -2.857 -11.125 1.00 98.12 172 SER A N 1
ATOM 1245 C CA . SER A 1 172 ? 8.750 -3.929 -11.687 1.00 98.12 172 SER A CA 1
ATOM 1246 C C . SER A 1 172 ? 8.735 -3.910 -13.211 1.00 98.12 172 SER A C 1
ATOM 1248 O O . SER A 1 172 ? 8.558 -2.854 -13.819 1.00 98.12 172 SER A O 1
ATOM 1250 N N . LEU A 1 173 ? 8.859 -5.087 -13.818 1.00 98.69 173 LEU A N 1
ATOM 1251 C CA . LEU A 1 173 ? 8.515 -5.334 -15.215 1.00 98.69 173 LEU A CA 1
ATOM 1252 C C . LEU A 1 173 ? 7.256 -6.205 -15.247 1.00 98.69 173 LEU A C 1
ATOM 1254 O O . LEU A 1 173 ? 7.284 -7.370 -14.850 1.00 98.69 173 LEU A O 1
ATOM 1258 N N . ASP A 1 174 ? 6.141 -5.636 -15.682 1.00 98.50 174 ASP A N 1
ATOM 1259 C CA . ASP A 1 174 ? 4.890 -6.362 -15.875 1.00 98.50 174 ASP A CA 1
ATOM 1260 C C . ASP A 1 174 ? 4.742 -6.722 -17.351 1.00 98.50 174 ASP A C 1
ATOM 1262 O O . ASP A 1 174 ? 4.536 -5.851 -18.192 1.00 98.50 174 ASP A O 1
ATOM 1266 N N . LEU A 1 175 ? 4.862 -8.010 -17.665 1.00 98.69 175 LEU A N 1
ATOM 1267 C CA . LEU A 1 175 ? 4.702 -8.516 -19.024 1.00 98.69 175 LEU A CA 1
ATOM 1268 C C . LEU A 1 175 ? 3.245 -8.496 -19.469 1.00 98.69 175 LEU A C 1
ATOM 1270 O O . LEU A 1 175 ? 2.987 -8.538 -20.667 1.00 98.69 175 LEU A O 1
ATOM 1274 N N . HIS A 1 176 ? 2.297 -8.477 -18.523 1.00 97.25 176 HIS A N 1
ATOM 1275 C CA . HIS A 1 176 ? 0.861 -8.449 -18.798 1.00 97.25 176 HIS A CA 1
ATOM 1276 C C . HIS A 1 176 ? 0.416 -9.508 -19.829 1.00 97.25 176 HIS A C 1
ATOM 1278 O O . HIS A 1 176 ? -0.558 -9.321 -20.553 1.00 97.25 176 HIS A O 1
ATOM 1284 N N . GLY A 1 177 ? 1.119 -10.643 -19.884 1.00 97.94 177 GLY A N 1
ATOM 1285 C CA . GLY A 1 177 ? 0.816 -11.742 -20.787 1.00 97.94 177 GLY A CA 1
ATOM 1286 C C . GLY A 1 177 ? 1.424 -11.627 -22.189 1.00 97.94 177 GLY A C 1
ATOM 1287 O O . GLY A 1 177 ? 0.982 -12.341 -23.088 1.00 97.94 177 GLY A O 1
ATOM 1288 N N . HIS A 1 178 ? 2.414 -10.752 -22.380 1.00 98.69 178 HIS A N 1
ATOM 1289 C CA . HIS A 1 178 ? 3.123 -10.544 -23.640 1.00 98.69 178 HIS A CA 1
ATOM 1290 C C . HIS A 1 178 ? 4.577 -11.029 -23.600 1.00 98.69 178 HIS A C 1
ATOM 1292 O O . HIS A 1 178 ? 5.251 -10.941 -22.575 1.00 98.69 178 HIS A O 1
ATOM 1298 N N . ASP A 1 179 ? 5.062 -11.504 -24.748 1.00 98.81 179 ASP A N 1
ATOM 1299 C CA . ASP A 1 179 ? 6.452 -11.926 -24.912 1.00 98.81 179 ASP A CA 1
ATOM 1300 C C . ASP A 1 179 ? 7.407 -10.725 -24.946 1.00 98.81 179 ASP A C 1
ATOM 1302 O O . ASP A 1 179 ? 7.089 -9.670 -25.505 1.00 98.81 179 ASP A O 1
ATOM 1306 N N . GLU A 1 180 ? 8.598 -10.903 -24.376 1.00 98.81 180 GLU A N 1
ATOM 1307 C CA . GLU A 1 180 ? 9.640 -9.877 -24.360 1.00 98.81 180 GLU A CA 1
ATOM 1308 C C . GLU A 1 180 ? 11.050 -10.476 -24.372 1.00 98.81 180 GLU A C 1
ATOM 1310 O O . GLU A 1 180 ? 11.275 -11.606 -23.915 1.00 98.81 180 GLU A O 1
ATOM 1315 N N . LYS A 1 181 ? 12.016 -9.711 -24.889 1.00 98.81 181 LYS A N 1
ATOM 1316 C CA . LYS A 1 181 ? 13.425 -10.093 -24.935 1.00 98.81 181 LYS A CA 1
ATOM 1317 C C . LYS A 1 181 ? 14.360 -8.899 -24.734 1.00 98.81 181 LYS A C 1
ATOM 1319 O O . LYS A 1 181 ? 14.128 -7.821 -25.255 1.00 98.81 181 LYS A O 1
ATOM 1324 N N . PHE A 1 182 ? 15.455 -9.109 -24.001 1.00 98.88 182 PHE A N 1
ATOM 1325 C CA . PHE A 1 182 ? 16.539 -8.126 -23.877 1.00 98.88 182 PHE A CA 1
ATOM 1326 C C . PHE A 1 182 ? 17.873 -8.777 -23.475 1.00 98.88 182 PHE A C 1
ATOM 1328 O O . PHE A 1 182 ? 17.931 -9.937 -23.053 1.00 98.88 182 PHE A O 1
ATOM 1335 N N . ALA A 1 183 ? 18.974 -8.036 -23.614 1.00 98.81 183 ALA A N 1
ATOM 1336 C CA . ALA A 1 183 ? 20.327 -8.587 -23.568 1.00 98.81 183 ALA A CA 1
ATOM 1337 C C . ALA A 1 183 ? 20.769 -9.034 -22.173 1.00 98.81 183 ALA A C 1
ATOM 1339 O O . ALA A 1 183 ? 21.473 -10.032 -22.054 1.00 98.81 183 ALA A O 1
ATOM 1340 N N . SER A 1 184 ? 20.390 -8.315 -21.116 1.00 98.88 184 SER A N 1
ATOM 1341 C CA . SER A 1 184 ? 20.725 -8.713 -19.745 1.00 98.88 184 SER A CA 1
ATOM 1342 C C . SER A 1 184 ? 19.879 -7.988 -18.702 1.00 98.88 184 SER A C 1
ATOM 1344 O O . SER A 1 184 ? 19.317 -6.925 -18.972 1.00 98.88 184 SER A O 1
ATOM 1346 N N . LEU A 1 185 ? 19.872 -8.517 -17.477 1.00 98.88 185 LEU A N 1
ATOM 1347 C CA . LEU A 1 185 ? 19.220 -7.914 -16.318 1.00 98.88 185 LEU A CA 1
ATOM 1348 C C . LEU A 1 185 ? 20.229 -7.593 -15.209 1.00 98.88 185 LEU A C 1
ATOM 1350 O O . LEU A 1 185 ? 20.965 -8.467 -14.751 1.00 98.88 185 LEU A O 1
ATOM 1354 N N . THR A 1 186 ? 20.192 -6.365 -14.698 1.00 98.81 186 THR A N 1
ATOM 1355 C CA . THR A 1 186 ? 20.872 -5.967 -13.456 1.00 98.81 186 THR A CA 1
ATOM 1356 C C . THR A 1 186 ? 19.851 -5.709 -12.351 1.00 98.81 186 THR A C 1
ATOM 1358 O O . THR A 1 186 ? 18.929 -4.912 -12.521 1.00 98.81 186 THR A O 1
ATOM 1361 N N . LEU A 1 187 ? 20.030 -6.354 -11.195 1.00 98.62 187 LEU A N 1
ATOM 1362 C CA . LEU A 1 187 ? 19.193 -6.165 -10.008 1.00 98.62 187 LEU A CA 1
ATOM 1363 C C . LEU A 1 187 ? 19.899 -5.252 -8.993 1.00 98.62 187 LEU A C 1
ATOM 1365 O O . LEU A 1 187 ? 20.772 -5.708 -8.258 1.00 98.62 187 LEU A O 1
ATOM 1369 N N . ALA A 1 188 ? 19.535 -3.971 -8.934 1.00 98.12 188 ALA A N 1
ATOM 1370 C CA . ALA A 1 188 ? 20.093 -3.009 -7.976 1.00 98.12 188 ALA A CA 1
ATOM 1371 C C . ALA A 1 188 ? 19.166 -2.742 -6.769 1.00 98.12 188 ALA A C 1
ATOM 1373 O O . ALA A 1 188 ? 19.655 -2.411 -5.683 1.00 98.12 188 ALA A O 1
ATOM 1374 N N . THR A 1 189 ? 17.854 -2.947 -6.928 1.00 97.62 189 THR A N 1
ATOM 1375 C CA . THR A 1 189 ? 16.835 -2.907 -5.861 1.00 97.62 189 THR A CA 1
ATOM 1376 C C . THR A 1 189 ? 16.006 -4.201 -5.819 1.00 97.62 189 THR A C 1
ATOM 1378 O O . THR A 1 189 ? 16.287 -5.136 -6.563 1.00 97.62 189 THR A O 1
ATOM 1381 N N . HIS A 1 190 ? 15.000 -4.297 -4.941 1.00 97.06 190 HIS A N 1
ATOM 1382 C CA . HIS A 1 190 ? 14.033 -5.398 -4.989 1.00 97.06 190 HIS A CA 1
ATOM 1383 C C . HIS A 1 190 ? 13.224 -5.320 -6.288 1.00 97.06 190 HIS A C 1
ATOM 1385 O O . HIS A 1 190 ? 12.582 -4.309 -6.573 1.00 97.06 190 HIS A O 1
ATOM 1391 N N . GLY A 1 191 ? 13.283 -6.395 -7.066 1.00 97.94 191 GLY A N 1
ATOM 1392 C CA . GLY A 1 191 ? 12.686 -6.485 -8.387 1.00 97.94 191 GLY A CA 1
ATOM 1393 C C . GLY A 1 191 ? 11.444 -7.365 -8.397 1.00 97.94 191 GLY A C 1
ATOM 1394 O O . GLY A 1 191 ? 11.383 -8.369 -7.683 1.00 97.94 191 GLY A O 1
ATOM 1395 N N . VAL A 1 192 ? 10.482 -7.030 -9.251 1.00 98.44 192 VAL A N 1
ATOM 1396 C CA . VAL A 1 192 ? 9.327 -7.888 -9.538 1.00 98.44 192 VAL A CA 1
ATOM 1397 C C . VAL A 1 192 ? 9.194 -8.092 -11.043 1.00 98.44 192 VAL A C 1
ATOM 1399 O O . VAL A 1 192 ? 9.275 -7.139 -11.812 1.00 98.44 192 VAL A O 1
ATOM 1402 N N . ILE A 1 193 ? 8.966 -9.334 -11.463 1.00 98.75 193 ILE A N 1
ATOM 1403 C CA . ILE A 1 193 ? 8.542 -9.665 -12.827 1.00 98.75 193 ILE A CA 1
ATOM 1404 C C . ILE A 1 193 ? 7.157 -10.291 -12.736 1.00 98.75 193 ILE A C 1
ATOM 1406 O O . ILE A 1 193 ? 6.979 -11.278 -12.025 1.00 98.75 193 ILE A O 1
ATOM 1410 N N . SER A 1 194 ? 6.178 -9.738 -13.442 1.00 98.50 194 SER A N 1
ATOM 1411 C CA . SER A 1 194 ? 4.817 -10.286 -13.477 1.00 98.50 194 SER A CA 1
ATOM 1412 C C . SER A 1 194 ? 4.532 -10.872 -14.854 1.00 98.50 194 SER A C 1
ATOM 1414 O O . SER A 1 194 ? 4.715 -10.186 -15.852 1.00 98.50 194 SER A O 1
ATOM 1416 N N . MET A 1 195 ? 4.087 -12.132 -14.922 1.00 98.06 195 MET A N 1
ATOM 1417 C CA . MET A 1 195 ? 3.824 -12.793 -16.211 1.00 98.06 195 MET A CA 1
ATOM 1418 C C . MET A 1 195 ? 2.506 -12.344 -16.862 1.00 98.06 195 MET A C 1
ATOM 1420 O O . MET A 1 195 ? 2.401 -12.380 -18.079 1.00 98.06 195 MET A O 1
ATOM 1424 N N . GLY A 1 196 ? 1.512 -11.916 -16.072 1.00 94.25 196 GLY A N 1
ATOM 1425 C CA . GLY A 1 196 ? 0.164 -11.545 -16.536 1.00 94.25 196 GLY A CA 1
ATOM 1426 C C . GLY A 1 196 ? -0.834 -12.712 -16.586 1.00 94.25 196 GLY A C 1
ATOM 1427 O O . GLY A 1 196 ? -0.561 -13.798 -16.074 1.00 94.25 196 GLY A O 1
ATOM 1428 N N . GLU A 1 197 ? -2.023 -12.489 -17.154 1.00 92.69 197 GLU A N 1
ATOM 1429 C CA . GLU A 1 197 ? -3.110 -13.488 -17.187 1.00 92.69 197 GLU A CA 1
ATOM 1430 C C . GLU A 1 197 ? -2.946 -14.522 -18.311 1.00 92.69 197 GLU A C 1
ATOM 1432 O O . GLU A 1 197 ? -3.194 -15.716 -18.104 1.00 92.69 197 GLU A O 1
ATOM 1437 N N . THR A 1 198 ? -2.485 -14.095 -19.489 1.00 94.31 198 THR A N 1
ATOM 1438 C CA . THR A 1 198 ? -2.140 -14.997 -20.596 1.00 94.31 198 THR A CA 1
ATOM 1439 C C . THR A 1 198 ? -0.716 -15.538 -20.445 1.00 94.31 198 THR A C 1
ATOM 1441 O O . THR A 1 198 ? 0.073 -14.980 -19.679 1.00 94.31 198 THR A O 1
ATOM 1444 N N . PRO A 1 199 ? -0.379 -16.669 -21.094 1.00 94.50 199 PRO A N 1
ATOM 1445 C CA . PRO A 1 199 ? 0.992 -17.161 -21.108 1.00 94.50 199 PRO A CA 1
ATOM 1446 C C . PRO A 1 199 ? 1.959 -16.163 -21.750 1.00 94.50 199 PRO A C 1
ATOM 1448 O O . PRO A 1 199 ? 1.614 -15.583 -22.777 1.00 94.50 199 PRO A O 1
ATOM 1451 N N . ALA A 1 200 ? 3.152 -16.016 -21.180 1.00 97.94 200 ALA A N 1
ATOM 1452 C CA . ALA A 1 200 ? 4.206 -15.147 -21.701 1.00 97.94 200 ALA A CA 1
ATOM 1453 C C . ALA A 1 200 ? 5.593 -15.799 -21.617 1.00 97.94 200 ALA A C 1
ATOM 1455 O O . ALA A 1 200 ? 5.898 -16.578 -20.704 1.00 97.94 200 ALA A O 1
ATOM 1456 N N . THR A 1 201 ? 6.450 -15.440 -22.567 1.00 98.75 201 THR A N 1
ATOM 1457 C CA . THR A 1 201 ? 7.861 -15.815 -22.630 1.00 98.75 201 THR A CA 1
ATOM 1458 C C . THR A 1 201 ? 8.738 -14.582 -22.457 1.00 98.75 201 THR A C 1
ATOM 1460 O O . THR A 1 201 ? 8.715 -13.666 -23.274 1.00 98.75 201 THR A O 1
ATOM 1463 N N . LEU A 1 202 ? 9.566 -14.596 -21.416 1.00 98.88 202 LEU A N 1
ATOM 1464 C CA . LEU A 1 202 ? 10.607 -13.606 -21.177 1.00 98.88 202 LEU A CA 1
ATOM 1465 C C . LEU A 1 202 ? 11.986 -14.219 -21.424 1.00 98.88 202 LEU A C 1
ATOM 1467 O O . LEU A 1 202 ? 12.403 -15.136 -20.708 1.00 98.88 202 LEU A O 1
ATOM 1471 N N . LEU A 1 203 ? 12.693 -13.699 -22.426 1.00 98.88 203 LEU A N 1
ATOM 1472 C CA . LEU A 1 203 ? 14.048 -14.114 -22.784 1.00 98.88 203 LEU A CA 1
ATOM 1473 C C . LEU A 1 203 ? 15.061 -13.055 -22.351 1.00 98.88 203 LEU A C 1
ATOM 1475 O O . LEU A 1 203 ? 15.119 -11.964 -22.910 1.00 98.88 203 LEU A O 1
ATOM 1479 N N . ILE A 1 204 ? 15.898 -13.392 -21.382 1.00 98.94 204 ILE A N 1
ATOM 1480 C CA . ILE A 1 204 ? 16.962 -12.522 -20.890 1.00 98.94 204 ILE A CA 1
ATOM 1481 C C . ILE A 1 204 ? 18.285 -13.157 -21.295 1.00 98.94 204 ILE A C 1
ATOM 1483 O O . ILE A 1 204 ? 18.495 -14.349 -21.076 1.00 98.94 204 ILE A O 1
ATOM 1487 N N . GLY A 1 205 ? 19.191 -12.393 -21.899 1.00 98.81 205 GLY A N 1
ATOM 1488 C CA . GLY A 1 205 ? 20.534 -12.900 -22.174 1.00 98.81 205 GLY A CA 1
ATOM 1489 C C . GLY A 1 205 ? 21.340 -13.184 -20.898 1.00 98.81 205 GLY A C 1
ATOM 1490 O O . GLY A 1 205 ? 20.867 -13.036 -19.766 1.00 98.81 205 GLY A O 1
ATOM 1491 N N . ASP A 1 206 ? 22.574 -13.653 -21.082 1.00 98.62 206 ASP A N 1
ATOM 1492 C CA . ASP A 1 206 ? 23.454 -14.011 -19.968 1.00 98.62 206 ASP A CA 1
ATOM 1493 C C . ASP A 1 206 ? 23.683 -12.802 -19.046 1.00 98.62 206 ASP A C 1
ATOM 1495 O O . ASP A 1 206 ? 24.218 -11.771 -19.452 1.00 98.62 206 ASP A O 1
ATOM 1499 N N . SER A 1 207 ? 23.247 -12.940 -17.796 1.00 98.75 207 SER A N 1
ATOM 1500 C CA . SER A 1 207 ? 23.334 -11.907 -16.765 1.00 98.75 207 SER A CA 1
ATOM 1501 C C . SER A 1 207 ? 24.329 -12.277 -15.661 1.00 98.75 207 SER A C 1
ATOM 1503 O O . SER A 1 207 ? 24.438 -11.564 -14.661 1.00 98.75 207 SER A O 1
ATOM 1505 N N . SER A 1 208 ? 25.090 -13.365 -15.825 1.00 98.62 208 SER A N 1
ATOM 1506 C CA . SER A 1 208 ? 26.050 -13.854 -14.829 1.00 98.62 208 SER A CA 1
ATOM 1507 C C . SER A 1 208 ? 27.163 -12.854 -14.507 1.00 98.62 208 SER A C 1
ATOM 1509 O O . SER A 1 208 ? 27.653 -12.821 -13.379 1.00 98.62 208 SER A O 1
ATOM 1511 N N . GLY A 1 209 ? 27.519 -12.002 -15.474 1.00 98.25 209 GLY A N 1
ATOM 1512 C CA . GLY A 1 209 ? 28.484 -10.911 -15.316 1.00 98.25 209 GLY A CA 1
ATOM 1513 C C . GLY A 1 209 ? 27.886 -9.590 -14.817 1.00 98.25 209 GLY A C 1
ATOM 1514 O O . GLY A 1 209 ? 28.633 -8.647 -14.557 1.00 98.25 209 GLY A O 1
ATOM 1515 N N . CYS A 1 210 ? 26.560 -9.482 -14.689 1.00 98.44 210 CYS A N 1
ATOM 1516 C CA . CYS A 1 210 ? 25.909 -8.241 -14.274 1.00 98.44 210 CYS A CA 1
ATOM 1517 C C . CYS A 1 210 ? 26.059 -7.998 -12.758 1.00 98.44 210 CYS A C 1
ATOM 1519 O O . CYS A 1 210 ? 25.874 -8.920 -11.958 1.00 98.44 210 CYS A O 1
ATOM 1521 N N . PRO A 1 211 ? 26.310 -6.751 -12.320 1.00 97.44 211 PRO A N 1
ATOM 1522 C CA . PRO A 1 211 ? 26.557 -6.431 -10.916 1.00 97.44 211 PRO A CA 1
ATOM 1523 C C . PRO A 1 211 ? 25.252 -6.399 -10.104 1.00 97.44 211 PRO A C 1
ATOM 1525 O O . PRO A 1 211 ? 24.659 -5.346 -9.882 1.00 97.44 211 PRO A O 1
ATOM 1528 N N . TRP A 1 212 ? 24.782 -7.562 -9.652 1.00 98.50 212 TRP A N 1
ATOM 1529 C CA . TRP A 1 212 ? 23.595 -7.645 -8.797 1.00 98.50 212 TRP A CA 1
ATOM 1530 C C . TRP A 1 212 ? 23.910 -7.241 -7.356 1.00 98.50 212 TRP A C 1
ATOM 1532 O O . TRP A 1 212 ? 24.872 -7.713 -6.748 1.00 98.50 212 TRP A O 1
ATOM 1542 N N . ASN A 1 213 ? 23.032 -6.435 -6.766 1.00 98.00 213 ASN A N 1
ATOM 1543 C CA . ASN A 1 213 ? 23.006 -6.214 -5.332 1.00 98.00 213 ASN A CA 1
ATOM 1544 C C . ASN A 1 213 ? 22.417 -7.452 -4.643 1.00 98.00 213 ASN A C 1
ATOM 1546 O O . ASN A 1 213 ? 21.202 -7.625 -4.566 1.00 98.00 213 ASN A O 1
ATOM 1550 N N . LEU A 1 214 ? 23.283 -8.305 -4.097 1.00 97.62 214 LEU A N 1
ATOM 1551 C CA . LEU A 1 214 ? 22.884 -9.565 -3.462 1.00 97.62 214 LEU A CA 1
ATOM 1552 C C . LEU A 1 214 ? 22.140 -9.393 -2.123 1.00 97.62 214 LEU A C 1
ATOM 1554 O O . LEU A 1 214 ? 21.746 -10.384 -1.519 1.00 97.62 214 LEU A O 1
ATOM 1558 N N . THR A 1 215 ? 21.920 -8.161 -1.654 1.00 96.00 215 THR A N 1
ATOM 1559 C CA . THR A 1 215 ? 20.978 -7.874 -0.551 1.00 96.00 215 THR A CA 1
ATOM 1560 C C . THR A 1 215 ? 19.534 -7.712 -1.038 1.00 96.00 215 THR A C 1
ATOM 1562 O O . THR A 1 215 ? 18.627 -7.477 -0.241 1.00 96.00 215 THR A O 1
ATOM 1565 N N . LYS A 1 216 ? 19.313 -7.788 -2.354 1.00 97.50 216 LYS A N 1
ATOM 1566 C CA . LYS A 1 216 ? 18.016 -7.625 -3.007 1.00 97.50 216 LYS A CA 1
ATOM 1567 C C . LYS A 1 216 ? 17.548 -8.937 -3.611 1.00 97.50 216 LYS A C 1
ATOM 1569 O O . LYS A 1 216 ? 18.320 -9.876 -3.785 1.00 97.50 216 LYS A O 1
ATOM 1574 N N . THR A 1 217 ? 16.255 -8.992 -3.898 1.00 98.06 217 THR A N 1
ATOM 1575 C CA . THR A 1 217 ? 15.560 -10.191 -4.373 1.00 98.06 217 THR A CA 1
ATOM 1576 C C . THR A 1 217 ? 14.746 -9.864 -5.612 1.00 98.06 217 THR A C 1
ATOM 1578 O O . THR A 1 217 ? 14.195 -8.766 -5.704 1.00 98.06 217 THR A O 1
ATOM 1581 N N . LEU A 1 218 ? 14.655 -10.820 -6.532 1.00 98.69 218 LEU A N 1
ATOM 1582 C CA . LEU A 1 218 ? 13.805 -10.780 -7.714 1.00 98.69 218 LEU A CA 1
ATOM 1583 C C . LEU A 1 218 ? 12.653 -11.771 -7.528 1.00 98.69 218 LEU A C 1
ATOM 1585 O O . LEU A 1 218 ? 12.879 -12.977 -7.434 1.00 98.69 218 LEU A O 1
ATOM 1589 N N . THR A 1 219 ? 11.424 -11.270 -7.488 1.00 98.62 219 THR A N 1
ATOM 1590 C CA . THR A 1 219 ? 10.229 -12.105 -7.327 1.00 98.62 219 THR A CA 1
ATOM 1591 C C . THR A 1 219 ? 9.459 -12.188 -8.639 1.00 98.62 219 THR A C 1
ATOM 1593 O O . THR A 1 219 ? 9.021 -11.172 -9.174 1.00 98.62 219 THR A O 1
ATOM 1596 N N . ILE A 1 220 ? 9.242 -13.404 -9.133 1.00 98.75 220 ILE A N 1
ATOM 1597 C CA . ILE A 1 220 ? 8.409 -13.695 -10.300 1.00 98.75 220 ILE A CA 1
ATOM 1598 C C . ILE A 1 220 ? 6.985 -13.994 -9.816 1.00 98.75 220 ILE A C 1
ATOM 1600 O O . ILE A 1 220 ? 6.780 -14.872 -8.975 1.00 98.75 220 ILE A O 1
ATOM 1604 N N . ARG A 1 221 ? 5.992 -13.263 -10.329 1.00 98.19 221 ARG A N 1
ATOM 1605 C CA . ARG A 1 221 ? 4.573 -13.351 -9.949 1.00 98.19 221 ARG A CA 1
ATOM 1606 C C . ARG A 1 221 ? 3.715 -13.829 -11.118 1.00 98.19 221 ARG A C 1
ATOM 1608 O O . ARG A 1 221 ? 3.997 -13.538 -12.278 1.00 98.19 221 ARG A O 1
ATOM 1615 N N . GLY A 1 222 ? 2.637 -14.550 -10.802 1.00 97.31 222 GLY A N 1
ATOM 1616 C CA . GLY A 1 222 ? 1.666 -15.014 -11.802 1.00 97.31 222 GLY A CA 1
ATOM 1617 C C . GLY A 1 222 ? 2.200 -16.091 -12.752 1.00 97.31 222 GLY A C 1
ATOM 1618 O O . GLY A 1 222 ? 1.618 -16.307 -13.813 1.00 97.31 222 GLY A O 1
ATOM 1619 N N . PHE A 1 223 ? 3.300 -16.755 -12.381 1.00 98.50 223 PHE A N 1
ATOM 1620 C CA . PHE A 1 223 ? 3.934 -17.788 -13.195 1.00 98.50 223 PHE A CA 1
ATOM 1621 C C . PHE A 1 223 ? 3.064 -19.046 -13.288 1.00 98.50 223 PHE A C 1
ATOM 1623 O O . PHE A 1 223 ? 2.570 -19.558 -12.279 1.00 98.50 223 PHE A O 1
ATOM 1630 N N . LYS A 1 224 ? 2.902 -19.560 -14.505 1.00 97.81 224 LYS A N 1
ATOM 1631 C CA . LYS A 1 224 ? 2.115 -20.746 -14.852 1.00 97.81 224 LYS A CA 1
ATOM 1632 C C . LYS A 1 224 ? 3.061 -21.824 -15.385 1.00 97.81 224 LYS A C 1
ATOM 1634 O O . LYS A 1 224 ? 3.374 -21.807 -16.579 1.00 97.81 224 LYS A O 1
ATOM 1639 N N . PRO A 1 225 ? 3.528 -22.756 -14.531 1.00 96.19 225 PRO A N 1
ATOM 1640 C CA . PRO A 1 225 ? 4.435 -23.828 -14.933 1.00 96.19 225 PRO A CA 1
ATOM 1641 C C . PRO A 1 225 ? 3.959 -24.556 -16.197 1.00 96.19 225 PRO A C 1
ATOM 1643 O O . PRO A 1 225 ? 2.781 -24.885 -16.332 1.00 96.19 225 PRO A O 1
ATOM 1646 N N . GLY A 1 226 ? 4.876 -24.774 -17.141 1.00 94.75 226 GLY A N 1
ATOM 1647 C CA . GLY A 1 226 ? 4.592 -25.422 -18.427 1.00 94.75 226 GLY A CA 1
ATOM 1648 C C . GLY A 1 226 ? 3.932 -24.528 -19.486 1.00 94.75 226 GLY A C 1
ATOM 1649 O O . GLY A 1 226 ? 3.842 -24.948 -20.637 1.00 94.75 226 GLY A O 1
ATOM 1650 N N . ARG A 1 227 ? 3.499 -23.308 -19.137 1.00 97.12 227 ARG A N 1
ATOM 1651 C CA . ARG A 1 227 ? 2.969 -22.321 -20.096 1.00 97.12 227 ARG A CA 1
ATOM 1652 C C . ARG A 1 227 ? 3.840 -21.076 -20.188 1.00 97.12 227 ARG A C 1
ATOM 1654 O O . ARG A 1 227 ? 4.177 -20.659 -21.287 1.00 97.12 227 ARG A O 1
ATOM 1661 N N . ASP A 1 228 ? 4.201 -20.525 -19.036 1.00 98.56 228 ASP A N 1
ATOM 1662 C CA . ASP A 1 228 ? 5.086 -19.371 -18.922 1.00 98.56 228 ASP A CA 1
ATOM 1663 C C . ASP A 1 228 ? 6.554 -19.799 -19.005 1.00 98.56 228 ASP A C 1
ATOM 1665 O O . ASP A 1 228 ? 6.930 -20.885 -18.546 1.00 98.56 228 ASP A O 1
ATOM 1669 N N . LYS A 1 229 ? 7.398 -18.922 -19.554 1.00 98.56 229 LYS A N 1
ATOM 1670 C CA . LYS A 1 229 ? 8.849 -19.120 -19.616 1.00 98.56 229 LYS A CA 1
ATOM 1671 C C . LYS A 1 229 ? 9.576 -17.861 -19.165 1.00 98.56 229 LYS A C 1
ATOM 1673 O O . LYS A 1 229 ? 9.287 -16.771 -19.641 1.00 98.56 229 LYS A O 1
ATOM 1678 N N . VAL A 1 230 ? 10.550 -18.033 -18.278 1.00 98.81 230 VAL A N 1
ATOM 1679 C CA . VAL A 1 230 ? 11.546 -17.010 -17.937 1.00 98.81 230 VAL A CA 1
ATOM 1680 C C . VAL A 1 230 ? 12.905 -17.664 -18.120 1.00 98.81 230 VAL A C 1
ATOM 1682 O O . VAL A 1 230 ? 13.192 -18.653 -17.447 1.00 98.81 230 VAL A O 1
ATOM 1685 N N . ILE A 1 231 ? 13.701 -17.171 -19.061 1.00 98.88 231 ILE A N 1
ATOM 1686 C CA . ILE A 1 231 ? 14.964 -17.795 -19.471 1.00 98.88 231 ILE A CA 1
ATOM 1687 C C . ILE A 1 231 ? 16.098 -16.793 -19.274 1.00 98.88 231 ILE A C 1
ATOM 1689 O O . ILE A 1 231 ? 15.962 -15.636 -19.661 1.00 98.88 231 ILE A O 1
ATOM 1693 N N . PHE A 1 232 ? 17.204 -17.251 -18.687 1.00 98.81 232 PHE A N 1
ATOM 1694 C CA . PHE A 1 232 ? 18.455 -16.505 -18.581 1.00 98.81 232 PHE A CA 1
ATOM 1695 C C . PHE A 1 232 ? 19.556 -17.197 -19.381 1.00 98.81 232 PHE A C 1
ATOM 1697 O O . PHE A 1 232 ? 19.908 -18.345 -19.113 1.00 98.81 232 PHE A O 1
ATOM 1704 N N . GLY A 1 233 ? 20.145 -16.475 -20.330 1.00 98.44 233 GLY A N 1
ATOM 1705 C CA . GLY A 1 233 ? 21.175 -16.997 -21.216 1.00 98.44 233 GLY A CA 1
ATOM 1706 C C . GLY A 1 233 ? 20.661 -18.132 -22.104 1.00 98.44 233 GLY A C 1
ATOM 1707 O O . GLY A 1 233 ? 19.525 -18.124 -22.569 1.00 98.44 233 GLY A O 1
ATOM 1708 N N . LYS A 1 234 ? 21.543 -19.095 -22.376 1.00 97.81 234 LYS A N 1
ATOM 1709 C CA . LYS A 1 234 ? 21.264 -20.283 -23.203 1.00 97.81 234 LYS A CA 1
ATOM 1710 C C . LYS A 1 234 ? 21.442 -21.599 -22.446 1.00 97.81 234 LYS A C 1
ATOM 1712 O O . LYS A 1 234 ? 21.272 -22.665 -23.027 1.00 97.81 234 LYS A O 1
ATOM 1717 N N . ASP A 1 235 ? 21.894 -21.507 -21.199 1.00 98.25 235 ASP A N 1
ATOM 1718 C CA . ASP A 1 235 ? 22.234 -22.637 -20.352 1.00 98.25 235 ASP A CA 1
ATOM 1719 C C . ASP A 1 235 ? 22.201 -22.239 -18.868 1.00 98.25 235 ASP A C 1
ATOM 1721 O O . ASP A 1 235 ? 21.952 -21.084 -18.513 1.00 98.25 235 ASP A O 1
ATOM 1725 N N . ALA A 1 236 ? 22.480 -23.205 -17.991 1.00 97.75 236 ALA A N 1
ATOM 1726 C CA . ALA A 1 236 ? 22.456 -23.032 -16.540 1.00 97.75 236 ALA A CA 1
ATOM 1727 C C . ALA A 1 236 ? 23.429 -21.964 -15.991 1.00 97.75 236 ALA A C 1
ATOM 1729 O O . ALA A 1 236 ? 23.375 -21.656 -14.801 1.00 97.75 236 ALA A O 1
ATOM 1730 N N . LYS A 1 237 ? 24.328 -21.409 -16.815 1.00 98.06 237 LYS A N 1
ATOM 1731 C CA . LYS A 1 237 ? 25.267 -20.343 -16.440 1.00 98.06 237 LYS A CA 1
ATOM 1732 C C . LYS A 1 237 ? 24.748 -18.943 -16.748 1.00 98.06 237 LYS A C 1
ATOM 1734 O O . LYS A 1 237 ? 25.453 -17.993 -16.437 1.00 98.06 237 LYS A O 1
ATOM 1739 N N . GLY A 1 238 ? 23.536 -18.790 -17.290 1.00 98.38 238 GLY A N 1
ATOM 1740 C CA . GLY A 1 238 ? 22.938 -17.470 -17.534 1.00 98.38 238 GLY A CA 1
ATOM 1741 C C . GLY A 1 238 ? 22.764 -16.612 -16.271 1.00 98.38 238 GLY A C 1
ATOM 1742 O O . GLY A 1 238 ? 22.600 -15.396 -16.367 1.00 98.38 238 GLY A O 1
ATOM 1743 N N . LEU A 1 239 ? 22.833 -17.237 -15.090 1.00 98.75 239 LEU A N 1
ATOM 1744 C CA . LEU A 1 239 ? 22.985 -16.596 -13.787 1.00 98.75 239 LEU A CA 1
ATOM 1745 C C . LEU A 1 239 ? 24.102 -17.285 -12.998 1.00 98.75 239 LEU A C 1
ATOM 1747 O O . LEU A 1 239 ? 24.253 -18.506 -13.033 1.00 98.75 239 LEU A O 1
ATOM 1751 N N . SER A 1 240 ? 24.849 -16.513 -12.213 1.00 98.69 240 SER A N 1
ATOM 1752 C CA . SER A 1 240 ? 25.734 -17.075 -11.191 1.00 98.69 240 SER A CA 1
ATOM 1753 C C . SER A 1 240 ? 24.921 -17.662 -10.027 1.00 98.69 240 SER A C 1
ATOM 1755 O O . SER A 1 240 ? 23.802 -17.228 -9.748 1.00 98.69 240 SER A O 1
ATOM 1757 N N . ALA A 1 241 ? 25.492 -18.618 -9.286 1.00 98.31 241 ALA A N 1
ATOM 1758 C CA . ALA A 1 241 ? 24.808 -19.217 -8.135 1.00 98.31 241 ALA A CA 1
ATOM 1759 C C . ALA A 1 241 ? 24.354 -18.184 -7.072 1.00 98.31 241 ALA A C 1
ATOM 1761 O O . ALA A 1 241 ? 23.216 -18.286 -6.606 1.00 98.31 241 ALA A O 1
ATOM 1762 N N . PRO A 1 242 ? 25.154 -17.150 -6.718 1.00 98.44 242 PRO A N 1
ATOM 1763 C CA . PRO A 1 242 ? 24.698 -16.101 -5.808 1.00 98.44 242 PRO A CA 1
ATOM 1764 C C . PRO A 1 242 ? 23.521 -15.281 -6.343 1.00 98.44 242 PRO A C 1
ATOM 1766 O O . PRO A 1 242 ? 22.685 -14.868 -5.543 1.00 98.44 242 PRO A O 1
ATOM 1769 N N . GLN A 1 243 ? 23.438 -15.047 -7.658 1.00 98.75 243 GLN A N 1
ATOM 1770 C CA . GLN A 1 243 ? 22.305 -14.351 -8.280 1.00 98.75 243 GLN A CA 1
ATOM 1771 C C . GLN A 1 243 ? 21.054 -15.230 -8.294 1.00 98.75 243 GLN A C 1
ATOM 1773 O O . GLN A 1 243 ? 19.990 -14.774 -7.884 1.00 98.75 243 GLN A O 1
ATOM 1778 N N . LEU A 1 244 ? 21.182 -16.503 -8.689 1.00 98.75 244 LEU A N 1
ATOM 1779 C CA . LEU A 1 244 ? 20.067 -17.454 -8.703 1.00 98.75 244 LEU A CA 1
ATOM 1780 C C . LEU A 1 244 ? 19.414 -17.584 -7.319 1.00 98.75 244 LEU A C 1
ATOM 1782 O O . LEU A 1 244 ? 18.191 -17.590 -7.216 1.00 98.75 244 LEU A O 1
ATOM 1786 N N . ALA A 1 245 ? 20.214 -17.579 -6.247 1.00 98.12 245 ALA A N 1
ATOM 1787 C CA . ALA A 1 245 ? 19.731 -17.602 -4.864 1.00 98.12 245 ALA A CA 1
ATOM 1788 C C . ALA A 1 245 ? 18.884 -16.373 -4.462 1.00 98.12 245 ALA A C 1
ATOM 1790 O O . ALA A 1 245 ? 18.290 -16.362 -3.385 1.00 98.12 245 ALA A O 1
ATOM 1791 N N . ARG A 1 246 ? 18.829 -15.326 -5.297 1.00 98.44 246 ARG A N 1
ATOM 1792 C CA . ARG A 1 246 ? 17.997 -14.128 -5.096 1.00 98.44 246 ARG A CA 1
ATOM 1793 C C . ARG A 1 246 ? 16.709 -14.141 -5.904 1.00 98.44 246 ARG A C 1
ATOM 1795 O O . ARG A 1 246 ? 15.905 -13.227 -5.729 1.00 98.44 246 ARG A O 1
ATOM 1802 N N . VAL A 1 247 ? 16.502 -15.145 -6.752 1.00 98.81 247 VAL A N 1
ATOM 1803 C CA . VAL A 1 247 ? 15.311 -15.274 -7.594 1.00 98.81 247 VAL A CA 1
ATOM 1804 C C . VAL A 1 247 ? 14.329 -16.262 -6.971 1.00 98.81 247 VAL A C 1
ATOM 1806 O O . VAL A 1 247 ? 14.718 -17.328 -6.490 1.00 98.81 247 VAL A O 1
ATOM 1809 N N . GLY A 1 248 ? 13.043 -15.922 -6.985 1.00 98.50 248 GLY A N 1
ATOM 1810 C CA . GLY A 1 248 ? 11.992 -16.812 -6.507 1.00 98.50 248 GLY A CA 1
ATOM 1811 C C . GLY A 1 248 ? 10.647 -16.583 -7.179 1.00 98.50 248 GLY A C 1
ATOM 1812 O O . GLY A 1 248 ? 10.428 -15.572 -7.842 1.00 98.50 248 GLY A O 1
ATOM 1813 N N . PHE A 1 249 ? 9.742 -17.537 -6.992 1.00 98.75 249 PHE A N 1
ATOM 1814 C CA . PHE A 1 249 ? 8.406 -17.569 -7.575 1.00 98.75 249 PHE A CA 1
ATOM 1815 C C . PHE A 1 249 ? 7.356 -17.420 -6.478 1.00 98.75 249 PHE A C 1
ATOM 1817 O O . PHE A 1 249 ? 7.287 -18.248 -5.570 1.00 98.75 249 PHE A O 1
ATOM 1824 N N . ALA A 1 250 ? 6.536 -16.375 -6.557 1.00 97.88 250 ALA A N 1
ATOM 1825 C CA . ALA A 1 250 ? 5.429 -16.153 -5.634 1.00 97.88 250 ALA A CA 1
ATOM 1826 C C . ALA A 1 250 ? 4.152 -16.809 -6.170 1.00 97.88 250 ALA A C 1
ATOM 1828 O O . ALA A 1 250 ? 3.663 -16.448 -7.242 1.00 97.88 250 ALA A O 1
ATOM 1829 N N . SER A 1 251 ? 3.635 -17.761 -5.397 1.00 96.88 251 SER A N 1
ATOM 1830 C CA . SER A 1 251 ? 2.410 -18.531 -5.630 1.00 96.88 251 SER A CA 1
ATOM 1831 C C . SER A 1 251 ? 2.244 -18.987 -7.089 1.00 96.88 251 SER A C 1
ATOM 1833 O O . SER A 1 251 ? 1.249 -18.639 -7.730 1.00 96.88 251 SER A O 1
ATOM 1835 N N . PRO A 1 252 ? 3.223 -19.726 -7.652 1.00 97.44 252 PRO A N 1
ATOM 1836 C CA . PRO A 1 252 ? 3.111 -20.273 -9.001 1.00 97.44 252 PRO A CA 1
ATOM 1837 C C . PRO A 1 252 ? 1.867 -21.165 -9.131 1.00 97.44 252 PRO A C 1
ATOM 1839 O O . PRO A 1 252 ? 1.532 -21.937 -8.232 1.00 97.44 252 PRO A O 1
ATOM 1842 N N . THR A 1 253 ? 1.182 -21.068 -10.271 1.00 96.38 253 THR A N 1
ATOM 1843 C CA . THR A 1 253 ? -0.085 -21.778 -10.508 1.00 96.38 253 THR A CA 1
ATOM 1844 C C . THR A 1 253 ? 0.107 -23.290 -10.400 1.00 96.38 253 THR A C 1
ATOM 1846 O O . THR A 1 253 ? 1.041 -23.844 -10.973 1.00 96.38 253 THR A O 1
ATOM 1849 N N . GLY A 1 254 ? -0.799 -23.969 -9.694 1.00 95.50 254 GLY A N 1
ATOM 1850 C CA . GLY A 1 254 ? -0.753 -25.423 -9.508 1.00 95.50 254 GLY A CA 1
ATOM 1851 C C . GLY A 1 254 ? 0.122 -25.894 -8.342 1.00 95.50 254 GLY A C 1
ATOM 1852 O O . GLY A 1 254 ? 0.108 -27.083 -8.035 1.00 95.50 254 GLY A O 1
ATOM 1853 N N . LEU A 1 255 ? 0.833 -24.991 -7.661 1.00 96.38 255 LEU A N 1
ATOM 1854 C CA . LEU A 1 255 ? 1.504 -25.268 -6.390 1.00 96.38 255 LEU A CA 1
ATOM 1855 C C . LEU A 1 255 ? 0.738 -24.621 -5.221 1.00 96.38 255 LEU A C 1
ATOM 1857 O O . LEU A 1 255 ? -0.013 -23.666 -5.440 1.00 96.38 255 LEU A O 1
ATOM 1861 N N . PRO A 1 256 ? 0.904 -25.116 -3.978 1.00 96.12 256 PRO A N 1
ATOM 1862 C CA . PRO A 1 256 ? 0.375 -24.443 -2.795 1.00 96.12 256 PRO A CA 1
ATOM 1863 C C . PRO A 1 256 ? 0.827 -22.980 -2.714 1.00 96.12 256 PRO A C 1
ATOM 1865 O O . PRO A 1 256 ? 1.955 -22.655 -3.095 1.00 96.12 256 PRO A O 1
ATOM 1868 N N . GLU A 1 257 ? -0.036 -22.112 -2.184 1.00 93.50 257 GLU A N 1
ATOM 1869 C CA . GLU A 1 257 ? 0.283 -20.699 -1.967 1.00 93.50 257 GLU A CA 1
ATOM 1870 C C . GLU A 1 257 ? 1.567 -20.550 -1.136 1.00 93.50 257 GLU A C 1
ATOM 1872 O O . GLU A 1 257 ? 1.746 -21.219 -0.116 1.00 93.50 257 GLU A O 1
ATOM 1877 N N . GLY A 1 258 ? 2.480 -19.687 -1.583 1.00 94.31 258 GLY A N 1
ATOM 1878 C CA . GLY A 1 258 ? 3.765 -19.492 -0.921 1.00 94.31 258 GLY A CA 1
ATOM 1879 C C . GLY A 1 258 ? 4.849 -18.978 -1.857 1.00 94.31 258 GLY A C 1
ATOM 1880 O O . GLY A 1 258 ? 4.640 -18.811 -3.056 1.00 94.31 258 GLY A O 1
ATOM 1881 N N . LEU A 1 259 ? 6.030 -18.725 -1.302 1.00 97.69 259 LEU A N 1
ATOM 1882 C CA . LEU A 1 259 ? 7.206 -18.321 -2.067 1.00 97.69 259 LEU A CA 1
ATOM 1883 C C . LEU A 1 259 ? 8.119 -19.529 -2.286 1.00 97.69 259 LEU A C 1
ATOM 1885 O O . LEU A 1 259 ? 8.358 -20.291 -1.353 1.00 97.69 259 LEU A O 1
ATOM 1889 N N . TYR A 1 260 ? 8.649 -19.685 -3.493 1.00 98.62 260 TYR A N 1
ATOM 1890 C CA . TYR A 1 260 ? 9.534 -20.784 -3.881 1.00 98.62 260 TYR A CA 1
ATOM 1891 C C . TYR A 1 260 ? 10.865 -20.227 -4.384 1.00 98.62 260 TYR A C 1
ATOM 1893 O O . TYR A 1 260 ? 10.888 -19.189 -5.043 1.00 98.62 260 TYR A O 1
ATOM 1901 N N . THR A 1 261 ? 11.974 -20.904 -4.097 1.00 98.50 261 THR A N 1
ATOM 1902 C CA . THR A 1 261 ? 13.280 -20.597 -4.702 1.00 98.50 261 THR A CA 1
ATOM 1903 C C . THR A 1 261 ? 13.238 -20.821 -6.214 1.00 98.50 261 THR A C 1
ATOM 1905 O O . THR A 1 261 ? 12.334 -21.487 -6.719 1.00 98.50 261 THR A O 1
ATOM 1908 N N . ALA A 1 262 ? 14.193 -20.271 -6.959 1.00 98.62 262 ALA A N 1
ATOM 1909 C CA . ALA A 1 262 ? 14.369 -20.594 -8.371 1.00 98.62 262 ALA A CA 1
ATOM 1910 C C . ALA A 1 262 ? 15.418 -21.698 -8.575 1.00 98.62 262 ALA A C 1
ATOM 1912 O O . ALA A 1 262 ? 16.440 -21.750 -7.891 1.00 98.62 262 ALA A O 1
ATOM 1913 N N . GLN A 1 263 ? 15.177 -22.549 -9.566 1.00 98.38 263 GLN A N 1
ATOM 1914 C CA . GLN A 1 263 ? 16.164 -23.444 -10.169 1.00 98.38 263 GLN A CA 1
ATOM 1915 C C . GLN A 1 263 ? 16.360 -23.045 -11.630 1.00 98.38 263 GLN A C 1
ATOM 1917 O O . GLN A 1 263 ? 15.416 -22.558 -12.248 1.00 98.38 263 GLN A O 1
ATOM 1922 N N . ILE A 1 264 ? 17.560 -23.254 -12.176 1.00 98.56 264 ILE A N 1
ATOM 1923 C CA . ILE A 1 264 ? 17.870 -22.989 -13.587 1.00 98.56 264 ILE A CA 1
ATOM 1924 C C . ILE A 1 264 ? 18.189 -24.299 -14.315 1.00 98.56 264 ILE A C 1
ATOM 1926 O O . ILE A 1 264 ? 19.002 -25.100 -13.847 1.00 98.56 264 ILE A O 1
ATOM 1930 N N . GLY A 1 265 ? 17.504 -24.531 -15.432 1.00 98.19 265 GLY A N 1
ATOM 1931 C CA . GLY A 1 265 ? 17.669 -25.701 -16.288 1.00 98.19 265 GLY A CA 1
ATOM 1932 C C . GLY A 1 265 ? 18.887 -25.615 -17.208 1.00 98.19 265 GLY A C 1
ATOM 1933 O O . GLY A 1 265 ? 19.542 -24.579 -17.330 1.00 98.19 265 GLY A O 1
ATOM 1934 N N . ALA A 1 266 ? 19.179 -26.721 -17.899 1.00 98.12 266 ALA A N 1
ATOM 1935 C CA . ALA A 1 266 ? 20.274 -26.801 -18.872 1.00 98.12 266 ALA A CA 1
ATOM 1936 C C . ALA A 1 266 ? 20.077 -25.894 -20.101 1.00 98.12 266 ALA A C 1
ATOM 1938 O O . ALA A 1 266 ? 21.036 -25.646 -20.821 1.00 98.12 266 ALA A O 1
ATOM 1939 N N . ASP A 1 267 ? 18.857 -25.408 -20.320 1.00 97.69 267 ASP A N 1
ATOM 1940 C CA . ASP A 1 267 ? 18.438 -24.461 -21.356 1.00 97.69 267 ASP A CA 1
ATOM 1941 C C . ASP A 1 267 ? 18.354 -23.008 -20.846 1.00 97.69 267 ASP A C 1
ATOM 1943 O O . ASP A 1 267 ? 17.920 -22.118 -21.575 1.00 97.69 267 ASP A O 1
ATOM 1947 N N . GLY A 1 268 ? 18.746 -22.756 -19.592 1.00 98.56 268 GLY A N 1
ATOM 1948 C CA . GLY A 1 268 ? 18.643 -21.445 -18.950 1.00 98.56 268 GLY A CA 1
ATOM 1949 C C . GLY A 1 268 ? 17.240 -21.106 -18.437 1.00 98.56 268 GLY A C 1
ATOM 1950 O O . GLY A 1 268 ? 17.051 -20.042 -17.842 1.00 98.56 268 GLY A O 1
ATOM 1951 N N . GLN A 1 269 ? 16.248 -21.982 -18.631 1.00 98.69 269 GLN A N 1
ATOM 1952 C CA . GLN A 1 269 ? 14.889 -21.743 -18.161 1.00 98.69 269 GLN A CA 1
ATOM 1953 C C . GLN A 1 269 ? 14.811 -21.854 -16.636 1.00 98.69 269 GLN A C 1
ATOM 1955 O O . GLN A 1 269 ? 15.312 -22.805 -16.033 1.00 98.69 269 GLN A O 1
ATOM 1960 N N . LEU A 1 270 ? 14.146 -20.885 -16.009 1.00 98.75 270 LEU A N 1
ATOM 1961 C CA . LEU A 1 270 ? 13.856 -20.919 -14.585 1.00 98.75 270 LEU A CA 1
ATOM 1962 C C . LEU A 1 270 ? 12.602 -21.745 -14.282 1.00 98.75 270 LEU A C 1
ATOM 1964 O O . LEU A 1 270 ? 11.605 -21.690 -15.006 1.00 98.75 270 LEU A O 1
ATOM 1968 N N . ALA A 1 271 ? 12.634 -22.451 -13.155 1.00 98.38 271 ALA A N 1
ATOM 1969 C CA . ALA A 1 271 ? 11.500 -23.184 -12.606 1.00 98.38 271 ALA A CA 1
ATOM 1970 C C . ALA A 1 271 ? 11.383 -22.982 -11.081 1.00 98.38 271 ALA A C 1
ATOM 1972 O O . ALA A 1 271 ? 12.406 -22.777 -10.415 1.00 98.38 271 ALA A O 1
ATOM 1973 N N . PRO A 1 272 ? 10.164 -23.056 -10.509 1.00 98.50 272 PRO A N 1
ATOM 1974 C CA . PRO A 1 272 ? 9.981 -23.084 -9.061 1.00 98.50 272 PRO A CA 1
ATOM 1975 C C . PRO A 1 272 ? 10.698 -24.280 -8.420 1.00 98.50 272 PRO A C 1
ATOM 1977 O O . PRO A 1 272 ? 10.543 -25.415 -8.864 1.00 98.50 272 PRO A O 1
ATOM 1980 N N . GLY A 1 273 ? 11.464 -24.010 -7.367 1.00 97.69 273 GLY A N 1
ATOM 1981 C CA . GLY A 1 273 ? 12.201 -24.982 -6.567 1.00 97.69 273 GLY A CA 1
ATOM 1982 C C . GLY A 1 273 ? 11.506 -25.287 -5.239 1.00 97.69 273 GLY A C 1
ATOM 1983 O O . GLY A 1 273 ? 10.348 -25.692 -5.191 1.00 97.69 273 GLY A O 1
ATOM 1984 N N . THR A 1 274 ? 12.224 -25.113 -4.131 1.00 97.12 274 THR A N 1
ATOM 1985 C CA . THR A 1 274 ? 11.730 -25.426 -2.782 1.00 97.12 274 THR A CA 1
ATOM 1986 C C . THR A 1 274 ? 11.008 -24.244 -2.147 1.00 97.12 274 THR A C 1
ATOM 1988 O O . THR A 1 274 ? 11.379 -23.094 -2.372 1.00 97.12 274 THR A O 1
ATOM 1991 N N . VAL A 1 275 ? 10.042 -24.521 -1.268 1.00 97.38 275 VAL A N 1
ATOM 1992 C CA . VAL A 1 275 ? 9.357 -23.488 -0.473 1.00 97.38 275 VAL A CA 1
ATOM 1993 C C . VAL A 1 275 ? 10.361 -22.700 0.378 1.00 97.38 275 VAL A C 1
ATOM 1995 O O . VAL A 1 275 ? 11.174 -23.283 1.099 1.00 97.38 275 VAL A O 1
ATOM 1998 N N . VAL A 1 276 ? 10.277 -21.374 0.316 1.00 96.69 276 VAL A N 1
ATOM 1999 C CA . VAL A 1 276 ? 11.008 -20.434 1.167 1.00 96.69 276 VAL A CA 1
ATOM 2000 C C . VAL A 1 276 ? 10.275 -20.306 2.496 1.00 96.69 276 VAL A C 1
ATOM 2002 O O . VAL A 1 276 ? 9.050 -20.201 2.547 1.00 96.69 276 VAL A O 1
ATOM 2005 N N . LYS A 1 277 ? 11.034 -20.293 3.590 1.00 94.56 277 LYS A N 1
ATOM 2006 C CA . LYS A 1 277 ? 10.518 -20.055 4.939 1.00 94.56 277 LYS A CA 1
ATOM 2007 C C . LYS A 1 277 ? 11.160 -18.804 5.516 1.00 94.56 277 LYS A C 1
ATOM 2009 O O . LYS A 1 277 ? 12.298 -18.481 5.181 1.00 94.56 277 LYS A O 1
ATOM 2014 N N . ALA A 1 278 ? 10.440 -18.128 6.407 1.00 93.50 278 ALA A N 1
ATOM 2015 C CA . ALA A 1 278 ? 11.018 -17.035 7.173 1.00 93.50 278 ALA A CA 1
ATOM 2016 C C . ALA A 1 278 ? 12.177 -17.572 8.028 1.00 93.50 278 ALA A C 1
ATOM 2018 O O . ALA A 1 278 ? 11.988 -18.522 8.789 1.00 93.50 278 ALA A O 1
ATOM 2019 N N . ALA A 1 279 ? 13.365 -16.983 7.900 1.00 89.88 279 ALA A N 1
ATOM 2020 C CA . ALA A 1 279 ? 14.550 -17.469 8.606 1.00 89.88 279 ALA A CA 1
ATOM 2021 C C . ALA A 1 279 ? 14.508 -17.106 10.101 1.00 89.88 279 ALA A C 1
ATOM 2023 O O . ALA A 1 279 ? 14.883 -17.916 10.945 1.00 89.88 279 ALA A O 1
ATOM 2024 N N . GLN A 1 280 ? 14.043 -15.892 10.423 1.00 89.81 280 GLN A N 1
ATOM 2025 C CA . GLN A 1 280 ? 13.969 -15.346 11.785 1.00 89.81 280 GLN A CA 1
ATOM 2026 C C . GLN A 1 280 ? 12.819 -14.328 11.891 1.00 89.81 280 GLN A C 1
ATOM 2028 O O . GLN A 1 280 ? 13.054 -13.117 11.918 1.00 89.81 280 GLN A O 1
ATOM 2033 N N . PRO A 1 281 ? 11.556 -14.780 11.873 1.00 93.00 281 PRO A N 1
ATOM 2034 C CA . PRO A 1 281 ? 10.432 -13.859 11.928 1.00 93.00 281 PRO A CA 1
ATOM 2035 C C . PRO A 1 281 ? 10.373 -13.175 13.314 1.00 93.00 281 PRO A C 1
ATOM 2037 O O . PRO A 1 281 ? 10.549 -13.846 14.331 1.00 93.00 281 PRO A O 1
ATOM 2040 N N . PRO A 1 282 ? 10.099 -11.856 13.398 1.00 93.69 282 PRO A N 1
ATOM 2041 C CA . PRO A 1 282 ? 10.045 -11.121 14.670 1.00 93.69 282 PRO A CA 1
ATOM 2042 C C . PRO A 1 282 ? 8.808 -11.462 15.522 1.00 93.69 282 PRO A C 1
ATOM 2044 O O . PRO A 1 282 ? 8.632 -10.945 16.622 1.00 93.69 282 PRO A O 1
ATOM 2047 N N . PHE A 1 283 ? 7.929 -12.318 15.008 1.00 94.44 283 PHE A N 1
ATOM 2048 C CA . PHE A 1 283 ? 6.772 -12.881 15.688 1.00 94.44 283 PHE A CA 1
ATOM 2049 C C . PHE A 1 283 ? 6.455 -14.251 15.083 1.00 94.44 283 PHE A C 1
ATOM 2051 O O . PHE A 1 283 ? 6.861 -14.555 13.966 1.00 94.44 283 PHE A O 1
ATOM 2058 N N . ASP A 1 284 ? 5.707 -15.076 15.810 1.00 94.62 284 ASP A N 1
ATOM 2059 C CA . ASP A 1 284 ? 5.328 -16.409 15.342 1.00 94.62 284 ASP A CA 1
ATOM 2060 C C . ASP A 1 284 ? 4.426 -16.339 14.091 1.00 94.62 284 ASP A C 1
ATOM 2062 O O . ASP A 1 284 ? 3.335 -15.761 14.126 1.00 94.62 284 ASP A O 1
ATOM 2066 N N . VAL A 1 285 ? 4.883 -16.922 12.984 1.00 92.81 285 VAL A N 1
ATOM 2067 C CA . VAL A 1 285 ? 4.181 -16.993 11.689 1.00 92.81 285 VAL A CA 1
ATOM 2068 C C . VAL A 1 285 ? 3.548 -18.364 11.429 1.00 92.81 285 VAL A C 1
ATOM 2070 O O . VAL A 1 285 ? 3.101 -18.626 10.315 1.00 92.81 285 VAL A O 1
ATOM 2073 N N . SER A 1 286 ? 3.496 -19.244 12.434 1.00 92.06 286 SER A N 1
ATOM 2074 C CA . SER A 1 286 ? 2.776 -20.518 12.354 1.00 92.06 286 SER A CA 1
ATOM 2075 C C . SER A 1 286 ? 1.292 -20.311 12.030 1.00 92.06 286 SER A C 1
ATOM 2077 O O . SER A 1 286 ? 0.698 -19.274 12.352 1.00 92.06 286 SER A O 1
ATOM 2079 N N . ALA A 1 287 ? 0.671 -21.311 11.399 1.00 91.75 287 ALA A N 1
ATOM 2080 C CA . ALA A 1 287 ? -0.753 -21.270 11.069 1.00 91.75 287 ALA A CA 1
ATOM 2081 C C . ALA A 1 287 ? -1.614 -21.101 12.335 1.00 91.75 287 ALA A C 1
ATOM 2083 O O . ALA A 1 287 ? -2.605 -20.366 12.331 1.00 91.75 287 ALA A O 1
ATOM 2084 N N . GLU A 1 288 ? -1.192 -21.709 13.442 1.00 96.81 288 GLU A N 1
ATOM 2085 C CA . GLU A 1 288 ? -1.814 -21.607 14.758 1.00 96.81 288 GLU A CA 1
ATOM 2086 C C . GLU A 1 288 ? -1.770 -20.169 15.283 1.00 96.81 288 GLU A C 1
ATOM 2088 O O . GLU A 1 288 ? -2.794 -19.634 15.724 1.00 96.81 288 GLU A O 1
ATOM 2093 N N . ALA A 1 289 ? -0.612 -19.508 15.195 1.00 96.69 289 ALA A N 1
ATOM 2094 C CA . ALA A 1 289 ? -0.453 -18.124 15.630 1.00 96.69 289 ALA A CA 1
ATOM 2095 C C . ALA A 1 289 ? -1.212 -17.140 14.727 1.00 96.69 289 ALA A C 1
ATOM 2097 O O . ALA A 1 289 ? -1.831 -16.193 15.226 1.00 96.69 289 ALA A O 1
ATOM 2098 N N . VAL A 1 290 ? -1.234 -17.385 13.413 1.00 95.94 290 VAL A N 1
ATOM 2099 C CA . VAL A 1 290 ? -2.046 -16.627 12.448 1.00 95.94 290 VAL A CA 1
ATOM 2100 C C . VAL A 1 290 ? -3.531 -16.745 12.797 1.00 95.94 290 VAL A C 1
ATOM 2102 O O . VAL A 1 290 ? -4.211 -15.719 12.916 1.00 95.94 290 VAL A O 1
ATOM 2105 N N . ALA A 1 291 ? -4.032 -17.959 13.035 1.00 97.44 291 ALA A N 1
ATOM 2106 C CA . ALA A 1 291 ? -5.421 -18.201 13.421 1.00 97.44 291 ALA A CA 1
ATOM 2107 C C . ALA A 1 291 ? -5.760 -17.575 14.783 1.00 97.44 291 ALA A C 1
ATOM 2109 O O . ALA A 1 291 ? -6.837 -16.999 14.954 1.00 97.44 291 ALA A O 1
ATOM 2110 N N . ALA A 1 292 ? -4.838 -17.634 15.748 1.00 98.19 292 ALA A N 1
ATOM 2111 C CA . ALA A 1 292 ? -5.007 -17.004 17.053 1.00 98.19 292 ALA A CA 1
ATOM 2112 C C . ALA A 1 292 ? -5.138 -15.483 16.954 1.00 98.19 292 ALA A C 1
ATOM 2114 O O . ALA A 1 292 ? -6.046 -14.909 17.556 1.00 98.19 292 ALA A O 1
ATOM 2115 N N . ARG A 1 293 ? -4.292 -14.838 16.143 1.00 98.12 293 ARG A N 1
ATOM 2116 C CA . ARG A 1 293 ? -4.384 -13.401 15.862 1.00 98.12 293 ARG A CA 1
ATOM 2117 C C . ARG A 1 293 ? -5.666 -13.038 15.124 1.00 98.12 293 ARG A C 1
ATOM 2119 O O . ARG A 1 293 ? -6.280 -12.034 15.472 1.00 98.12 293 ARG A O 1
ATOM 2126 N N . LYS A 1 294 ? -6.110 -13.864 14.168 1.00 98.25 294 LYS A N 1
ATOM 2127 C CA . LYS A 1 294 ? -7.340 -13.622 13.396 1.00 98.25 294 LYS A CA 1
ATOM 2128 C C . LYS A 1 294 ? -8.558 -13.425 14.293 1.00 98.25 294 LYS A C 1
ATOM 2130 O O . LYS A 1 294 ? -9.308 -12.478 14.087 1.00 98.25 294 LYS A O 1
ATOM 2135 N N . ARG A 1 295 ? -8.702 -14.232 15.348 1.00 97.75 295 ARG A N 1
ATOM 2136 C CA . ARG A 1 295 ? -9.814 -14.118 16.314 1.00 97.75 295 ARG A CA 1
ATOM 2137 C C . ARG A 1 295 ? -9.898 -12.761 17.026 1.00 97.75 295 ARG A C 1
ATOM 2139 O O . ARG A 1 295 ? -10.939 -12.446 17.588 1.00 97.75 295 ARG A O 1
ATOM 2146 N N . LEU A 1 296 ? -8.822 -11.971 17.033 1.00 98.06 296 LEU A N 1
ATOM 2147 C CA . LEU A 1 296 ? -8.783 -10.662 17.693 1.00 98.06 296 LEU A CA 1
ATOM 2148 C C . LEU A 1 296 ? -9.373 -9.535 16.837 1.00 98.06 296 LEU A C 1
ATOM 2150 O O . LEU A 1 296 ? -9.738 -8.503 17.392 1.00 98.06 296 LEU A O 1
ATOM 2154 N N . TYR A 1 297 ? -9.433 -9.709 15.515 1.00 97.69 297 TYR A N 1
ATOM 2155 C CA . TYR A 1 297 ? -9.908 -8.682 14.581 1.00 97.69 297 TYR A CA 1
ATOM 2156 C C . TYR A 1 297 ? -11.068 -9.148 13.694 1.00 97.69 297 TYR A C 1
ATOM 2158 O O . TYR A 1 297 ? -11.791 -8.322 13.147 1.00 97.69 297 TYR A O 1
ATOM 2166 N N . ASP A 1 298 ? -11.269 -10.457 13.556 1.00 97.19 298 ASP A N 1
ATOM 2167 C CA . ASP A 1 298 ? -12.357 -11.056 12.785 1.00 97.19 298 ASP A CA 1
ATOM 2168 C C . ASP A 1 298 ? -13.638 -11.149 13.615 1.00 97.19 298 ASP A C 1
ATOM 2170 O O . ASP A 1 298 ? -14.118 -12.227 13.961 1.00 97.19 298 ASP A O 1
ATOM 2174 N N . VAL A 1 299 ? -14.152 -9.984 13.999 1.00 96.00 299 VAL A N 1
ATOM 2175 C CA . VAL A 1 299 ? -15.355 -9.852 14.820 1.00 96.00 299 VAL A CA 1
ATOM 2176 C C . VAL A 1 299 ? -16.459 -9.263 13.944 1.00 96.00 299 VAL A C 1
ATOM 2178 O O . VAL A 1 299 ? -16.305 -8.133 13.490 1.00 96.00 299 VAL A O 1
ATOM 2181 N N . PRO A 1 300 ? -17.588 -9.951 13.704 1.00 96.62 300 PRO A N 1
ATOM 2182 C CA . PRO A 1 300 ? -18.662 -9.450 12.841 1.00 96.62 300 PRO A CA 1
ATOM 2183 C C . PRO A 1 300 ? -19.571 -8.442 13.570 1.00 96.62 300 PRO A C 1
ATOM 2185 O O . PRO A 1 300 ? -20.797 -8.493 13.462 1.00 96.62 300 PRO A O 1
ATOM 2188 N N . GLY A 1 301 ? -18.987 -7.532 14.355 1.00 98.00 301 GLY A N 1
ATOM 2189 C CA . GLY A 1 301 ? -19.729 -6.656 15.261 1.00 98.00 301 GLY A CA 1
ATOM 2190 C C . GLY A 1 301 ? -20.666 -5.694 14.536 1.00 98.00 301 GLY A C 1
ATOM 2191 O O . GLY A 1 301 ? -21.743 -5.407 15.047 1.00 98.00 301 GLY A O 1
ATOM 2192 N N . LEU A 1 302 ? -20.308 -5.241 13.329 1.00 96.69 302 LEU A N 1
ATOM 2193 C CA . LEU A 1 302 ? -21.154 -4.347 12.533 1.00 96.69 302 LEU A CA 1
ATOM 2194 C C . LEU A 1 302 ? -22.462 -5.037 12.120 1.00 96.69 302 LEU A C 1
ATOM 2196 O O . LEU A 1 302 ? -23.547 -4.481 12.281 1.00 96.69 302 LEU A O 1
ATOM 2200 N N . VAL A 1 303 ? -22.348 -6.277 11.633 1.00 97.00 303 VAL A N 1
ATOM 2201 C CA . VAL A 1 303 ? -23.497 -7.111 11.257 1.00 97.00 303 VAL A CA 1
ATOM 2202 C C . VAL A 1 303 ? -24.329 -7.446 12.493 1.00 97.00 303 VAL A C 1
ATOM 2204 O O . VAL A 1 303 ? -25.546 -7.286 12.467 1.00 97.00 303 VAL A O 1
ATOM 2207 N N . ALA A 1 304 ? -23.684 -7.838 13.594 1.00 97.81 304 ALA A N 1
ATOM 2208 C CA . ALA A 1 304 ? -24.367 -8.179 14.840 1.00 97.81 304 ALA A CA 1
ATOM 2209 C C . ALA A 1 304 ? -25.113 -6.983 15.462 1.00 97.81 304 ALA A C 1
ATOM 2211 O O . ALA A 1 304 ? -26.217 -7.140 15.978 1.00 97.81 304 ALA A O 1
ATOM 2212 N N . LEU A 1 305 ? -24.560 -5.769 15.389 1.00 97.44 305 LEU A N 1
ATOM 2213 C CA . LEU A 1 305 ? -25.204 -4.570 15.935 1.00 97.44 305 LEU A CA 1
ATOM 2214 C C . LEU A 1 305 ? -26.441 -4.174 15.116 1.00 97.44 305 LEU A C 1
ATOM 2216 O O . LEU A 1 305 ? -27.403 -3.645 15.674 1.00 97.44 305 LEU A O 1
ATOM 2220 N N . ALA A 1 306 ? -26.433 -4.456 13.813 1.00 96.31 306 ALA A N 1
ATOM 2221 C CA . ALA A 1 306 ? -27.553 -4.207 12.912 1.00 96.31 306 ALA A CA 1
ATOM 2222 C C . ALA A 1 306 ? -28.559 -5.372 12.837 1.00 96.31 306 ALA A C 1
ATOM 2224 O O . ALA A 1 306 ? -29.567 -5.264 12.136 1.00 96.31 306 ALA A O 1
ATOM 2225 N N . ALA A 1 307 ? -28.309 -6.481 13.535 1.00 95.94 307 ALA A N 1
ATOM 2226 C CA . ALA A 1 307 ? -29.181 -7.646 13.532 1.00 95.94 307 ALA A CA 1
ATOM 2227 C C . ALA A 1 307 ? -30.487 -7.409 14.317 1.00 95.94 307 ALA A C 1
ATOM 2229 O O . ALA A 1 307 ? -30.626 -6.473 15.116 1.00 95.94 307 ALA A O 1
ATOM 2230 N N . ALA A 1 308 ? -31.469 -8.283 14.089 1.00 92.56 308 ALA A N 1
ATOM 2231 C CA . ALA A 1 308 ? -32.766 -8.211 14.759 1.00 92.56 308 ALA A CA 1
ATOM 2232 C C . ALA A 1 308 ? -32.654 -8.427 16.281 1.00 92.56 308 ALA A C 1
ATOM 2234 O O . ALA A 1 308 ? -33.370 -7.774 17.034 1.00 92.56 308 ALA A O 1
ATOM 2235 N N . ASP A 1 309 ? -31.719 -9.260 16.740 1.00 93.44 309 ASP A N 1
ATOM 2236 C CA . ASP A 1 309 ? -31.436 -9.561 18.153 1.00 93.44 309 ASP A CA 1
ATOM 2237 C C . ASP A 1 309 ? -30.424 -8.592 18.806 1.00 93.44 309 ASP A C 1
ATOM 2239 O O . ASP A 1 309 ? -29.939 -8.820 19.925 1.00 93.44 309 ASP A O 1
ATOM 2243 N N . SER A 1 310 ? -30.090 -7.500 18.112 1.00 95.50 310 SER A N 1
ATOM 2244 C CA . SER A 1 310 ? -29.256 -6.428 18.649 1.00 95.50 310 SER A CA 1
ATOM 2245 C C . SER A 1 310 ? -29.856 -5.853 19.939 1.00 95.50 310 SER A C 1
ATOM 2247 O O . SER A 1 310 ? -31.071 -5.661 20.025 1.00 95.50 310 SER A O 1
ATOM 2249 N N . PRO A 1 311 ? -29.029 -5.519 20.950 1.00 95.88 311 PRO A N 1
ATOM 2250 C CA . PRO A 1 311 ? -29.508 -4.906 22.186 1.00 95.88 311 PRO A CA 1
ATOM 2251 C C . PRO A 1 311 ? -29.856 -3.412 22.036 1.00 95.88 311 PRO A C 1
ATOM 2253 O O . PRO A 1 311 ? -30.249 -2.784 23.023 1.00 95.88 311 PRO A O 1
ATOM 2256 N N . LEU A 1 312 ? -29.692 -2.827 20.841 1.00 94.88 312 LEU A N 1
ATOM 2257 C CA . LEU A 1 312 ? -30.117 -1.457 20.553 1.00 94.88 312 LEU A CA 1
ATOM 2258 C C . LEU A 1 312 ? -31.641 -1.328 20.638 1.00 94.88 312 LEU A C 1
ATOM 2260 O O . LEU A 1 312 ? -32.383 -2.131 20.074 1.00 94.88 312 LEU A O 1
ATOM 2264 N N . ARG A 1 313 ? -32.106 -0.273 21.308 1.00 92.00 313 ARG A N 1
ATOM 2265 C CA . ARG A 1 313 ? -33.529 0.059 21.438 1.00 92.00 313 ARG A CA 1
ATOM 2266 C C . ARG A 1 313 ? -33.868 1.281 20.596 1.00 92.00 313 ARG A C 1
ATOM 2268 O O . ARG A 1 313 ? -33.008 2.116 20.322 1.00 92.00 313 ARG A O 1
ATOM 2275 N N . ASP A 1 314 ? -35.132 1.375 20.204 1.00 92.69 314 ASP A N 1
ATOM 2276 C CA . ASP A 1 314 ? -35.647 2.555 19.518 1.00 92.69 314 ASP A CA 1
ATOM 2277 C C . ASP A 1 314 ? -35.445 3.819 20.371 1.00 92.69 314 ASP A C 1
ATOM 2279 O O . ASP A 1 314 ? -35.573 3.775 21.597 1.00 92.69 314 ASP A O 1
ATOM 2283 N N . GLY A 1 315 ? -35.062 4.925 19.734 1.00 94.12 315 GLY A N 1
ATOM 2284 C CA . GLY A 1 315 ? -34.761 6.195 20.398 1.00 94.12 315 GLY A CA 1
ATOM 2285 C C . GLY A 1 315 ? -33.405 6.275 21.111 1.00 94.12 315 GLY A C 1
ATOM 2286 O O . GLY A 1 315 ? -33.070 7.349 21.614 1.00 94.12 315 GLY A O 1
ATOM 2287 N N . MET A 1 316 ? -32.612 5.192 21.159 1.00 96.50 316 MET A N 1
ATOM 2288 C CA . MET A 1 316 ? -31.303 5.219 21.827 1.00 96.50 316 MET A CA 1
ATOM 2289 C C . MET A 1 316 ? -30.328 6.187 21.160 1.00 96.50 316 MET A C 1
ATOM 2291 O O . MET A 1 316 ? -30.252 6.267 19.934 1.00 96.50 316 MET A O 1
ATOM 2295 N N . THR A 1 317 ? -29.510 6.850 21.972 1.00 98.31 317 THR A N 1
ATOM 2296 C CA . THR A 1 317 ? -28.410 7.705 21.522 1.00 98.31 317 THR A CA 1
ATOM 2297 C C . THR A 1 317 ? -27.054 7.078 21.848 1.00 98.31 317 THR A C 1
ATOM 2299 O O . THR A 1 317 ? -26.736 6.818 23.009 1.00 98.31 317 THR A O 1
ATOM 2302 N N . VAL A 1 318 ? -26.222 6.889 20.821 1.00 98.62 318 VAL A N 1
ATOM 2303 C CA . VAL A 1 318 ? -24.822 6.458 20.942 1.00 98.62 318 VAL A CA 1
ATOM 2304 C C . VAL A 1 318 ? -23.912 7.607 20.511 1.00 98.62 318 VAL A C 1
ATOM 2306 O O . VAL A 1 318 ? -23.930 8.020 19.351 1.00 98.62 318 VAL A O 1
ATOM 2309 N N . ALA A 1 319 ? -23.113 8.127 21.439 1.00 98.44 319 ALA A N 1
ATOM 2310 C CA . ALA A 1 319 ? -22.171 9.214 21.183 1.00 98.44 319 ALA A CA 1
ATOM 2311 C C . ALA A 1 319 ? -20.733 8.687 21.041 1.00 98.44 319 ALA A C 1
ATOM 2313 O O . ALA A 1 319 ? -20.262 7.918 21.878 1.00 98.44 319 ALA A O 1
ATOM 2314 N N . PHE A 1 320 ? -20.028 9.119 19.996 1.00 98.69 320 PHE A N 1
ATOM 2315 C CA . PHE A 1 320 ? -18.666 8.694 19.663 1.00 98.69 320 PHE A CA 1
ATOM 2316 C C . PHE A 1 320 ? -17.685 9.841 19.880 1.00 98.69 320 PHE A C 1
ATOM 2318 O O . PHE A 1 320 ? -17.612 10.762 19.072 1.00 98.69 320 PHE A O 1
ATOM 2325 N N . PHE A 1 321 ? -16.922 9.783 20.962 1.00 98.44 321 PHE A N 1
ATOM 2326 C CA . PHE A 1 321 ? -15.898 10.755 21.319 1.00 98.44 321 PHE A CA 1
ATOM 2327 C C . PHE A 1 321 ? -14.526 10.277 20.856 1.00 98.44 321 PHE A C 1
ATOM 2329 O O . PHE A 1 321 ? -14.156 9.123 21.079 1.00 98.44 321 PHE A O 1
ATOM 2336 N N . GLY A 1 322 ? -13.750 11.182 20.267 1.00 97.06 322 GLY A N 1
ATOM 2337 C CA . GLY A 1 322 ? -12.391 10.873 19.847 1.00 97.06 322 GLY A CA 1
ATOM 2338 C C . GLY A 1 322 ? -11.694 12.036 19.162 1.00 97.06 322 GLY A C 1
ATOM 2339 O O . GLY A 1 322 ? -12.088 13.192 19.309 1.00 97.06 322 GLY A O 1
ATOM 2340 N N . ASP A 1 323 ? -10.648 11.728 18.411 1.00 95.62 323 ASP A N 1
ATOM 2341 C CA . ASP A 1 323 ? -9.833 12.715 17.709 1.00 95.62 323 ASP A CA 1
ATOM 2342 C C . ASP A 1 323 ? -10.229 12.878 16.223 1.00 95.62 323 ASP A C 1
ATOM 2344 O O . ASP A 1 323 ? -11.406 12.751 15.863 1.00 95.62 323 ASP A O 1
ATOM 2348 N N . SER A 1 324 ? -9.250 13.169 15.355 1.00 94.81 324 SER A N 1
ATOM 2349 C CA . SER A 1 324 ? -9.420 13.278 13.905 1.00 94.81 324 SER A CA 1
ATOM 2350 C C . SER A 1 324 ? -9.982 12.003 13.282 1.00 94.81 324 SER A C 1
ATOM 2352 O O . SER A 1 324 ? -10.780 12.099 12.352 1.00 94.81 324 SER A O 1
ATOM 2354 N N . ILE A 1 325 ? -9.648 10.824 13.815 1.00 97.25 325 ILE A N 1
ATOM 2355 C CA . ILE A 1 325 ? -10.118 9.540 13.282 1.00 97.25 325 ILE A CA 1
ATOM 2356 C C . ILE A 1 325 ? -11.632 9.411 13.469 1.00 97.25 325 ILE A C 1
ATOM 2358 O O . ILE A 1 325 ? -12.350 8.972 12.570 1.00 97.25 325 ILE A O 1
ATOM 2362 N N . THR A 1 326 ? -12.137 9.842 14.626 1.00 97.31 326 THR A N 1
ATOM 2363 C CA . THR A 1 326 ? -13.582 9.881 14.881 1.00 97.31 326 THR A CA 1
ATOM 2364 C C . THR A 1 326 ? -14.236 11.011 14.091 1.00 97.31 326 THR A C 1
ATOM 2366 O O . THR A 1 326 ? -15.244 10.779 13.427 1.00 97.31 326 THR A O 1
ATOM 2369 N N . TRP A 1 327 ? -13.629 12.202 14.069 1.00 95.00 327 TRP A N 1
ATOM 2370 C CA . TRP A 1 327 ? -14.143 13.382 13.361 1.00 95.00 327 TRP A CA 1
ATOM 2371 C C . TRP A 1 327 ? -14.347 13.148 11.854 1.00 95.00 327 TRP A C 1
ATOM 2373 O O . TRP A 1 327 ? -15.350 13.591 11.301 1.00 95.00 327 TRP A O 1
ATOM 2383 N N . GLN A 1 328 ? -13.463 12.381 11.202 1.00 94.88 328 GLN A N 1
ATOM 2384 C CA . GLN A 1 328 ? -13.580 12.005 9.783 1.00 94.88 328 GLN A CA 1
ATOM 2385 C C . GLN A 1 328 ? -14.830 11.170 9.461 1.00 94.88 328 GLN A C 1
ATOM 2387 O O . GLN A 1 328 ? -15.175 11.004 8.293 1.00 94.88 328 GLN A O 1
ATOM 2392 N N . ASN A 1 329 ? -15.514 10.639 10.479 1.00 96.31 329 ASN A N 1
ATOM 2393 C CA . ASN A 1 329 ? -16.778 9.918 10.354 1.00 96.31 329 ASN A CA 1
ATOM 2394 C C . ASN A 1 329 ? -16.709 8.645 9.487 1.00 96.31 329 ASN A C 1
ATOM 2396 O O . ASN A 1 329 ? -17.745 8.151 9.050 1.00 96.31 329 ASN A O 1
ATOM 2400 N N . GLY A 1 330 ? -15.516 8.084 9.257 1.00 98.06 330 GLY A N 1
ATOM 2401 C CA . GLY A 1 330 ? -15.338 6.871 8.456 1.00 98.06 330 GLY A CA 1
ATOM 2402 C C . GLY A 1 330 ? -16.023 5.659 9.093 1.00 98.06 330 GLY A C 1
ATOM 2403 O O . GLY A 1 330 ? -17.035 5.171 8.591 1.00 98.06 330 GLY A O 1
ATOM 2404 N N . PHE A 1 331 ? -15.519 5.195 10.240 1.00 98.62 331 PHE A N 1
ATOM 2405 C CA . PHE A 1 331 ? -16.094 4.035 10.929 1.00 98.62 331 PHE A CA 1
ATOM 2406 C C . PHE A 1 331 ? -17.504 4.304 11.485 1.00 98.62 331 PHE A C 1
ATOM 2408 O O . PHE A 1 331 ? -18.365 3.433 11.399 1.00 98.62 331 PHE A O 1
ATOM 2415 N N . VAL A 1 332 ? -17.776 5.510 12.003 1.00 98.56 332 VAL A N 1
ATOM 2416 C CA . VAL A 1 332 ? -19.116 5.886 12.500 1.00 98.56 332 VAL A CA 1
ATOM 2417 C C . VAL A 1 332 ? -20.133 5.887 11.354 1.00 98.56 332 VAL A C 1
ATOM 2419 O O . VAL A 1 332 ? -21.235 5.366 11.510 1.00 98.56 332 VAL A O 1
ATOM 2422 N N . GLY A 1 333 ? -19.751 6.393 10.177 1.00 98.31 333 GLY A N 1
ATOM 2423 C CA . GLY A 1 333 ? -20.583 6.364 8.975 1.00 98.31 333 GLY A CA 1
ATOM 2424 C C . GLY A 1 333 ? -20.875 4.946 8.477 1.00 98.31 333 GLY A C 1
ATOM 2425 O O . GLY A 1 333 ? -21.980 4.682 8.005 1.00 98.31 333 GLY A O 1
ATOM 2426 N N . LEU A 1 334 ? -19.935 4.005 8.631 1.00 98.62 334 LEU A N 1
ATOM 2427 C CA . LEU A 1 334 ? -20.184 2.587 8.340 1.00 98.62 334 LEU A CA 1
ATOM 2428 C C . LEU A 1 334 ? -21.216 1.974 9.299 1.00 98.62 334 LEU A C 1
ATOM 2430 O O . LEU A 1 334 ? -22.089 1.235 8.843 1.00 98.62 334 LEU A O 1
ATOM 2434 N N . ILE A 1 335 ? -21.160 2.313 10.592 1.00 98.44 335 ILE A N 1
ATOM 2435 C CA . ILE A 1 335 ? -22.160 1.888 11.588 1.00 98.44 335 ILE A CA 1
ATOM 2436 C C . ILE A 1 335 ? -23.541 2.448 11.236 1.00 98.44 335 ILE A C 1
ATOM 2438 O O . ILE A 1 335 ? -24.507 1.691 11.155 1.00 98.44 335 ILE A O 1
ATOM 2442 N N . ASP A 1 336 ? -23.629 3.748 10.950 1.00 97.25 336 ASP A N 1
ATOM 2443 C CA . ASP A 1 336 ? -24.875 4.405 10.536 1.00 97.25 336 ASP A CA 1
ATOM 2444 C C . ASP A 1 336 ? -25.484 3.744 9.290 1.00 97.25 336 ASP A C 1
ATOM 2446 O O . ASP A 1 336 ? -26.665 3.387 9.268 1.00 97.25 336 ASP A O 1
ATOM 2450 N N . LYS A 1 337 ? -24.653 3.496 8.270 1.00 96.88 337 LYS A N 1
ATOM 2451 C CA . LYS A 1 337 ? -25.068 2.806 7.046 1.00 96.88 337 LYS A CA 1
ATOM 2452 C C . LYS A 1 337 ? -25.607 1.406 7.344 1.00 96.88 337 LYS A C 1
ATOM 2454 O O . LYS A 1 337 ? -26.649 1.043 6.800 1.00 96.88 337 LYS A O 1
ATOM 2459 N N . ALA A 1 338 ? -24.936 0.627 8.192 1.00 96.31 338 ALA A N 1
ATOM 2460 C CA . ALA A 1 338 ? -25.376 -0.725 8.537 1.00 96.31 338 ALA A CA 1
ATOM 2461 C C . ALA A 1 338 ? -26.743 -0.725 9.243 1.00 96.31 338 ALA A C 1
ATOM 2463 O O . ALA A 1 338 ? -27.621 -1.501 8.868 1.00 96.31 338 ALA A O 1
ATOM 2464 N N . LEU A 1 339 ? -26.965 0.187 10.197 1.00 95.44 339 LEU A N 1
ATOM 2465 C CA . LEU A 1 339 ? -28.249 0.305 10.899 1.00 95.44 339 LEU A CA 1
ATOM 2466 C C . LEU A 1 339 ? -29.395 0.722 9.967 1.00 95.44 339 LEU A C 1
ATOM 2468 O O . LEU A 1 339 ? -30.502 0.205 10.088 1.00 95.44 339 LEU A O 1
ATOM 2472 N N . LYS A 1 340 ? -29.131 1.623 9.014 1.00 93.56 340 LYS A N 1
ATOM 24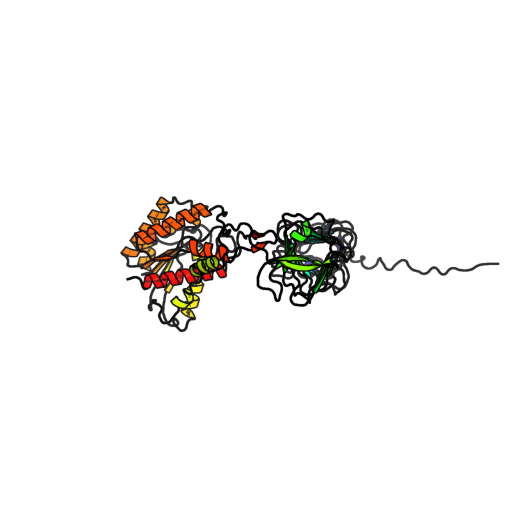73 C CA . LYS A 1 340 ? -30.144 2.112 8.062 1.00 93.56 340 LYS A CA 1
ATOM 2474 C C . LYS A 1 340 ? -30.514 1.102 6.978 1.00 93.56 340 LYS A C 1
ATOM 2476 O O . LYS A 1 340 ? -31.618 1.171 6.447 1.00 93.56 340 LYS A O 1
ATOM 2481 N N . THR A 1 341 ? -29.592 0.212 6.616 1.00 92.56 341 THR A N 1
ATOM 2482 C CA . THR A 1 341 ? -29.762 -0.701 5.471 1.00 92.56 341 THR A CA 1
ATOM 2483 C C . THR A 1 341 ? -30.115 -2.133 5.865 1.00 92.56 341 THR A C 1
ATOM 2485 O O . THR A 1 341 ? -30.671 -2.853 5.042 1.00 92.56 341 THR A O 1
ATOM 2488 N N . SER A 1 342 ? -29.831 -2.554 7.100 1.00 91.00 342 SER A N 1
ATOM 2489 C CA . SER A 1 342 ? -30.161 -3.897 7.585 1.00 91.00 342 SER A CA 1
ATOM 2490 C C . SER A 1 342 ? -31.659 -4.078 7.820 1.00 91.00 342 SER A C 1
ATOM 2492 O O . SER A 1 342 ? -32.283 -3.270 8.503 1.00 91.00 342 SER A O 1
ATOM 2494 N N . ASP A 1 343 ? -32.217 -5.208 7.386 1.00 88.19 343 ASP A N 1
ATOM 2495 C CA . ASP A 1 343 ? -33.596 -5.598 7.702 1.00 88.19 343 ASP A CA 1
ATOM 2496 C C . ASP A 1 343 ? -33.860 -5.740 9.206 1.00 88.19 343 ASP A C 1
ATOM 2498 O O . ASP A 1 343 ? -34.976 -5.499 9.661 1.00 88.19 343 ASP A O 1
ATOM 2502 N N . GLY A 1 344 ? -32.832 -6.097 9.982 1.00 83.31 344 GLY A N 1
ATOM 2503 C CA . GLY A 1 344 ? -32.934 -6.272 11.429 1.00 83.31 344 GLY A CA 1
ATOM 2504 C C . GLY A 1 344 ? -32.991 -4.964 12.218 1.00 83.31 344 GLY A C 1
ATOM 2505 O O . GLY A 1 344 ? -33.425 -4.980 13.367 1.00 83.31 344 GLY A O 1
ATOM 2506 N N . ALA A 1 345 ? -32.569 -3.845 11.624 1.00 83.62 345 ALA A N 1
ATOM 2507 C CA . ALA A 1 345 ? -32.501 -2.542 12.288 1.00 83.62 345 ALA A CA 1
ATOM 2508 C C . ALA A 1 345 ? -33.267 -1.430 11.554 1.00 83.62 345 ALA A C 1
ATOM 2510 O O . ALA A 1 345 ? -33.551 -0.401 12.173 1.00 83.62 345 ALA A O 1
ATOM 2511 N N . LYS A 1 346 ? -33.650 -1.626 10.283 1.00 76.88 346 LYS A N 1
ATOM 2512 C CA . LYS A 1 346 ? -34.433 -0.651 9.516 1.00 76.88 346 LYS A CA 1
ATOM 2513 C C . LYS A 1 346 ? -35.742 -0.355 10.251 1.00 76.88 346 LYS A C 1
ATOM 2515 O O . LYS A 1 346 ? -36.510 -1.253 10.580 1.00 76.88 346 LYS A O 1
ATOM 2520 N N . GLY A 1 347 ? -35.968 0.921 10.549 1.00 77.19 347 GLY A N 1
ATOM 2521 C CA . GLY A 1 347 ? -37.110 1.380 11.344 1.00 77.19 347 GLY A CA 1
ATOM 2522 C C . GLY A 1 347 ? -36.816 1.622 12.827 1.00 77.19 347 GLY A C 1
ATOM 2523 O O . GLY A 1 347 ? -37.655 2.218 13.494 1.00 77.19 347 GLY A O 1
ATOM 2524 N N . ARG A 1 348 ? -35.634 1.252 13.345 1.00 87.12 348 ARG A N 1
ATOM 2525 C CA . ARG A 1 348 ? -35.168 1.723 14.659 1.00 87.12 348 ARG A CA 1
ATOM 2526 C C . ARG A 1 348 ? -34.565 3.118 14.522 1.00 87.12 348 ARG A C 1
ATOM 2528 O O . ARG A 1 348 ? -33.609 3.330 13.778 1.00 87.12 348 ARG A O 1
ATOM 2535 N N . SER A 1 349 ? -35.073 4.055 15.301 1.00 90.69 349 SER A N 1
ATOM 2536 C CA . SER A 1 349 ? -34.593 5.428 15.420 1.00 90.69 349 SER A CA 1
ATOM 2537 C C . SER A 1 349 ? -33.428 5.501 16.408 1.00 90.69 349 SER A C 1
ATOM 2539 O O . SER A 1 349 ? -33.540 6.099 17.475 1.00 90.69 349 SER A O 1
ATOM 2541 N N . VAL A 1 350 ? -32.304 4.860 16.080 1.00 95.25 350 VAL A N 1
ATOM 2542 C CA . VAL A 1 350 ? -31.063 4.981 16.863 1.00 95.25 350 VAL A CA 1
ATOM 2543 C C . VAL A 1 350 ? -30.297 6.214 16.387 1.00 95.25 350 VAL A C 1
ATOM 2545 O O . VAL A 1 350 ? -29.969 6.339 15.207 1.00 95.25 350 VAL A O 1
ATOM 2548 N N . LYS A 1 351 ? -29.988 7.129 17.304 1.00 96.44 351 LYS A N 1
ATOM 2549 C CA . LYS A 1 351 ? -29.218 8.342 17.027 1.00 96.44 351 LYS A CA 1
ATOM 2550 C C . LYS A 1 351 ? -27.732 8.082 17.257 1.00 96.44 351 LYS A C 1
ATOM 2552 O O . LYS A 1 351 ? -27.295 7.910 18.392 1.00 96.44 351 LYS A O 1
ATOM 2557 N N . LEU A 1 352 ? -26.940 8.117 16.190 1.00 97.75 352 LEU A N 1
ATOM 2558 C CA . LEU A 1 352 ? -25.480 8.111 16.287 1.00 97.75 352 LEU A CA 1
ATOM 2559 C C . LEU A 1 352 ? -24.966 9.552 16.254 1.00 97.75 352 LEU A C 1
ATOM 2561 O O . LEU A 1 352 ? -25.298 10.308 15.341 1.00 97.75 352 LEU A O 1
ATOM 2565 N N . VAL A 1 353 ? -24.167 9.945 17.245 1.00 97.06 353 VAL A N 1
ATOM 2566 C CA . VAL A 1 353 ? -23.620 11.304 17.338 1.00 97.06 353 VAL A CA 1
ATOM 2567 C C . VAL A 1 353 ? -22.105 11.268 17.276 1.00 97.06 353 VAL A C 1
ATOM 2569 O O . VAL A 1 353 ? -21.447 10.725 18.159 1.00 97.06 353 VAL A O 1
ATOM 2572 N N . ASN A 1 354 ? -21.545 11.896 16.248 1.00 96.38 354 ASN A N 1
ATOM 2573 C CA . ASN A 1 354 ? -20.107 12.069 16.123 1.00 96.38 354 ASN A CA 1
ATOM 2574 C C . ASN A 1 354 ? -19.635 13.262 16.975 1.00 96.38 354 ASN A C 1
ATOM 2576 O O . ASN A 1 354 ? -20.061 14.399 16.767 1.00 96.38 354 ASN A O 1
ATOM 2580 N N . ARG A 1 355 ? -18.769 12.983 17.951 1.00 95.88 355 ARG A N 1
ATOM 2581 C CA . ARG A 1 355 ? -18.152 13.919 18.906 1.00 95.88 355 ARG A CA 1
ATOM 2582 C C . ARG A 1 355 ? -16.619 13.887 18.807 1.00 95.88 355 ARG A C 1
ATOM 2584 O O . ARG A 1 355 ? -15.910 14.034 19.808 1.00 95.88 355 ARG A O 1
ATOM 2591 N N . GLY A 1 356 ? -16.112 13.653 17.594 1.00 94.75 356 GLY A N 1
ATOM 2592 C CA . GLY A 1 356 ? -14.694 13.735 17.267 1.00 94.75 356 GLY A CA 1
ATOM 2593 C C . GLY A 1 356 ? -14.190 15.179 17.203 1.00 94.75 356 GLY A C 1
ATOM 2594 O O . GLY A 1 356 ? -14.848 16.053 16.636 1.00 94.75 356 GLY A O 1
ATOM 2595 N N . ILE A 1 357 ? -13.001 15.423 17.751 1.00 93.75 357 ILE A N 1
ATOM 2596 C CA . ILE A 1 357 ? -12.310 16.718 17.713 1.00 93.75 357 ILE A CA 1
ATOM 2597 C C . ILE A 1 357 ? -11.025 16.539 16.904 1.00 93.75 357 ILE A C 1
ATOM 2599 O O . ILE A 1 357 ? -10.133 15.807 17.328 1.00 93.75 357 ILE A O 1
ATOM 2603 N N . ASN A 1 358 ? -10.880 17.211 15.759 1.00 92.38 358 ASN A N 1
ATOM 2604 C CA . ASN A 1 358 ? -9.655 17.093 14.960 1.00 92.38 358 ASN A CA 1
ATOM 2605 C C . ASN A 1 358 ? -8.442 17.573 15.774 1.00 92.38 358 ASN A C 1
ATOM 2607 O O . ASN A 1 358 ? -8.413 18.699 16.285 1.00 92.38 358 ASN A O 1
ATOM 2611 N N . GLY A 1 359 ? -7.459 16.684 15.920 1.00 91.62 359 GLY A N 1
ATOM 2612 C CA . GLY A 1 359 ? -6.300 16.892 16.773 1.00 91.62 359 GLY A CA 1
ATOM 2613 C C . GLY A 1 359 ? -6.600 16.860 18.276 1.00 91.62 359 GLY A C 1
ATOM 2614 O O . GLY A 1 359 ? -5.776 17.317 19.057 1.00 91.62 359 GLY A O 1
ATOM 2615 N N . GLY A 1 360 ? -7.767 16.400 18.727 1.00 93.38 360 GLY A N 1
ATOM 2616 C CA . GLY A 1 360 ? -8.110 16.291 20.148 1.00 93.38 360 GLY A CA 1
ATOM 2617 C C . GLY A 1 360 ? -7.267 15.247 20.888 1.00 93.38 360 GLY A C 1
ATOM 2618 O O . GLY A 1 360 ? -6.808 14.281 20.285 1.00 93.38 360 GLY A O 1
ATOM 2619 N N . GLY A 1 361 ? -7.052 15.463 22.186 1.00 96.06 361 GLY A N 1
ATOM 2620 C CA . GLY A 1 361 ? -6.573 14.454 23.135 1.00 96.06 361 GLY A CA 1
ATOM 2621 C C . GLY A 1 361 ? -7.589 14.240 24.257 1.00 96.06 361 GLY A C 1
ATOM 2622 O O . GLY A 1 361 ? -8.664 14.852 24.254 1.00 96.06 361 GLY A O 1
ATOM 2623 N N . VAL A 1 362 ? -7.263 13.412 25.248 1.00 98.44 362 VAL A N 1
ATOM 2624 C CA . VAL A 1 362 ? -8.193 13.044 26.330 1.00 98.44 362 VAL A CA 1
ATOM 2625 C C . VAL A 1 362 ? -8.684 14.258 27.122 1.00 98.44 362 VAL A C 1
ATOM 2627 O O . VAL A 1 362 ? -9.850 14.313 27.509 1.00 98.44 362 VAL A O 1
ATOM 2630 N N . LEU A 1 363 ? -7.834 15.273 27.302 1.00 97.75 363 LEU A N 1
ATOM 2631 C CA . LEU A 1 363 ? -8.198 16.504 28.006 1.00 97.75 363 LEU A CA 1
ATOM 2632 C C . LEU A 1 363 ? -9.218 17.331 27.220 1.00 97.75 363 LEU A C 1
ATOM 2634 O O . LEU A 1 363 ? -10.151 17.864 27.807 1.00 97.75 363 LEU A O 1
ATOM 2638 N N . GLN A 1 364 ? -9.102 17.387 25.889 1.00 96.31 364 GLN A N 1
ATOM 2639 C CA . GLN A 1 364 ? -10.083 18.080 25.046 1.00 96.31 364 GLN A CA 1
ATOM 2640 C C . GLN A 1 364 ? -11.429 17.353 25.023 1.00 96.31 364 GLN A C 1
ATOM 2642 O O . GLN A 1 364 ? -12.464 18.001 24.894 1.00 96.31 364 GLN A O 1
ATOM 2647 N N . ILE A 1 365 ? -11.438 16.026 25.179 1.00 97.31 365 ILE A N 1
ATOM 2648 C CA . ILE A 1 365 ? -12.682 15.280 25.393 1.00 97.31 365 ILE A CA 1
ATOM 2649 C C . ILE A 1 365 ? -13.263 15.607 26.770 1.00 97.31 365 ILE A C 1
ATOM 2651 O O . ILE A 1 365 ? -14.429 15.993 26.865 1.00 97.31 365 ILE A O 1
ATOM 2655 N N . ARG A 1 366 ? -12.457 15.496 27.832 1.00 98.50 366 ARG A N 1
ATOM 2656 C CA . ARG A 1 366 ? -12.897 15.711 29.215 1.00 98.50 366 ARG A CA 1
ATOM 2657 C C . ARG A 1 366 ? -13.430 17.124 29.439 1.00 98.50 366 ARG A C 1
ATOM 2659 O O . ARG A 1 366 ? -14.569 17.265 29.874 1.00 98.50 366 ARG A O 1
ATOM 2666 N N . ASP A 1 367 ? -12.635 18.140 29.122 1.00 97.25 367 ASP A N 1
ATOM 2667 C CA . ASP A 1 367 ? -12.910 19.548 29.444 1.00 97.25 367 ASP A CA 1
ATOM 2668 C C . ASP A 1 367 ? -13.724 20.251 28.357 1.00 97.25 367 ASP A C 1
ATOM 2670 O O . ASP A 1 367 ? -14.379 21.265 28.604 1.00 97.25 367 ASP A O 1
ATOM 2674 N N . GLY A 1 368 ? -13.730 19.679 27.155 1.00 93.50 368 GLY A N 1
ATOM 2675 C CA . GLY A 1 368 ? -14.205 20.342 25.957 1.00 93.50 368 GLY A CA 1
ATOM 2676 C C . GLY A 1 368 ? -13.085 21.120 25.276 1.00 93.50 368 GLY A C 1
ATOM 2677 O O . GLY A 1 368 ? -11.948 21.222 25.740 1.00 93.50 368 GLY A O 1
ATOM 2678 N N . SER A 1 369 ? -13.416 21.674 24.123 1.00 89.81 369 SER A N 1
ATOM 2679 C CA . SER A 1 369 ? -12.510 22.454 23.305 1.00 89.81 369 SER A CA 1
ATOM 2680 C C . SER A 1 369 ? -13.296 23.549 22.605 1.00 89.81 369 SER A C 1
ATOM 2682 O O . SER A 1 369 ? -14.264 23.277 21.901 1.00 89.81 369 SER A O 1
ATOM 2684 N N . THR A 1 370 ? -12.908 24.803 22.807 1.00 84.62 370 THR A N 1
ATOM 2685 C CA . THR A 1 370 ? -13.566 25.954 22.171 1.00 84.62 370 THR A CA 1
ATOM 2686 C C . THR A 1 370 ? -13.090 26.189 20.741 1.00 84.62 370 THR A C 1
ATOM 2688 O O . THR A 1 370 ? -13.729 26.941 20.012 1.00 84.62 370 THR A O 1
ATOM 2691 N N . ASN A 1 371 ? -11.992 25.548 20.330 1.00 71.00 371 ASN A N 1
ATOM 2692 C CA . ASN A 1 371 ? -11.422 25.678 18.999 1.00 71.00 371 ASN A CA 1
ATOM 2693 C C . ASN A 1 371 ? -10.752 24.372 18.563 1.00 71.00 371 ASN A C 1
ATOM 2695 O O . ASN A 1 371 ? -10.134 23.675 19.364 1.00 71.00 371 ASN A O 1
ATOM 2699 N N . SER A 1 372 ? -10.834 24.060 17.278 1.00 67.31 372 SER A N 1
ATOM 2700 C CA . SER A 1 372 ? -10.105 22.946 16.687 1.00 67.31 372 SER A CA 1
ATOM 2701 C C . SER A 1 372 ? -8.598 23.196 16.650 1.00 67.31 372 SER A C 1
ATOM 2703 O O . SER A 1 372 ? -8.170 24.327 16.431 1.00 67.31 372 SER A O 1
ATOM 2705 N N . ALA A 1 373 ? -7.788 22.137 16.752 1.00 69.50 373 ALA A N 1
ATOM 2706 C CA . ALA A 1 373 ? -6.346 22.242 16.506 1.00 69.50 373 ALA A CA 1
ATOM 2707 C C . ALA A 1 373 ? -6.014 22.535 15.026 1.00 69.50 373 ALA A C 1
ATOM 2709 O O . ALA A 1 373 ? -4.948 23.066 14.731 1.00 69.50 373 ALA A O 1
ATOM 2710 N N . TYR A 1 374 ? -6.939 22.216 14.111 1.00 67.00 374 TYR A N 1
ATOM 2711 C CA . TYR A 1 374 ? -6.805 22.395 12.664 1.00 67.00 374 TYR A CA 1
ATOM 2712 C C . TYR A 1 374 ? -8.124 22.871 12.035 1.00 67.00 374 TYR A C 1
ATOM 2714 O O . TYR A 1 374 ? -9.183 22.488 12.536 1.00 67.00 374 TYR A O 1
ATOM 2722 N N . PRO A 1 375 ? -8.097 23.640 10.928 1.00 60.69 375 PRO A N 1
ATOM 2723 C CA . PRO A 1 375 ? -9.306 24.133 10.266 1.00 60.69 375 PRO A CA 1
ATOM 2724 C C . PRO A 1 375 ? -10.332 23.026 9.968 1.00 60.69 375 PRO A C 1
ATOM 2726 O O . PRO A 1 375 ? -9.979 21.963 9.461 1.00 60.69 375 PRO A O 1
ATOM 2729 N N . GLY A 1 376 ? -11.610 23.290 10.264 1.00 61.34 376 GLY A N 1
ATOM 2730 C CA . GLY A 1 376 ? -12.736 22.405 9.931 1.00 61.34 376 GLY A CA 1
ATOM 2731 C C . GLY A 1 376 ? -13.291 21.549 11.076 1.00 61.34 376 GLY A C 1
ATOM 2732 O O . GLY A 1 376 ? -14.321 20.907 10.886 1.00 61.34 376 GLY A O 1
ATOM 2733 N N . SER A 1 377 ? -12.684 21.546 12.269 1.00 64.12 377 SER A N 1
ATOM 2734 C CA . SER A 1 377 ? -13.242 20.825 13.426 1.00 64.12 377 SER A CA 1
ATOM 2735 C C . SER A 1 377 ? -14.139 21.691 14.306 1.00 64.12 377 SER A C 1
ATOM 2737 O O . SER A 1 377 ? -14.017 22.909 14.374 1.00 64.12 377 SER A O 1
ATOM 2739 N N . SER A 1 378 ? -15.062 21.031 14.997 1.00 66.44 378 SER A N 1
ATOM 2740 C CA . SER A 1 378 ? -16.091 21.647 15.826 1.00 66.44 378 SER A CA 1
ATOM 2741 C C . SER A 1 378 ? -15.598 21.958 17.237 1.00 66.44 378 SER A C 1
ATOM 2743 O O . SER A 1 378 ? -14.942 21.134 17.874 1.00 66.44 378 SER A O 1
ATOM 2745 N N . ALA A 1 379 ? -15.986 23.129 17.748 1.00 84.19 379 ALA A N 1
ATOM 2746 C CA . ALA A 1 379 ? -15.993 23.378 19.181 1.00 84.19 379 ALA A CA 1
ATOM 2747 C C . ALA A 1 379 ? -16.913 22.357 19.873 1.00 84.19 379 ALA A C 1
ATOM 2749 O O . ALA A 1 379 ? -17.992 22.028 19.374 1.00 84.19 379 ALA A O 1
ATOM 2750 N N . GLN A 1 380 ? -16.498 21.866 21.031 1.00 89.25 380 GLN A N 1
ATOM 2751 C CA . GLN A 1 380 ? -17.208 20.857 21.801 1.00 89.25 380 GLN A CA 1
ATOM 2752 C C . GLN A 1 380 ? -17.188 21.233 23.281 1.00 89.25 380 GLN A C 1
ATOM 2754 O O . GLN A 1 380 ? -16.166 21.651 23.814 1.00 89.25 380 GLN A O 1
ATOM 2759 N N . LYS A 1 381 ? -18.325 21.091 23.963 1.00 94.31 381 LYS A N 1
ATOM 2760 C CA . LYS A 1 381 ? -18.385 21.240 25.425 1.00 94.31 381 LYS A CA 1
ATOM 2761 C C . LYS A 1 381 ? -17.734 20.030 26.110 1.00 94.31 381 LYS A C 1
ATOM 2763 O O . LYS A 1 381 ? -17.463 19.030 25.455 1.00 94.31 381 LYS A O 1
ATOM 2768 N N . SER A 1 382 ? -17.516 20.104 27.420 1.00 97.06 382 SER A N 1
ATOM 2769 C CA . SER A 1 382 ? -16.989 18.973 28.195 1.00 97.06 382 SER A CA 1
ATOM 2770 C C . SER A 1 382 ? -17.799 17.696 27.989 1.00 97.06 382 SER A C 1
ATOM 2772 O O . SER A 1 382 ? -19.024 17.755 27.830 1.00 97.06 382 SER A O 1
ATOM 2774 N N . PHE A 1 383 ? -17.127 16.544 28.044 1.00 98.56 383 PHE A N 1
ATOM 2775 C CA . PHE A 1 383 ? -17.751 15.224 27.933 1.00 98.56 383 PHE A CA 1
ATOM 2776 C C . PHE A 1 383 ? -19.005 15.117 28.805 1.00 98.56 383 PHE A C 1
ATOM 2778 O O . PHE A 1 383 ? -20.076 14.808 28.290 1.00 98.56 383 PHE A O 1
ATOM 2785 N N . ALA A 1 384 ? -18.894 15.480 30.090 1.00 98.50 384 ALA A N 1
ATOM 2786 C CA . ALA A 1 384 ? -19.999 15.457 31.050 1.00 98.50 384 ALA A CA 1
ATOM 2787 C C . ALA A 1 384 ? -21.207 16.298 30.597 1.00 98.50 384 ALA A C 1
ATOM 2789 O O . ALA A 1 384 ? -22.349 15.853 30.699 1.00 98.50 384 ALA A O 1
ATOM 2790 N N . THR A 1 385 ? -20.963 17.494 30.052 1.00 98.12 385 THR A N 1
ATOM 2791 C CA . THR A 1 385 ? -22.031 18.372 29.552 1.00 98.12 385 THR A CA 1
ATOM 2792 C C . THR A 1 385 ? -22.699 17.783 28.316 1.00 98.12 385 THR A C 1
ATOM 2794 O O . THR A 1 385 ? -23.922 17.838 28.192 1.00 98.12 385 THR A O 1
ATOM 2797 N N . VAL A 1 386 ? -21.907 17.228 27.394 1.00 97.44 386 VAL A N 1
ATOM 2798 C CA . VAL A 1 386 ? -22.413 16.657 26.141 1.00 97.44 386 VAL A CA 1
ATOM 2799 C C . VAL A 1 386 ? -23.284 15.438 26.427 1.00 97.44 386 VAL A C 1
ATOM 2801 O O . VAL A 1 386 ? -24.441 15.429 26.016 1.00 97.44 386 VAL A O 1
ATOM 2804 N N . ILE A 1 387 ? -22.795 14.450 27.182 1.00 98.44 387 ILE A N 1
ATOM 2805 C CA . ILE A 1 387 ? -23.569 13.222 27.433 1.00 98.44 387 ILE A CA 1
ATOM 2806 C C . ILE A 1 387 ? -24.876 13.495 28.189 1.00 98.44 387 ILE A C 1
ATOM 2808 O O . ILE A 1 387 ? -25.888 12.857 27.903 1.00 98.44 387 ILE A O 1
ATOM 2812 N N . ALA A 1 388 ? -24.885 14.480 29.095 1.00 97.94 388 ALA A N 1
ATOM 2813 C CA . ALA A 1 388 ? -26.079 14.879 29.833 1.00 97.94 388 ALA A CA 1
ATOM 2814 C C . ALA A 1 388 ? -27.096 15.589 28.928 1.00 97.94 388 ALA A C 1
ATOM 2816 O O . ALA A 1 388 ? -28.282 15.263 28.952 1.00 97.94 388 ALA A O 1
ATOM 2817 N N . ALA A 1 389 ? -26.635 16.538 28.107 1.00 97.00 389 ALA A N 1
ATOM 2818 C CA . ALA A 1 389 ? -27.496 17.288 27.195 1.00 97.00 389 ALA A CA 1
ATOM 2819 C C . ALA A 1 389 ? -28.101 16.396 26.101 1.00 97.00 389 ALA A C 1
ATOM 2821 O O . ALA A 1 389 ? -29.257 16.573 25.722 1.00 97.00 389 ALA A O 1
ATOM 2822 N N . GLU A 1 390 ? -27.330 15.427 25.607 1.00 95.50 390 GLU A N 1
ATOM 2823 C CA . GLU A 1 390 ? -27.772 14.499 24.564 1.00 95.50 390 GLU A CA 1
ATOM 2824 C C . GLU A 1 390 ? -28.526 13.286 25.094 1.00 95.50 390 GLU A C 1
ATOM 2826 O O . GLU A 1 390 ? -29.100 12.557 24.289 1.00 95.50 390 GLU A O 1
ATOM 2831 N N . LYS A 1 391 ? -28.532 13.076 26.418 1.00 97.06 391 LYS A N 1
ATOM 2832 C CA . LYS A 1 391 ? -29.060 11.868 27.066 1.00 97.06 391 LYS A CA 1
ATOM 2833 C C . LYS A 1 391 ? -28.472 10.598 26.442 1.00 97.06 391 LYS A C 1
ATOM 2835 O O . LYS A 1 391 ? -29.203 9.689 26.066 1.00 97.06 391 LYS A O 1
ATOM 2840 N N . ALA A 1 392 ? -27.149 10.565 26.286 1.00 98.12 392 ALA A N 1
ATOM 2841 C CA . ALA A 1 392 ? -26.472 9.435 25.659 1.00 98.12 392 ALA A CA 1
ATOM 2842 C C . ALA A 1 392 ? -26.680 8.148 26.480 1.00 98.12 392 ALA A C 1
ATOM 2844 O O . ALA A 1 392 ? -26.317 8.095 27.656 1.00 98.12 392 ALA A O 1
ATOM 2845 N N . ASP A 1 393 ? -27.209 7.098 25.850 1.00 98.56 393 ASP A N 1
ATOM 2846 C CA . ASP A 1 393 ? -27.319 5.760 26.440 1.00 98.56 393 ASP A CA 1
ATOM 2847 C C . ASP A 1 393 ? -25.955 5.070 26.474 1.00 98.56 393 ASP A C 1
ATOM 2849 O O . ASP A 1 393 ? -25.606 4.398 27.447 1.00 98.56 393 ASP A O 1
ATOM 2853 N N . VAL A 1 394 ? -25.167 5.265 25.412 1.00 98.81 394 VAL A N 1
ATOM 2854 C CA . VAL A 1 394 ? -23.803 4.751 25.277 1.00 98.81 394 VAL A CA 1
ATOM 2855 C C . VAL A 1 394 ? -22.876 5.882 24.849 1.00 98.81 394 VAL A C 1
ATOM 2857 O O . VAL A 1 394 ? -23.182 6.632 23.923 1.00 98.81 394 VAL A O 1
ATOM 2860 N N . ALA A 1 395 ? -21.717 5.976 25.494 1.00 98.81 395 ALA A N 1
ATOM 2861 C CA . ALA A 1 395 ? -20.623 6.834 25.064 1.00 98.81 395 ALA A CA 1
ATOM 2862 C C . ALA A 1 395 ? -19.400 5.972 24.750 1.00 98.81 395 ALA A C 1
ATOM 2864 O O . ALA A 1 395 ? -18.889 5.274 25.623 1.00 98.81 395 ALA A O 1
ATOM 2865 N N . VAL A 1 396 ? -18.927 6.024 23.509 1.00 98.94 396 VAL A N 1
ATOM 2866 C CA . VAL A 1 396 ? -17.665 5.411 23.090 1.00 98.94 396 VAL A CA 1
ATOM 2867 C C . VAL A 1 396 ? -16.580 6.475 23.157 1.00 98.94 396 VAL A C 1
ATOM 2869 O O . VAL A 1 396 ? -16.748 7.541 22.575 1.00 98.94 396 VAL A O 1
ATOM 2872 N N . VAL A 1 397 ? -15.473 6.196 23.841 1.00 98.94 397 VAL A N 1
ATOM 2873 C CA . VAL A 1 397 ? -14.290 7.064 23.871 1.00 98.94 397 VAL A CA 1
ATOM 2874 C C . VAL A 1 397 ? -13.129 6.322 23.219 1.00 98.94 397 VAL A C 1
ATOM 2876 O O . VAL A 1 397 ? -12.608 5.361 23.783 1.00 98.94 397 VAL A O 1
ATOM 2879 N N . PHE A 1 398 ? -12.735 6.778 22.031 1.00 98.81 398 PHE A N 1
ATOM 2880 C CA . PHE A 1 398 ? -11.579 6.299 21.276 1.00 98.81 398 PHE A CA 1
ATOM 2881 C C . PHE A 1 398 ? -10.580 7.449 21.114 1.00 98.81 398 PHE A C 1
ATOM 2883 O O . PHE A 1 398 ? -10.789 8.358 20.311 1.00 98.81 398 PHE A O 1
ATOM 2890 N N . ILE A 1 399 ? -9.523 7.447 21.929 1.00 98.38 399 ILE A N 1
ATOM 2891 C CA . ILE A 1 399 ? -8.596 8.578 22.044 1.00 98.38 399 ILE A CA 1
ATOM 2892 C C . ILE A 1 399 ? -7.189 8.113 22.430 1.00 98.38 399 ILE A C 1
ATOM 2894 O O . ILE A 1 399 ? -7.017 7.020 22.970 1.00 98.38 399 ILE A O 1
ATOM 2898 N N . GLY A 1 400 ? -6.186 8.955 22.175 1.00 98.19 400 GLY A N 1
ATOM 2899 C CA . GLY A 1 400 ? -4.837 8.774 22.711 1.00 98.19 400 GLY A CA 1
ATOM 2900 C C . GLY A 1 400 ? -3.702 9.002 21.714 1.00 98.19 400 GLY A C 1
ATOM 2901 O O . GLY A 1 400 ? -2.577 9.264 22.132 1.00 98.19 400 GLY A O 1
ATOM 2902 N N . ILE A 1 401 ? -3.950 8.919 20.401 1.00 98.19 401 ILE A N 1
ATOM 2903 C CA . ILE A 1 401 ? -2.871 9.052 19.405 1.00 98.19 401 ILE A CA 1
ATOM 2904 C C . ILE A 1 401 ? -2.213 10.431 19.500 1.00 98.19 401 ILE A C 1
ATOM 2906 O O . ILE A 1 401 ? -0.989 10.526 19.559 1.00 98.19 401 ILE A O 1
ATOM 2910 N N . ASN A 1 402 ? -3.005 11.502 19.585 1.00 97.19 402 ASN A N 1
ATOM 2911 C CA . ASN A 1 402 ? -2.454 12.848 19.737 1.00 97.19 402 ASN A CA 1
ATOM 2912 C C . ASN A 1 402 ? -1.829 13.072 21.120 1.00 97.19 402 ASN A C 1
ATOM 2914 O O . ASN A 1 402 ? -0.840 13.799 21.200 1.00 97.19 402 ASN A O 1
ATOM 2918 N N . ASP A 1 403 ? -2.371 12.451 22.178 1.00 98.50 403 ASP A N 1
ATOM 2919 C CA . ASP A 1 403 ? -1.814 12.464 23.540 1.00 98.50 403 ASP A CA 1
ATOM 2920 C C . ASP A 1 403 ? -0.373 11.944 23.550 1.00 98.50 403 ASP A C 1
ATOM 2922 O O . ASP A 1 403 ? 0.500 12.573 24.145 1.00 98.50 403 ASP A O 1
ATOM 2926 N N . VAL A 1 404 ? -0.110 10.862 22.811 1.00 97.94 404 VAL A N 1
ATOM 2927 C CA . VAL A 1 404 ? 1.240 10.325 22.600 1.00 97.94 404 VAL A CA 1
ATOM 2928 C C . VAL A 1 404 ? 2.066 11.211 21.665 1.00 97.94 404 VAL A C 1
ATOM 2930 O O . VAL A 1 404 ? 3.204 11.547 21.986 1.00 97.94 404 VAL A O 1
ATOM 2933 N N . TRP A 1 405 ? 1.514 11.583 20.510 1.00 95.06 405 TRP A N 1
ATOM 2934 C CA . TRP A 1 405 ? 2.299 12.123 19.402 1.00 95.06 405 TRP A CA 1
ATOM 2935 C C . TRP A 1 405 ? 2.756 13.571 19.619 1.00 95.06 405 TRP A C 1
ATOM 2937 O O . TRP A 1 405 ? 3.955 13.842 19.693 1.00 95.06 405 TRP A O 1
ATOM 2947 N N . TRP A 1 406 ? 1.827 14.526 19.685 1.00 93.94 406 TRP A N 1
ATOM 2948 C CA . TRP A 1 406 ? 2.184 15.954 19.680 1.00 93.94 406 TRP A CA 1
ATOM 2949 C C . TRP A 1 406 ? 1.580 16.753 20.831 1.00 93.94 406 TRP A C 1
ATOM 2951 O O . TRP A 1 406 ? 2.109 17.812 21.160 1.00 93.94 406 TRP A O 1
ATOM 2961 N N . ARG A 1 407 ? 0.541 16.245 21.502 1.00 93.88 407 ARG A N 1
ATOM 2962 C CA . ARG A 1 407 ? 0.054 16.831 22.759 1.00 93.88 407 ARG A CA 1
ATOM 2963 C C . ARG A 1 407 ? 0.931 16.465 23.946 1.00 93.88 407 ARG A C 1
ATOM 2965 O O . ARG A 1 407 ? 0.943 17.227 24.907 1.00 93.88 407 ARG A O 1
ATOM 2972 N N . LYS A 1 408 ? 1.652 15.340 23.862 1.00 96.25 408 LYS A N 1
ATOM 2973 C CA . LYS A 1 408 ? 2.600 14.859 24.879 1.00 96.25 408 LYS A CA 1
ATOM 2974 C C . LYS A 1 408 ? 1.991 14.886 26.281 1.00 96.25 408 LYS A C 1
ATOM 2976 O O . LYS A 1 408 ? 2.571 15.423 27.217 1.00 96.25 408 LYS A O 1
ATOM 2981 N N . THR A 1 409 ? 0.773 14.372 26.401 1.00 98.12 409 THR A N 1
ATOM 2982 C CA . THR A 1 409 ? 0.069 14.301 27.681 1.00 98.12 409 THR A CA 1
ATOM 2983 C C . THR A 1 409 ? 0.840 13.382 28.618 1.00 98.12 409 THR A C 1
ATOM 2985 O O . THR A 1 409 ? 1.311 12.329 28.197 1.00 98.12 409 THR A O 1
ATOM 2988 N N . GLU A 1 410 ? 0.976 13.763 29.886 1.00 98.56 410 GLU A N 1
ATOM 2989 C CA . GLU A 1 410 ? 1.629 12.889 30.861 1.00 98.56 410 GLU A CA 1
ATOM 2990 C C . GLU A 1 410 ? 0.773 11.635 31.127 1.00 98.56 410 GLU A C 1
ATOM 2992 O O . GLU A 1 410 ? -0.457 11.753 31.218 1.00 98.56 410 GLU A O 1
ATOM 2997 N N . PRO A 1 411 ? 1.373 10.433 31.251 1.00 98.62 411 PRO A N 1
ATOM 2998 C CA . PRO A 1 411 ? 0.643 9.178 31.459 1.00 98.62 411 PRO A CA 1
ATOM 2999 C C . PRO A 1 411 ? -0.363 9.238 32.618 1.00 98.62 411 PRO A C 1
ATOM 3001 O O . PRO A 1 411 ? -1.509 8.815 32.478 1.00 98.62 411 PRO A O 1
ATOM 3004 N N . GLU A 1 412 ? 0.023 9.829 33.746 1.00 98.56 412 GLU A N 1
ATOM 3005 C CA . GLU A 1 412 ? -0.809 9.946 34.947 1.00 98.56 412 GLU A CA 1
ATOM 3006 C C . GLU A 1 412 ? -2.000 10.883 34.714 1.00 98.56 412 GLU A C 1
ATOM 3008 O O . GLU A 1 412 ? -3.102 10.647 35.212 1.00 98.56 412 GLU A O 1
ATOM 3013 N N . VAL A 1 413 ? -1.798 11.939 33.919 1.00 98.81 413 VAL A N 1
ATOM 3014 C CA . VAL A 1 413 ? -2.864 12.865 33.516 1.00 98.81 413 VAL A CA 1
ATOM 3015 C C . VAL A 1 413 ? -3.844 12.164 32.581 1.00 98.81 413 VAL A C 1
ATOM 3017 O O . VAL A 1 413 ? -5.055 12.340 32.729 1.00 98.81 413 VAL A O 1
ATOM 3020 N N . PHE A 1 414 ? -3.337 11.344 31.657 1.00 98.88 414 PHE A N 1
ATOM 3021 C CA . PHE A 1 414 ? -4.168 10.553 30.758 1.00 98.88 414 PHE A CA 1
ATOM 3022 C C . PHE A 1 414 ? -5.024 9.543 31.530 1.00 98.88 414 PHE A C 1
ATOM 3024 O O . PHE A 1 414 ? -6.246 9.527 31.379 1.00 98.88 414 PHE A O 1
ATOM 3031 N N . GLU A 1 415 ? -4.409 8.769 32.429 1.00 98.81 415 GLU A N 1
ATOM 3032 C CA . GLU A 1 415 ? -5.108 7.812 33.294 1.00 98.81 415 GLU A CA 1
ATOM 3033 C C . GLU A 1 415 ? -6.181 8.500 34.154 1.00 98.81 415 GLU A C 1
ATOM 3035 O O . GLU A 1 415 ? -7.338 8.066 34.185 1.00 98.81 415 GLU A O 1
ATOM 3040 N N . LYS A 1 416 ? -5.829 9.616 34.808 1.00 98.88 416 LYS A N 1
ATOM 3041 C CA . LYS A 1 416 ? -6.764 10.397 35.629 1.00 98.88 416 LYS A CA 1
ATOM 3042 C C . LYS A 1 416 ? -7.957 10.890 34.814 1.00 98.88 416 LYS A C 1
ATOM 3044 O O . LYS A 1 416 ? -9.093 10.768 35.271 1.00 98.88 416 LYS A O 1
ATOM 3049 N N . ALA A 1 417 ? -7.721 11.397 33.606 1.00 98.88 417 ALA A N 1
ATOM 3050 C CA . ALA A 1 417 ? -8.793 11.866 32.739 1.00 98.88 417 ALA A CA 1
ATOM 3051 C C . ALA A 1 417 ? -9.751 10.728 32.349 1.00 98.88 417 ALA A C 1
ATOM 3053 O O . ALA A 1 417 ? -10.963 10.922 32.394 1.00 98.88 417 ALA A O 1
ATOM 3054 N N . LEU A 1 418 ? -9.253 9.521 32.056 1.00 98.88 418 LEU A N 1
ATOM 3055 C CA . LEU A 1 418 ? -10.116 8.364 31.782 1.00 98.88 418 LEU A CA 1
ATOM 3056 C C . LEU A 1 418 ? -11.001 7.988 32.989 1.00 98.88 418 LEU A C 1
ATOM 3058 O O . LEU A 1 418 ? -12.187 7.691 32.814 1.00 98.88 418 LEU A O 1
ATOM 3062 N N . HIS A 1 419 ? -10.473 8.052 34.216 1.00 98.88 419 HIS A N 1
ATOM 3063 C CA . HIS A 1 419 ? -11.274 7.864 35.435 1.00 98.88 419 HIS A CA 1
ATOM 3064 C C . HIS A 1 419 ? -12.354 8.944 35.613 1.00 98.88 419 HIS A C 1
ATOM 3066 O O . HIS A 1 419 ? -13.472 8.651 36.053 1.00 98.88 419 HIS A O 1
ATOM 3072 N N . GLU A 1 420 ? -12.052 10.190 35.252 1.00 98.88 420 GLU A N 1
ATOM 3073 C CA . GLU A 1 420 ? -13.007 11.302 35.293 1.00 98.88 420 GLU A CA 1
ATOM 3074 C C . GLU A 1 420 ? -14.118 11.132 34.245 1.00 98.88 420 GLU A C 1
ATOM 3076 O O . GLU A 1 420 ? -15.288 11.356 34.563 1.00 98.88 420 GLU A O 1
ATOM 3081 N N . LEU A 1 421 ? -13.796 10.643 33.040 1.00 98.88 421 LEU A N 1
ATOM 3082 C CA . LEU A 1 421 ? -14.793 10.285 32.021 1.00 98.88 421 LEU A CA 1
ATOM 3083 C C . LEU A 1 421 ? -15.733 9.177 32.519 1.00 98.88 421 LEU A C 1
ATOM 3085 O O . LEU A 1 421 ? -16.951 9.297 32.379 1.00 98.88 421 LEU A O 1
ATOM 3089 N N . HIS A 1 422 ? -15.199 8.132 33.163 1.00 98.75 422 HIS A N 1
ATOM 3090 C CA . HIS A 1 422 ? -16.023 7.097 33.799 1.00 98.75 422 HIS A CA 1
ATOM 3091 C C . HIS A 1 422 ? -16.950 7.680 34.872 1.00 98.75 422 HIS A C 1
ATOM 3093 O O . HIS A 1 422 ? -18.149 7.397 34.878 1.00 98.75 422 HIS A O 1
ATOM 3099 N N . THR A 1 423 ? -16.414 8.523 35.757 1.00 98.81 423 THR A N 1
ATOM 3100 C CA . THR A 1 423 ? -17.193 9.166 36.825 1.00 98.81 423 THR A CA 1
ATOM 3101 C C . THR A 1 423 ? -18.337 10.006 36.251 1.00 98.81 423 THR A C 1
ATOM 3103 O O . THR A 1 423 ? -19.473 9.893 36.715 1.00 98.81 423 THR A O 1
ATOM 3106 N N . ALA A 1 424 ? -18.069 10.784 35.199 1.00 98.75 424 ALA A N 1
ATOM 3107 C CA . ALA A 1 424 ? -19.079 11.578 34.506 1.00 98.75 424 ALA A CA 1
ATOM 3108 C C . ALA A 1 424 ? -20.167 10.707 33.857 1.00 98.75 424 ALA A C 1
ATOM 3110 O O . ALA A 1 424 ? -21.352 10.979 34.038 1.00 98.75 424 ALA A O 1
ATOM 3111 N N . ALA A 1 425 ? -19.784 9.636 33.154 1.00 98.75 425 ALA A N 1
ATOM 3112 C CA . ALA A 1 425 ? -20.732 8.715 32.526 1.00 98.75 425 ALA A CA 1
ATOM 3113 C C . ALA A 1 425 ? -21.642 8.038 33.562 1.00 98.75 425 ALA A C 1
ATOM 3115 O O . ALA A 1 425 ? -22.866 8.012 33.408 1.00 98.75 425 ALA A O 1
ATOM 3116 N N . LYS A 1 426 ? -21.058 7.574 34.674 1.00 98.19 426 LYS A N 1
ATOM 3117 C CA . LYS A 1 426 ? -21.791 6.951 35.780 1.00 98.19 426 LYS A CA 1
ATOM 3118 C C . LYS A 1 426 ? -22.809 7.902 36.414 1.00 98.19 426 LYS A C 1
ATOM 3120 O O . LYS A 1 426 ? -23.916 7.467 36.726 1.00 98.19 426 LYS A O 1
ATOM 3125 N N . ALA A 1 427 ? -22.468 9.183 36.572 1.00 98.38 427 ALA A N 1
ATOM 3126 C CA . ALA A 1 427 ? -23.341 10.183 37.192 1.00 98.38 427 ALA A CA 1
ATOM 3127 C C . ALA A 1 427 ? -24.674 10.377 36.446 1.00 98.38 427 ALA A C 1
ATOM 3129 O O . ALA A 1 427 ? -25.692 10.652 37.077 1.00 98.38 427 ALA A O 1
ATOM 3130 N N . VAL A 1 428 ? -24.684 10.185 35.123 1.00 98.06 428 VAL A N 1
ATOM 3131 C CA . VAL A 1 428 ? -25.885 10.316 34.277 1.00 98.06 428 VAL A CA 1
ATOM 3132 C C . VAL A 1 428 ? -26.368 8.986 33.693 1.00 98.06 428 VAL A C 1
ATOM 3134 O O . VAL A 1 428 ? -27.245 8.972 32.836 1.00 98.06 428 VAL A O 1
ATOM 3137 N N . ARG A 1 429 ? -25.837 7.859 34.191 1.00 97.06 429 ARG A N 1
ATOM 3138 C CA . ARG A 1 429 ? -26.186 6.488 33.774 1.00 97.06 429 ARG A CA 1
ATOM 3139 C C . ARG A 1 429 ? -25.916 6.183 32.290 1.00 97.06 429 ARG A C 1
ATOM 3141 O O . ARG A 1 429 ? -26.534 5.282 31.730 1.00 97.06 429 ARG A O 1
ATOM 3148 N N . THR A 1 430 ? -24.960 6.875 31.673 1.00 98.44 430 THR A N 1
ATOM 3149 C CA . THR A 1 430 ? -24.448 6.534 30.339 1.00 98.44 430 THR A CA 1
ATOM 3150 C C . THR A 1 430 ? -23.509 5.331 30.440 1.00 98.44 430 THR A C 1
ATOM 3152 O O . THR A 1 430 ? -22.584 5.319 31.257 1.00 98.44 430 THR A O 1
ATOM 3155 N N . ARG A 1 431 ? -23.697 4.320 29.589 1.00 98.50 431 ARG A N 1
ATOM 3156 C CA . ARG A 1 431 ? -22.779 3.178 29.484 1.00 98.50 431 ARG A CA 1
ATOM 3157 C C . ARG A 1 431 ? -21.520 3.599 28.733 1.00 98.50 431 ARG A C 1
ATOM 3159 O O . ARG A 1 431 ? -21.571 3.914 27.547 1.00 98.50 431 ARG A O 1
ATOM 3166 N N . LEU A 1 432 ? -20.387 3.609 29.425 1.00 98.81 432 LEU A N 1
ATOM 3167 C CA . LEU A 1 432 ? -19.105 3.956 28.822 1.00 98.81 432 LEU A CA 1
ATOM 3168 C C . LEU A 1 432 ? -18.484 2.734 28.123 1.00 98.81 432 LEU A C 1
ATOM 3170 O O . LEU A 1 432 ? -18.483 1.622 28.657 1.00 98.81 432 LEU A O 1
ATOM 3174 N N . VAL A 1 433 ? -17.924 2.964 26.940 1.00 98.94 433 VAL A N 1
ATOM 3175 C CA . VAL A 1 433 ? -17.025 2.053 26.229 1.00 98.94 433 VAL A CA 1
ATOM 3176 C C . VAL A 1 433 ? -15.694 2.774 26.062 1.00 98.94 433 VAL A C 1
ATOM 3178 O O . VAL A 1 433 ? -15.644 3.841 25.452 1.00 98.94 433 VAL A O 1
ATOM 3181 N N . LEU A 1 434 ? -14.618 2.199 26.593 1.00 98.94 434 LEU A N 1
ATOM 3182 C CA . LEU A 1 434 ? -13.262 2.705 26.390 1.00 98.94 434 LEU A CA 1
ATOM 3183 C C . LEU A 1 434 ? -12.588 1.899 25.286 1.00 98.94 434 LEU A C 1
ATOM 3185 O O . LEU A 1 434 ? -12.541 0.671 25.356 1.00 98.94 434 LEU A O 1
ATOM 3189 N N . ALA A 1 435 ? -12.051 2.581 24.281 1.00 98.88 435 ALA A N 1
ATOM 3190 C CA . ALA A 1 435 ? -11.256 1.970 23.231 1.00 98.88 435 ALA A CA 1
ATOM 3191 C C . ALA A 1 435 ? -9.793 2.410 23.352 1.00 98.88 435 ALA A C 1
ATOM 3193 O O . ALA A 1 435 ? -9.519 3.600 23.513 1.00 98.88 435 ALA A O 1
ATOM 3194 N N . THR A 1 436 ? -8.853 1.461 23.281 1.00 98.88 436 THR A N 1
ATOM 3195 C CA . THR A 1 436 ? -7.422 1.802 23.217 1.00 98.88 436 THR A CA 1
ATOM 3196 C C . THR A 1 436 ? -7.122 2.582 21.935 1.00 98.88 436 THR A C 1
ATOM 3198 O O . THR A 1 436 ? -7.831 2.463 20.937 1.00 98.88 436 THR A O 1
ATOM 3201 N N . LEU A 1 437 ? -6.049 3.372 21.941 1.00 98.00 437 LEU A N 1
ATOM 3202 C CA . LEU A 1 437 ? -5.455 3.918 20.716 1.00 98.00 437 LEU A CA 1
ATOM 3203 C C . LEU A 1 437 ? -5.025 2.794 19.743 1.00 98.00 437 LEU A C 1
ATOM 3205 O O . LEU A 1 437 ? -4.832 1.653 20.154 1.00 98.00 437 LEU A O 1
ATOM 3209 N N . THR A 1 438 ? -4.898 3.099 18.446 1.00 97.75 438 THR A N 1
ATOM 3210 C CA . THR A 1 438 ? -4.546 2.126 17.391 1.00 97.75 438 THR A CA 1
ATOM 3211 C C . THR A 1 438 ? -3.031 2.024 17.168 1.00 97.75 438 THR A C 1
ATOM 3213 O O . THR A 1 438 ? -2.341 1.285 17.872 1.00 97.75 438 THR A O 1
ATOM 3216 N N . VAL A 1 439 ? -2.495 2.724 16.165 1.00 97.62 439 VAL A N 1
ATOM 3217 C CA . VAL A 1 439 ? -1.091 2.681 15.734 1.00 97.62 439 VAL A CA 1
ATOM 3218 C C . VAL A 1 439 ? -0.652 4.060 15.227 1.00 97.62 439 VAL A C 1
ATOM 3220 O O . VAL A 1 439 ? -1.487 4.851 14.790 1.00 97.62 439 VAL A O 1
ATOM 3223 N N . ARG A 1 440 ? 0.658 4.328 15.266 1.00 97.00 440 ARG A N 1
ATOM 3224 C CA . ARG A 1 440 ? 1.307 5.401 14.505 1.00 97.00 440 ARG A CA 1
ATOM 3225 C C . ARG A 1 440 ? 2.497 4.795 13.769 1.00 97.00 440 ARG A C 1
ATOM 3227 O O . ARG A 1 440 ? 3.532 4.538 14.378 1.00 97.00 440 ARG A O 1
ATOM 3234 N N . GLY A 1 441 ? 2.306 4.553 12.479 1.00 97.69 441 GLY A N 1
ATOM 3235 C CA . GLY A 1 441 ? 3.108 3.630 11.683 1.00 97.69 441 GLY A CA 1
ATOM 3236 C C . GLY A 1 441 ? 2.588 2.192 11.787 1.00 97.69 441 GLY A C 1
ATOM 3237 O O . GLY A 1 441 ? 1.973 1.804 12.780 1.00 97.69 441 GLY A O 1
ATOM 3238 N N . GLU A 1 442 ? 2.802 1.407 10.735 1.00 98.12 442 GLU A N 1
ATOM 3239 C CA . GLU A 1 442 ? 2.215 0.070 10.582 1.00 98.12 442 GLU A CA 1
ATOM 3240 C C . GLU A 1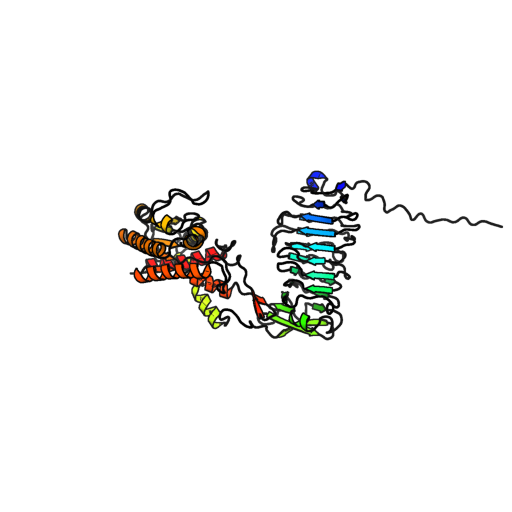 442 ? 3.205 -1.086 10.718 1.00 98.12 442 GLU A C 1
ATOM 3242 O O . GLU A 1 442 ? 2.836 -2.234 10.458 1.00 98.12 442 GLU A O 1
ATOM 3247 N N . LEU A 1 443 ? 4.446 -0.821 11.137 1.00 97.56 443 LEU A N 1
ATOM 3248 C CA . LEU A 1 443 ? 5.446 -1.874 11.302 1.00 97.56 443 LEU A CA 1
ATOM 3249 C C . LEU A 1 443 ? 5.009 -2.833 12.433 1.00 97.56 443 LEU A C 1
ATOM 3251 O O . LEU A 1 443 ? 4.887 -2.412 13.584 1.00 97.56 443 LEU A O 1
ATOM 3255 N N . PRO A 1 444 ? 4.744 -4.120 12.152 1.00 95.94 444 PRO A N 1
ATOM 3256 C CA . PRO A 1 444 ? 4.160 -5.049 13.127 1.00 95.94 444 PRO A CA 1
ATOM 3257 C C . PRO A 1 444 ? 5.164 -5.604 14.152 1.00 95.94 444 PRO A C 1
ATOM 3259 O O . PRO A 1 444 ? 4.783 -6.358 15.061 1.00 95.94 444 PRO A O 1
ATOM 3262 N N . ASP A 1 445 ? 6.443 -5.271 13.988 1.00 94.38 445 ASP A N 1
ATOM 3263 C CA . ASP A 1 445 ? 7.584 -5.779 14.748 1.00 94.38 445 ASP A CA 1
ATOM 3264 C C . ASP A 1 445 ? 8.022 -4.853 15.894 1.00 94.38 445 ASP A C 1
ATOM 3266 O O . ASP A 1 445 ? 9.037 -5.115 16.536 1.00 94.38 445 ASP A O 1
ATOM 3270 N N . GLY A 1 446 ? 7.250 -3.798 16.180 1.00 92.62 446 GLY A N 1
ATOM 3271 C CA . GLY A 1 446 ? 7.518 -2.882 17.290 1.00 92.62 446 GLY A CA 1
ATOM 3272 C C . GLY A 1 446 ? 8.555 -1.799 16.979 1.00 92.62 446 GLY A C 1
ATOM 3273 O O . GLY A 1 446 ? 9.061 -1.166 17.904 1.00 92.62 446 GLY A O 1
ATOM 3274 N N . LYS A 1 447 ? 8.918 -1.613 15.702 1.00 95.44 447 LYS A N 1
ATOM 3275 C CA . LYS A 1 447 ? 9.931 -0.636 15.273 1.00 95.44 447 LYS A CA 1
ATOM 3276 C C . LYS A 1 447 ? 9.362 0.718 14.846 1.00 95.44 447 LYS A C 1
ATOM 3278 O O . LYS A 1 447 ? 10.122 1.548 14.344 1.00 95.44 447 LYS A O 1
ATOM 3283 N N . ASN A 1 448 ? 8.064 0.979 15.017 1.00 97.00 448 ASN A N 1
ATOM 3284 C CA . ASN A 1 448 ? 7.562 2.339 14.817 1.00 97.00 448 ASN A CA 1
ATOM 3285 C C . ASN A 1 448 ? 8.076 3.248 15.940 1.00 97.00 448 ASN A C 1
ATOM 3287 O O . ASN A 1 448 ? 8.267 2.798 17.070 1.00 97.00 448 ASN A O 1
ATOM 3291 N N . SER A 1 449 ? 8.260 4.541 15.653 1.00 96.00 449 SER A N 1
ATOM 3292 C CA . SER A 1 449 ? 8.896 5.473 16.601 1.00 96.00 449 SER A CA 1
ATOM 3293 C C . SER A 1 449 ? 8.182 5.556 17.952 1.00 96.00 449 SER A C 1
ATOM 3295 O O . SER A 1 449 ? 8.833 5.738 18.977 1.00 96.00 449 SER A O 1
ATOM 3297 N N . ASP A 1 450 ? 6.855 5.403 17.952 1.00 96.69 450 ASP A N 1
ATOM 3298 C CA . ASP A 1 450 ? 6.018 5.652 19.128 1.00 96.69 450 ASP A CA 1
ATOM 3299 C C . ASP A 1 450 ? 5.451 4.363 19.734 1.00 96.69 450 ASP A C 1
ATOM 3301 O O . ASP A 1 450 ? 4.661 4.438 20.674 1.00 96.69 450 ASP A O 1
ATOM 3305 N N . ASP A 1 451 ? 5.842 3.178 19.245 1.00 97.19 451 ASP A N 1
ATOM 3306 C CA . ASP A 1 451 ? 5.229 1.903 19.647 1.00 97.19 451 ASP A CA 1
ATOM 3307 C C . ASP A 1 451 ? 5.260 1.679 21.162 1.00 97.19 451 ASP A C 1
ATOM 3309 O O . ASP A 1 451 ? 4.242 1.312 21.746 1.00 97.19 451 ASP A O 1
ATOM 3313 N N . ALA A 1 452 ? 6.393 1.955 21.816 1.00 97.62 452 ALA A N 1
ATOM 3314 C CA . ALA A 1 452 ? 6.524 1.799 23.264 1.00 97.62 452 ALA A CA 1
ATOM 3315 C C . ALA A 1 452 ? 5.590 2.745 24.044 1.00 97.62 452 ALA A C 1
ATOM 3317 O O . ALA A 1 452 ? 4.995 2.354 25.049 1.00 97.62 452 ALA A O 1
ATOM 3318 N N . LYS A 1 453 ? 5.429 3.988 23.572 1.00 98.00 453 LYS A N 1
ATOM 3319 C CA . LYS A 1 453 ? 4.584 4.997 24.226 1.00 98.00 453 LYS A CA 1
ATOM 3320 C C . LYS A 1 453 ? 3.099 4.738 23.967 1.00 98.00 453 LYS A C 1
ATOM 3322 O O . LYS A 1 453 ? 2.293 4.849 24.887 1.00 98.00 453 LYS A O 1
ATOM 3327 N N . ILE A 1 454 ? 2.745 4.323 22.751 1.00 98.38 454 ILE A N 1
ATOM 3328 C CA . ILE A 1 454 ? 1.402 3.844 22.398 1.00 98.38 454 ILE A CA 1
ATOM 3329 C C . ILE A 1 454 ? 1.033 2.644 23.270 1.00 98.38 454 ILE A C 1
ATOM 3331 O O . ILE A 1 454 ? -0.066 2.616 23.816 1.00 98.38 454 ILE A O 1
ATOM 3335 N N . GLU A 1 455 ? 1.947 1.692 23.466 1.00 98.25 455 GLU A N 1
ATOM 3336 C CA . GLU A 1 455 ? 1.678 0.537 24.323 1.00 98.25 455 GLU A CA 1
ATOM 3337 C C . GLU A 1 455 ? 1.458 0.949 25.785 1.00 98.25 455 GLU A C 1
ATOM 3339 O O . GLU A 1 455 ? 0.494 0.498 26.399 1.00 98.25 455 GLU A O 1
ATOM 3344 N N . GLN A 1 456 ? 2.258 1.885 26.316 1.00 98.69 456 GLN A N 1
ATOM 3345 C CA . GLN A 1 456 ? 2.042 2.447 27.655 1.00 98.69 456 GLN A CA 1
ATOM 3346 C C . GLN A 1 456 ? 0.621 3.024 27.806 1.00 98.69 456 GLN A C 1
ATOM 3348 O O . GLN A 1 456 ? -0.063 2.736 28.783 1.00 98.69 456 GLN A O 1
ATOM 3353 N N . PHE A 1 457 ? 0.148 3.813 26.839 1.00 98.81 457 PHE A N 1
ATOM 3354 C CA . PHE A 1 457 ? -1.177 4.449 26.900 1.00 98.81 457 PHE A CA 1
ATOM 3355 C C . PHE A 1 457 ? -2.321 3.448 26.680 1.00 98.81 457 PHE A C 1
ATOM 3357 O O . PHE A 1 457 ? -3.404 3.588 27.262 1.00 98.81 457 PHE A O 1
ATOM 3364 N N . ALA A 1 458 ? -2.085 2.411 25.874 1.00 98.81 458 ALA A N 1
ATOM 3365 C CA . ALA A 1 458 ? -3.029 1.318 25.691 1.00 98.81 458 ALA A CA 1
ATOM 3366 C C . ALA A 1 458 ? -3.207 0.554 27.011 1.00 98.81 458 ALA A C 1
ATOM 3368 O O . ALA A 1 458 ? -4.342 0.323 27.427 1.00 98.81 458 ALA A O 1
ATOM 3369 N N . GLU A 1 459 ? -2.111 0.259 27.716 1.00 98.88 459 GLU A N 1
ATOM 3370 C CA . GLU A 1 459 ? -2.138 -0.360 29.046 1.00 98.88 459 GLU A CA 1
ATOM 3371 C C . GLU A 1 459 ? -2.870 0.496 30.083 1.00 98.88 459 GLU A C 1
ATOM 3373 O O . GLU A 1 459 ? -3.675 -0.032 30.847 1.00 98.88 459 GLU A O 1
ATOM 3378 N N . LEU A 1 460 ? -2.700 1.822 30.072 1.00 98.88 460 LEU A N 1
ATOM 3379 C CA . LEU A 1 460 ? -3.485 2.706 30.945 1.00 98.88 460 LEU A CA 1
ATOM 3380 C C . LEU A 1 460 ? -4.987 2.598 30.666 1.00 98.88 460 LEU A C 1
ATOM 3382 O O . LEU A 1 460 ? -5.789 2.488 31.591 1.00 98.88 460 LEU A O 1
ATOM 3386 N N . THR A 1 461 ? -5.382 2.558 29.394 1.00 98.94 461 THR A N 1
ATOM 3387 C CA . THR A 1 461 ? -6.794 2.385 29.022 1.00 98.94 461 THR A CA 1
ATOM 3388 C C . THR A 1 461 ? -7.329 1.024 29.482 1.00 98.94 461 THR A C 1
ATOM 3390 O O . THR A 1 461 ? -8.425 0.953 30.043 1.00 98.94 461 THR A O 1
ATOM 3393 N N . ARG A 1 462 ? -6.545 -0.054 29.315 1.00 98.88 462 ARG A N 1
ATOM 3394 C CA . ARG A 1 462 ? -6.875 -1.405 29.811 1.00 98.88 462 ARG A CA 1
ATOM 3395 C C . ARG A 1 462 ? -7.041 -1.412 31.332 1.00 98.88 462 ARG A C 1
ATOM 3397 O O . ARG A 1 462 ? -8.051 -1.912 31.831 1.00 98.88 462 ARG A O 1
ATOM 3404 N N . LYS A 1 463 ? -6.092 -0.812 32.055 1.00 98.81 463 LYS A N 1
ATOM 3405 C CA . LYS A 1 463 ? -6.089 -0.678 33.517 1.00 98.81 463 LYS A CA 1
ATOM 3406 C C . LYS A 1 463 ? -7.340 0.044 34.012 1.00 98.81 463 LYS A C 1
ATOM 3408 O O . LYS A 1 463 ? -8.034 -0.483 34.881 1.00 98.81 463 LYS A O 1
ATOM 3413 N N . VAL A 1 464 ? -7.675 1.198 33.433 1.00 98.88 464 VAL A N 1
ATOM 3414 C CA . VAL A 1 464 ? -8.867 1.968 33.826 1.00 98.88 464 VAL A CA 1
ATOM 3415 C C . VAL A 1 464 ? -10.145 1.195 33.519 1.00 98.88 464 VAL A C 1
ATOM 3417 O O . VAL A 1 464 ? -11.033 1.126 34.372 1.00 98.88 464 VAL A O 1
ATOM 3420 N N . ALA A 1 465 ? -10.248 0.568 32.343 1.00 98.75 465 ALA A N 1
ATOM 3421 C CA . ALA A 1 465 ? -11.415 -0.233 31.985 1.00 98.75 465 ALA A CA 1
ATOM 3422 C C . ALA A 1 465 ? -11.630 -1.395 32.969 1.00 98.75 465 ALA A C 1
ATOM 3424 O O . ALA A 1 465 ? -12.744 -1.581 33.459 1.00 98.75 465 ALA A O 1
ATOM 3425 N N . ALA A 1 466 ? -10.564 -2.109 33.342 1.00 98.75 466 ALA A N 1
ATOM 3426 C CA . ALA A 1 466 ? -10.620 -3.176 34.338 1.00 98.75 466 ALA A CA 1
ATOM 3427 C C . ALA A 1 466 ? -11.012 -2.654 35.733 1.00 98.75 466 ALA A C 1
ATOM 3429 O O . ALA A 1 466 ? -11.949 -3.173 36.343 1.00 98.75 466 ALA A O 1
ATOM 3430 N N . ALA A 1 467 ? -10.352 -1.595 36.216 1.00 98.62 467 ALA A N 1
ATOM 3431 C CA . ALA A 1 467 ? -10.594 -1.018 37.542 1.00 98.62 467 ALA A CA 1
ATOM 3432 C C . ALA A 1 467 ? -12.027 -0.489 37.708 1.00 98.62 467 ALA A C 1
ATOM 3434 O O . ALA A 1 467 ? -12.620 -0.588 38.781 1.00 98.62 467 ALA A O 1
ATOM 3435 N N . THR A 1 468 ? -12.597 0.054 36.634 1.00 98.25 468 THR A N 1
ATOM 3436 C CA . THR 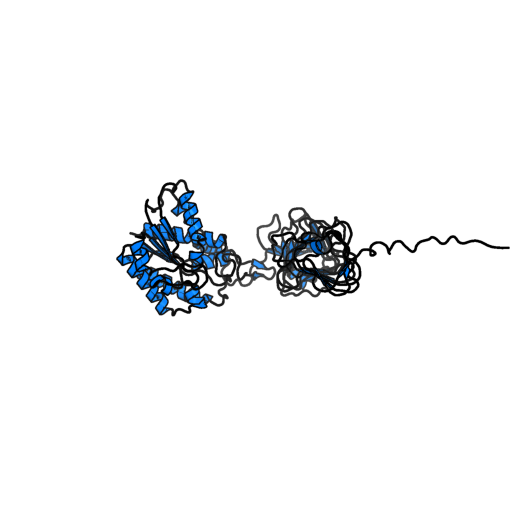A 1 468 ? -13.944 0.640 36.630 1.00 98.25 468 THR A CA 1
ATOM 3437 C C . THR A 1 468 ? -15.030 -0.317 36.136 1.00 98.25 468 THR A C 1
ATOM 3439 O O . THR A 1 468 ? -16.203 0.055 36.123 1.00 98.25 468 THR A O 1
ATOM 3442 N N . ARG A 1 469 ? -14.658 -1.542 35.728 1.00 97.62 469 ARG A N 1
ATOM 3443 C CA . ARG A 1 469 ? -15.531 -2.514 35.039 1.00 97.62 469 ARG A CA 1
ATOM 3444 C C . ARG A 1 469 ? -16.230 -1.918 33.810 1.00 97.62 469 ARG A C 1
ATOM 3446 O O . ARG A 1 469 ? -17.357 -2.279 33.481 1.00 97.62 469 ARG A O 1
ATOM 3453 N N . THR A 1 470 ? -15.557 -0.989 33.140 1.00 98.19 470 THR A N 1
ATOM 3454 C CA . THR A 1 470 ? -16.031 -0.379 31.899 1.00 98.19 470 THR A CA 1
ATOM 3455 C C . THR A 1 470 ? -15.744 -1.320 30.732 1.00 98.19 470 THR A C 1
ATOM 3457 O O . THR A 1 470 ? -14.727 -2.014 30.712 1.00 98.19 470 THR A O 1
ATOM 3460 N N . THR A 1 471 ? -16.630 -1.353 29.736 1.00 98.75 471 THR A N 1
ATOM 3461 C CA . THR A 1 471 ? -16.418 -2.199 28.556 1.00 98.75 471 THR A CA 1
ATOM 3462 C C . THR A 1 471 ? -15.198 -1.713 27.775 1.00 98.75 471 THR A C 1
ATOM 3464 O O . THR A 1 471 ? -15.156 -0.562 27.346 1.00 98.75 471 THR A O 1
ATOM 3467 N N . LEU A 1 472 ? -14.218 -2.598 27.575 1.00 98.88 472 LEU A N 1
ATOM 3468 C CA . LEU A 1 472 ? -13.018 -2.328 26.783 1.00 98.88 472 LEU A CA 1
ATOM 3469 C C . LEU A 1 472 ? -13.190 -2.789 25.326 1.00 98.88 472 LEU A C 1
ATOM 3471 O O . LEU A 1 472 ? -13.683 -3.895 25.075 1.00 98.88 472 LEU A O 1
ATOM 3475 N N . VAL A 1 473 ? -12.698 -1.986 24.383 1.00 98.88 473 VAL A N 1
ATOM 3476 C CA . VAL A 1 473 ? -12.404 -2.365 22.992 1.00 98.88 473 VAL A CA 1
ATOM 3477 C C . VAL A 1 473 ? -10.898 -2.208 22.757 1.00 98.88 473 VAL A C 1
ATOM 3479 O O . VAL A 1 473 ? -10.381 -1.099 22.662 1.00 98.88 473 VAL A O 1
ATOM 3482 N N . ASP A 1 474 ? -10.164 -3.319 22.694 1.00 98.75 474 ASP A N 1
ATOM 3483 C CA . ASP A 1 474 ? -8.699 -3.286 22.576 1.00 98.75 474 ASP A CA 1
ATOM 3484 C C . ASP A 1 474 ? -8.239 -3.195 21.110 1.00 98.75 474 ASP A C 1
ATOM 3486 O O . ASP A 1 474 ? -7.817 -4.182 20.496 1.00 98.75 474 ASP A O 1
ATOM 3490 N N . LEU A 1 475 ? -8.349 -1.991 20.548 1.00 98.81 475 LEU A N 1
ATOM 3491 C CA . LEU A 1 475 ? -7.975 -1.677 19.172 1.00 98.81 475 LEU A CA 1
ATOM 3492 C C . LEU A 1 475 ? -6.476 -1.849 18.916 1.00 98.81 475 LEU A C 1
ATOM 3494 O O . LEU A 1 475 ? -6.128 -2.436 17.894 1.00 98.81 475 LEU A O 1
ATOM 3498 N N . ARG A 1 476 ? -5.592 -1.427 19.835 1.00 98.31 476 ARG A N 1
ATOM 3499 C CA . ARG A 1 476 ? -4.131 -1.634 19.728 1.00 98.31 476 ARG A CA 1
ATOM 3500 C C . ARG A 1 476 ? -3.800 -3.096 19.445 1.00 98.31 476 ARG A C 1
ATOM 3502 O O . ARG A 1 476 ? -3.080 -3.410 18.496 1.00 98.31 476 ARG A O 1
ATOM 3509 N N . ARG A 1 477 ? -4.359 -4.000 20.255 1.00 98.31 477 ARG A N 1
ATOM 3510 C CA . ARG A 1 477 ? -4.108 -5.439 20.140 1.00 98.31 477 ARG A CA 1
ATOM 3511 C C . ARG A 1 477 ? -4.652 -6.007 18.829 1.00 98.31 477 ARG A C 1
ATOM 3513 O O . ARG A 1 477 ? -3.965 -6.799 18.186 1.00 98.31 477 ARG A O 1
ATOM 3520 N N . ALA A 1 478 ? -5.854 -5.601 18.422 1.00 98.69 478 ALA A N 1
ATOM 3521 C CA . ALA A 1 478 ? -6.466 -6.063 17.179 1.00 98.69 478 ALA A CA 1
ATOM 3522 C C . ALA A 1 478 ? -5.728 -5.550 15.928 1.00 98.69 478 ALA A C 1
ATOM 3524 O O . ALA A 1 478 ? -5.484 -6.326 15.006 1.00 98.69 478 ALA A O 1
ATOM 3525 N N . TYR A 1 479 ? -5.308 -4.281 15.918 1.00 98.50 479 TYR A N 1
ATOM 3526 C CA . TYR A 1 479 ? -4.527 -3.687 14.830 1.00 98.50 479 TYR A CA 1
ATOM 3527 C C . TYR A 1 479 ? -3.178 -4.386 14.660 1.00 98.50 479 TYR A C 1
ATOM 3529 O O . TYR A 1 479 ? -2.859 -4.821 13.557 1.00 98.50 479 TYR A O 1
ATOM 3537 N N . LEU A 1 480 ? -2.409 -4.576 15.739 1.00 98.25 480 LEU A N 1
ATOM 3538 C CA . LEU A 1 480 ? -1.144 -5.316 15.664 1.00 98.25 480 LEU A CA 1
ATOM 3539 C C . LEU A 1 480 ? -1.353 -6.765 15.207 1.00 98.25 480 LEU A C 1
ATOM 3541 O O . LEU A 1 480 ? -0.552 -7.293 14.439 1.00 98.25 480 LEU A O 1
ATOM 3545 N N . ALA A 1 481 ? -2.430 -7.418 15.652 1.00 98.50 481 ALA A N 1
ATOM 3546 C CA . ALA A 1 481 ? -2.767 -8.769 15.217 1.00 98.50 481 ALA A CA 1
ATOM 3547 C C . ALA A 1 481 ? -3.078 -8.835 13.713 1.00 98.50 481 ALA A C 1
ATOM 3549 O O . ALA A 1 481 ? -2.619 -9.756 13.036 1.00 98.50 481 ALA A O 1
ATOM 3550 N N . TYR A 1 482 ? -3.815 -7.851 13.191 1.00 98.62 482 TYR A N 1
ATOM 3551 C CA . TYR A 1 482 ? -4.093 -7.724 11.764 1.00 98.62 482 TYR A CA 1
ATOM 3552 C C . TYR A 1 482 ? -2.804 -7.464 10.982 1.00 98.62 482 TYR A C 1
ATOM 3554 O O . TYR A 1 482 ? -2.490 -8.210 10.060 1.00 98.62 482 TYR A O 1
ATOM 3562 N N . LEU A 1 483 ? -2.009 -6.471 11.382 1.00 98.38 483 LEU A N 1
ATOM 3563 C CA . LEU A 1 483 ? -0.763 -6.117 10.699 1.00 98.38 483 LEU A CA 1
ATOM 3564 C C . LEU A 1 483 ? 0.239 -7.280 10.691 1.00 98.38 483 LEU A C 1
ATOM 3566 O O . LEU A 1 483 ? 0.842 -7.548 9.664 1.00 98.38 483 LEU A O 1
ATOM 3570 N N . ARG A 1 484 ? 0.357 -8.064 11.767 1.00 97.50 484 ARG A N 1
ATOM 3571 C CA . ARG A 1 484 ? 1.208 -9.273 11.772 1.00 97.50 484 ARG A CA 1
ATOM 3572 C C . ARG A 1 484 ? 0.751 -10.359 10.795 1.00 97.50 484 ARG A C 1
ATOM 3574 O O . ARG A 1 484 ? 1.569 -11.171 10.382 1.00 97.50 484 ARG A O 1
ATOM 3581 N N . ASN A 1 485 ? -0.537 -10.405 10.455 1.00 96.75 485 ASN A N 1
ATOM 3582 C CA . ASN A 1 485 ? -1.071 -11.365 9.485 1.00 96.75 485 ASN A CA 1
ATOM 3583 C C . ASN A 1 485 ? -1.077 -10.831 8.046 1.00 96.75 485 ASN A C 1
ATOM 3585 O O . ASN A 1 485 ? -1.069 -11.639 7.126 1.00 96.75 485 ASN A O 1
ATOM 3589 N N . HIS A 1 486 ? -1.129 -9.508 7.852 1.00 96.44 486 HIS A N 1
ATOM 3590 C CA . HIS A 1 486 ? -1.412 -8.891 6.545 1.00 96.44 486 HIS A CA 1
ATOM 3591 C C . HIS A 1 486 ? -0.351 -7.895 6.062 1.00 96.44 486 HIS A C 1
ATOM 3593 O O . HIS A 1 486 ? -0.330 -7.555 4.887 1.00 96.44 486 HIS A O 1
ATOM 3599 N N . ASN A 1 487 ? 0.535 -7.432 6.941 1.00 96.69 487 ASN A N 1
ATOM 3600 C CA . ASN A 1 487 ? 1.681 -6.577 6.631 1.00 96.69 487 ASN A CA 1
ATOM 3601 C C . ASN A 1 487 ? 2.969 -7.365 6.893 1.00 96.69 487 ASN A C 1
ATOM 3603 O O . ASN A 1 487 ? 3.732 -7.007 7.780 1.00 96.69 487 ASN A O 1
ATOM 3607 N N . ALA A 1 488 ? 3.154 -8.497 6.214 1.00 93.06 488 ALA A N 1
ATOM 3608 C CA . ALA A 1 488 ? 4.337 -9.347 6.343 1.00 93.06 488 ALA A CA 1
ATOM 3609 C C . ALA A 1 488 ? 4.605 -10.072 5.019 1.00 93.06 488 ALA A C 1
ATOM 3611 O O . ALA A 1 488 ? 4.154 -11.196 4.807 1.00 93.06 488 ALA A O 1
ATOM 3612 N N . GLU A 1 489 ? 5.326 -9.419 4.111 1.00 91.44 489 GLU A N 1
ATOM 3613 C CA . GLU A 1 489 ? 5.709 -10.023 2.836 1.00 91.44 489 GLU A CA 1
ATOM 3614 C C . GLU A 1 489 ? 7.012 -10.813 2.997 1.00 91.44 489 GLU A C 1
ATOM 3616 O O . GLU A 1 489 ? 8.047 -10.257 3.363 1.00 91.44 489 GLU A O 1
ATOM 3621 N N . LEU A 1 490 ? 6.969 -12.116 2.714 1.00 94.50 490 LEU A N 1
ATOM 3622 C CA . LEU A 1 490 ? 8.161 -12.958 2.681 1.00 94.50 490 LEU A CA 1
ATOM 3623 C C . LEU A 1 490 ? 8.981 -12.678 1.419 1.00 94.50 490 LEU A C 1
ATOM 3625 O O . LEU A 1 490 ? 8.447 -12.656 0.311 1.00 94.50 490 LEU A O 1
ATOM 3629 N N . ARG A 1 491 ? 10.293 -12.522 1.587 1.00 94.81 491 ARG A N 1
ATOM 3630 C CA . ARG A 1 491 ? 11.260 -12.404 0.494 1.00 94.81 491 ARG A CA 1
ATOM 3631 C C . ARG A 1 491 ? 12.056 -13.685 0.298 1.00 94.81 491 ARG A C 1
ATOM 3633 O O . ARG A 1 491 ? 12.121 -14.543 1.173 1.00 94.81 491 ARG A O 1
ATOM 3640 N N . VAL A 1 492 ? 12.687 -13.790 -0.874 1.00 95.94 492 VAL A N 1
ATOM 3641 C CA . VAL A 1 492 ? 13.426 -14.986 -1.321 1.00 95.94 492 VAL A CA 1
ATOM 3642 C C . VAL A 1 492 ? 14.571 -15.345 -0.370 1.00 95.94 492 VAL A C 1
ATOM 3644 O O . VAL A 1 492 ? 14.869 -16.517 -0.174 1.00 95.94 492 VAL A O 1
ATOM 3647 N N . ASP A 1 493 ? 15.170 -14.346 0.273 1.00 93.94 493 ASP A N 1
ATOM 3648 C CA . ASP A 1 493 ? 16.228 -14.520 1.271 1.00 93.94 493 ASP A CA 1
ATOM 3649 C C . ASP A 1 493 ? 15.715 -14.931 2.667 1.00 93.94 493 ASP A C 1
ATOM 3651 O O . ASP A 1 493 ? 16.498 -15.012 3.612 1.00 93.94 493 ASP A O 1
ATOM 3655 N N . GLY A 1 494 ? 14.411 -15.183 2.816 1.00 94.88 494 GLY A N 1
ATOM 3656 C CA . GLY A 1 494 ? 13.777 -15.548 4.080 1.00 94.88 494 GLY A CA 1
ATOM 3657 C C . GLY A 1 494 ? 13.491 -14.363 5.008 1.00 94.88 494 GLY A C 1
ATOM 3658 O O . GLY A 1 494 ? 13.034 -14.583 6.133 1.00 94.88 494 GLY A O 1
ATOM 3659 N N . SER A 1 495 ? 13.748 -13.121 4.580 1.00 93.44 495 SER A N 1
ATOM 3660 C CA . SER A 1 495 ? 13.383 -11.923 5.342 1.00 93.44 495 SER A CA 1
ATOM 3661 C C . SER A 1 495 ? 11.893 -11.595 5.207 1.00 93.44 495 SER A C 1
ATOM 3663 O O . SER A 1 495 ? 11.255 -11.921 4.205 1.00 93.44 495 SER A O 1
ATOM 3665 N N . LEU A 1 496 ? 11.332 -10.942 6.228 1.00 94.06 496 LEU A N 1
ATOM 3666 C CA . LEU A 1 496 ? 9.995 -10.356 6.160 1.00 94.06 496 LEU A CA 1
ATOM 3667 C C . LEU A 1 496 ? 10.099 -8.853 5.915 1.00 94.06 496 LEU A C 1
ATOM 3669 O O . LEU A 1 496 ? 10.906 -8.160 6.537 1.00 94.06 496 LEU A O 1
ATOM 3673 N N . TYR A 1 497 ? 9.258 -8.360 5.018 1.00 92.00 497 TYR A N 1
ATOM 3674 C CA . TYR A 1 497 ? 9.113 -6.955 4.697 1.00 92.00 497 TYR A CA 1
ATOM 3675 C C . TYR A 1 497 ? 7.783 -6.406 5.183 1.00 92.00 497 TYR A C 1
ATOM 3677 O O . TYR A 1 497 ? 6.743 -7.051 5.044 1.00 92.00 497 TYR A O 1
ATOM 3685 N N . PHE A 1 498 ? 7.843 -5.187 5.708 1.00 94.75 498 PHE A N 1
ATOM 3686 C CA . PHE A 1 498 ? 6.715 -4.458 6.259 1.00 94.75 498 PHE A CA 1
ATOM 3687 C C . PHE A 1 498 ? 6.671 -3.071 5.624 1.00 94.75 498 PHE A C 1
ATOM 3689 O O . PHE A 1 498 ? 7.710 -2.414 5.499 1.00 94.75 498 PHE A O 1
ATOM 3696 N N . VAL A 1 499 ? 5.479 -2.607 5.263 1.00 93.38 499 VAL A N 1
ATOM 3697 C CA . VAL A 1 499 ? 5.268 -1.216 4.848 1.00 93.38 499 VAL A CA 1
ATOM 3698 C C . VAL A 1 499 ? 4.919 -0.348 6.063 1.00 93.38 499 VAL A C 1
ATOM 3700 O O . VAL A 1 499 ? 4.261 -0.828 6.989 1.00 93.38 499 VAL A O 1
ATOM 3703 N N . PRO A 1 500 ? 5.353 0.925 6.104 1.00 94.50 500 PRO A N 1
ATOM 3704 C CA . PRO A 1 500 ? 5.084 1.811 7.238 1.00 94.50 500 PRO A CA 1
ATOM 3705 C C . PRO A 1 500 ? 3.650 2.368 7.255 1.00 94.50 500 PRO A C 1
ATOM 3707 O O . PRO A 1 500 ? 3.226 2.884 8.287 1.00 94.50 500 PRO A O 1
ATOM 3710 N N . ALA A 1 501 ? 2.929 2.290 6.132 1.00 95.31 501 ALA A N 1
ATOM 3711 C CA . ALA A 1 501 ? 1.542 2.715 5.957 1.00 95.31 501 ALA A CA 1
ATOM 3712 C C . ALA A 1 501 ? 0.935 2.055 4.703 1.00 95.31 501 ALA A C 1
ATOM 3714 O O . ALA A 1 501 ? 1.658 1.523 3.859 1.00 95.31 501 ALA A O 1
ATOM 3715 N N . GLY A 1 502 ? -0.382 2.162 4.548 1.00 93.75 502 GLY A N 1
ATOM 3716 C CA . GLY A 1 502 ? -1.155 1.742 3.378 1.00 93.75 502 GLY A CA 1
ATOM 3717 C C . GLY A 1 502 ? -2.059 0.532 3.621 1.00 93.75 502 GLY A C 1
ATOM 3718 O O . GLY A 1 502 ? -2.959 0.291 2.817 1.00 93.75 502 GLY A O 1
ATOM 3719 N N . VAL A 1 503 ? -1.876 -0.207 4.722 1.00 97.06 503 VAL A N 1
ATOM 3720 C CA . VAL A 1 503 ? -2.643 -1.424 5.031 1.00 97.06 503 VAL A CA 1
ATOM 3721 C C . VAL A 1 503 ? -3.936 -1.076 5.769 1.00 97.06 503 VAL A C 1
ATOM 3723 O O . VAL A 1 503 ? -5.035 -1.274 5.245 1.00 97.06 503 VAL A O 1
ATOM 3726 N N . LEU A 1 504 ? -3.833 -0.522 6.977 1.00 98.44 504 LEU A N 1
ATOM 3727 C CA . LEU A 1 504 ? -4.974 -0.083 7.787 1.00 98.44 504 LEU A CA 1
ATOM 3728 C C . LEU A 1 504 ? -5.095 1.439 7.859 1.00 98.44 504 LEU A C 1
ATOM 3730 O O . LEU A 1 504 ? -6.166 1.932 8.198 1.00 98.44 504 LEU A O 1
ATOM 3734 N N . THR A 1 505 ? -4.044 2.178 7.526 1.00 98.19 505 THR A N 1
ATOM 3735 C CA . THR A 1 505 ? -3.923 3.634 7.596 1.00 98.19 505 THR A CA 1
ATOM 3736 C C . THR A 1 505 ? -3.276 4.170 6.325 1.00 98.19 505 THR A C 1
ATOM 3738 O O . THR A 1 505 ? -2.369 3.542 5.791 1.00 98.19 505 THR A O 1
ATOM 3741 N N . TYR A 1 506 ? -3.735 5.301 5.791 1.00 95.25 506 TYR A N 1
ATOM 3742 C CA . TYR A 1 506 ? -3.190 5.829 4.530 1.00 95.25 506 TYR A CA 1
ATOM 3743 C C . TYR A 1 506 ? -1.932 6.692 4.726 1.00 95.25 506 TYR A C 1
ATOM 3745 O O . TYR A 1 506 ? -1.167 6.872 3.784 1.00 95.25 506 TYR A O 1
ATOM 3753 N N . ASP A 1 507 ? -1.709 7.213 5.933 1.00 94.88 507 ASP A N 1
ATOM 3754 C CA . ASP A 1 507 ? -0.566 8.065 6.299 1.00 94.88 507 ASP A CA 1
ATOM 3755 C C . ASP A 1 507 ? 0.169 7.573 7.561 1.00 94.88 507 ASP A C 1
ATOM 3757 O O . ASP A 1 507 ? 0.963 8.302 8.156 1.00 94.88 507 ASP A O 1
ATOM 3761 N N . GLY A 1 508 ? -0.107 6.337 7.990 1.00 96.56 508 GLY A N 1
ATOM 3762 C CA . GLY A 1 508 ? 0.412 5.772 9.233 1.00 96.56 508 GLY A CA 1
ATOM 3763 C C . GLY A 1 508 ? -0.437 6.096 10.467 1.00 96.56 508 GLY A C 1
ATOM 3764 O O . GLY A 1 508 ? -0.129 5.579 11.536 1.00 96.56 508 GLY A O 1
ATOM 3765 N N . VAL A 1 509 ? -1.481 6.929 10.360 1.00 97.06 509 VAL A N 1
ATOM 3766 C CA . VAL A 1 509 ? -2.353 7.318 11.486 1.00 97.06 509 VAL A CA 1
ATOM 3767 C C . VAL A 1 509 ? -3.834 7.150 11.142 1.00 97.06 509 VAL A C 1
ATOM 3769 O O . VAL A 1 509 ? -4.578 6.478 11.858 1.00 97.06 509 VAL A O 1
ATOM 3772 N N . HIS A 1 510 ? -4.280 7.754 10.045 1.00 97.94 510 HIS A N 1
ATOM 3773 C CA . HIS A 1 510 ? -5.687 7.839 9.681 1.00 97.94 510 HIS A CA 1
ATOM 3774 C C . HIS A 1 510 ? -6.133 6.613 8.878 1.00 97.94 510 HIS A C 1
ATOM 3776 O O . HIS A 1 510 ? -5.434 6.227 7.936 1.00 97.94 510 HIS A O 1
ATOM 3782 N N . PRO A 1 511 ? -7.288 6.000 9.193 1.00 98.25 511 PRO A N 1
ATOM 3783 C CA . PRO A 1 511 ? -7.650 4.712 8.620 1.00 98.25 511 PRO A CA 1
ATOM 3784 C C . PRO A 1 511 ? -7.919 4.739 7.108 1.00 98.25 511 PRO A C 1
ATOM 3786 O O . PRO A 1 511 ? -8.581 5.637 6.589 1.00 98.25 511 PRO A O 1
ATOM 3789 N N . THR A 1 512 ? -7.495 3.686 6.406 1.00 98.19 512 THR A N 1
ATOM 3790 C CA . THR A 1 512 ? -7.988 3.350 5.059 1.00 98.19 512 THR A CA 1
ATOM 3791 C C . THR A 1 512 ? -9.456 2.902 5.120 1.00 98.19 512 THR A C 1
ATOM 3793 O O . THR A 1 512 ? -10.058 2.812 6.194 1.00 98.19 512 THR A O 1
ATOM 3796 N N . GLY A 1 513 ? -10.056 2.557 3.974 1.00 97.81 513 GLY A N 1
ATOM 3797 C CA . GLY A 1 513 ? -11.362 1.884 3.955 1.00 97.81 513 GLY A CA 1
ATOM 3798 C C . GLY A 1 513 ? -11.371 0.614 4.818 1.00 97.81 513 GLY A C 1
ATOM 3799 O O . GLY A 1 513 ? -12.232 0.466 5.684 1.00 97.81 513 GLY A O 1
ATOM 3800 N N . ARG A 1 514 ? -10.342 -0.235 4.681 1.00 98.38 514 ARG A N 1
ATOM 3801 C CA . ARG A 1 514 ? -10.180 -1.451 5.494 1.00 98.38 514 ARG A CA 1
ATOM 3802 C C . ARG A 1 514 ? -9.987 -1.141 6.982 1.00 98.38 514 ARG A C 1
ATOM 3804 O O . ARG A 1 514 ? -10.559 -1.828 7.824 1.00 98.38 514 ARG A O 1
ATOM 3811 N N . GLY A 1 515 ? -9.214 -0.107 7.317 1.00 98.50 515 GLY A N 1
ATOM 3812 C CA . GLY A 1 515 ? -9.063 0.337 8.705 1.00 98.50 515 GLY A CA 1
ATOM 3813 C C . GLY A 1 515 ? -10.383 0.795 9.328 1.00 98.50 515 GLY A C 1
ATOM 3814 O O . GLY A 1 515 ? -10.710 0.396 10.444 1.00 98.50 515 GLY A O 1
ATOM 3815 N N . ASN A 1 516 ? -11.185 1.569 8.592 1.00 98.75 516 ASN A N 1
ATOM 3816 C CA . ASN A 1 516 ? -12.511 1.994 9.048 1.00 98.75 516 ASN A CA 1
ATOM 3817 C C . ASN A 1 516 ? -13.473 0.812 9.240 1.00 98.75 516 ASN A C 1
ATOM 3819 O O . ASN A 1 516 ? -14.219 0.799 10.217 1.00 98.75 516 ASN A O 1
ATOM 3823 N N . GLU A 1 517 ? -13.443 -0.194 8.361 1.00 98.62 517 GLU A N 1
ATOM 3824 C CA . GLU A 1 517 ? -14.224 -1.430 8.529 1.00 98.62 517 GLU A CA 1
ATOM 3825 C C . GLU A 1 517 ? -13.839 -2.190 9.802 1.00 98.62 517 GLU A C 1
ATOM 3827 O O . GLU A 1 517 ? -14.717 -2.658 10.533 1.00 98.62 517 GLU A O 1
ATOM 3832 N N . LEU A 1 518 ? -12.538 -2.306 10.087 1.00 98.75 518 LEU A N 1
ATOM 3833 C CA . LEU A 1 518 ? -12.049 -2.971 11.292 1.00 98.75 518 LEU A CA 1
ATOM 3834 C C . LEU A 1 518 ? -12.498 -2.228 12.560 1.00 98.75 518 LEU A C 1
ATOM 3836 O O . LEU A 1 518 ? -13.036 -2.848 13.479 1.00 98.75 518 LEU A O 1
ATOM 3840 N N . LEU A 1 519 ? -12.342 -0.900 12.590 1.00 98.81 519 LEU A N 1
ATOM 3841 C CA . LEU A 1 519 ? -12.835 -0.059 13.686 1.00 98.81 519 LEU A CA 1
ATOM 3842 C C . LEU A 1 519 ? -14.341 -0.218 13.887 1.00 98.81 519 LEU A C 1
ATOM 3844 O O . LEU A 1 519 ? -14.783 -0.450 15.010 1.00 98.81 519 LEU A O 1
ATOM 3848 N N . ALA A 1 520 ? -15.125 -0.130 12.809 1.00 98.88 520 ALA A N 1
ATOM 3849 C CA . ALA A 1 520 ? -16.580 -0.218 12.868 1.00 98.88 520 ALA A CA 1
ATOM 3850 C C . ALA A 1 520 ? -17.033 -1.550 13.474 1.00 98.88 520 ALA A C 1
ATOM 3852 O O . ALA A 1 520 ? -17.912 -1.565 14.334 1.00 98.88 520 ALA A O 1
ATOM 3853 N N . ASN A 1 521 ? -16.400 -2.655 13.082 1.00 98.81 521 ASN A N 1
ATOM 3854 C CA . ASN A 1 521 ? -16.688 -3.981 13.616 1.00 98.81 521 ASN A CA 1
ATOM 3855 C C . ASN A 1 521 ? -16.353 -4.110 15.107 1.00 98.81 521 ASN A C 1
ATOM 3857 O O . ASN A 1 521 ? -17.216 -4.489 15.899 1.00 98.81 521 ASN A O 1
ATOM 3861 N N . LEU A 1 522 ? -15.131 -3.755 15.506 1.00 98.88 522 LEU A N 1
ATOM 3862 C CA . LEU A 1 522 ? -14.680 -3.898 16.894 1.00 98.88 522 LEU A CA 1
ATOM 3863 C C . LEU A 1 522 ? -15.436 -2.973 17.854 1.00 98.88 522 LEU A C 1
ATOM 3865 O O . LEU A 1 522 ? -15.799 -3.381 18.959 1.00 98.88 522 LEU A O 1
ATOM 3869 N N . ILE A 1 523 ? -15.700 -1.733 17.437 1.00 98.88 523 ILE A N 1
ATOM 3870 C CA . ILE A 1 523 ? -16.447 -0.764 18.246 1.00 98.88 523 ILE A CA 1
ATOM 3871 C C . ILE A 1 523 ? -17.918 -1.178 18.354 1.00 98.88 523 ILE A C 1
ATOM 3873 O O . ILE A 1 523 ? -18.484 -1.096 19.443 1.00 98.88 523 ILE A O 1
ATOM 3877 N N . SER A 1 524 ? -18.524 -1.680 17.273 1.00 98.88 524 SER A N 1
ATOM 3878 C CA . SER A 1 524 ? -19.900 -2.194 17.309 1.00 98.88 524 SER A CA 1
ATOM 3879 C C . SER A 1 524 ? -20.049 -3.370 18.274 1.00 98.88 524 SER A C 1
ATOM 3881 O O . SER A 1 524 ? -20.974 -3.374 19.083 1.00 98.88 524 SER A O 1
ATOM 3883 N N . ASP A 1 525 ? -19.106 -4.318 18.272 1.00 98.75 525 ASP A N 1
ATOM 3884 C CA . ASP A 1 525 ? -19.066 -5.395 19.271 1.00 98.75 525 ASP A CA 1
ATOM 3885 C C . ASP A 1 525 ? -18.940 -4.852 20.707 1.00 98.75 525 ASP A C 1
ATOM 3887 O O . ASP A 1 525 ? -19.651 -5.288 21.615 1.00 98.75 525 ASP A O 1
ATOM 3891 N N . GLY A 1 526 ? -18.098 -3.834 20.912 1.00 98.75 526 GLY A N 1
ATOM 3892 C CA . GLY A 1 526 ? -17.998 -3.120 22.187 1.00 98.75 526 GLY A CA 1
ATOM 3893 C C . GLY A 1 526 ? -19.322 -2.519 22.657 1.00 98.75 526 GLY A C 1
ATOM 3894 O O . GLY A 1 526 ? -19.687 -2.676 23.821 1.00 98.75 526 GLY A O 1
ATOM 3895 N N . ILE A 1 527 ? -20.073 -1.882 21.756 1.00 98.81 527 ILE A N 1
ATOM 3896 C CA . ILE A 1 527 ? -21.399 -1.323 22.057 1.00 98.81 527 ILE A CA 1
ATOM 3897 C C . ILE A 1 527 ? -22.372 -2.438 22.464 1.00 98.81 527 ILE A C 1
ATOM 3899 O O . ILE A 1 527 ? -23.060 -2.305 23.478 1.00 98.81 527 ILE A O 1
ATOM 3903 N N . ILE A 1 528 ? -22.400 -3.560 21.733 1.00 98.62 528 ILE A N 1
ATOM 3904 C CA . ILE A 1 528 ? -23.246 -4.719 22.066 1.00 98.62 528 ILE A CA 1
ATOM 3905 C C . ILE A 1 528 ? -22.922 -5.232 23.471 1.00 98.62 528 ILE A C 1
ATOM 3907 O O . ILE A 1 528 ? -23.831 -5.410 24.286 1.00 98.62 528 ILE A O 1
ATOM 3911 N N . ARG A 1 529 ? -21.636 -5.446 23.777 1.00 98.44 529 ARG A N 1
ATOM 3912 C CA . ARG A 1 529 ? -21.192 -5.928 25.094 1.00 98.44 529 ARG A CA 1
ATOM 3913 C C . ARG A 1 529 ? -21.560 -4.956 26.210 1.00 98.44 529 ARG A C 1
ATOM 3915 O O . ARG A 1 529 ? -22.071 -5.401 27.232 1.00 98.44 529 ARG A O 1
ATOM 3922 N N . ALA A 1 530 ? -21.385 -3.653 26.002 1.00 98.31 530 ALA A N 1
ATOM 3923 C CA . ALA A 1 530 ? -21.769 -2.644 26.986 1.00 98.31 530 ALA A CA 1
ATOM 3924 C C . ALA A 1 530 ? -23.280 -2.617 27.243 1.00 98.31 530 ALA A C 1
ATOM 3926 O O . ALA A 1 530 ? -23.712 -2.446 28.380 1.00 98.31 530 ALA A O 1
ATOM 3927 N N . LEU A 1 531 ? -24.095 -2.814 26.204 1.00 97.88 531 LEU A N 1
ATOM 3928 C CA . LEU A 1 531 ? -25.551 -2.834 26.337 1.00 97.88 531 LEU A CA 1
ATOM 3929 C C . LEU A 1 531 ? -26.086 -4.114 26.995 1.00 97.88 531 LEU A C 1
ATOM 3931 O O . LEU A 1 531 ? -27.145 -4.073 27.629 1.00 97.88 531 LEU A O 1
ATOM 3935 N N . ARG A 1 532 ? -25.365 -5.231 26.844 1.00 96.56 532 ARG A N 1
ATOM 3936 C CA . ARG A 1 532 ? -25.670 -6.526 27.473 1.00 96.56 532 ARG A CA 1
ATOM 3937 C C . ARG A 1 532 ? -25.078 -6.671 28.877 1.00 96.56 532 ARG A C 1
ATOM 3939 O O . ARG A 1 532 ? -25.488 -7.577 29.596 1.00 96.56 532 ARG A O 1
ATOM 3946 N N . ALA A 1 533 ? -24.135 -5.812 29.263 1.00 91.06 533 ALA A N 1
ATOM 3947 C CA . ALA A 1 533 ? -23.583 -5.809 30.610 1.00 91.06 533 ALA A CA 1
ATOM 3948 C C . ALA A 1 533 ? -24.688 -5.501 31.649 1.00 91.06 533 ALA A C 1
ATOM 3950 O O . ALA A 1 533 ? -25.530 -4.627 31.385 1.00 91.06 533 ALA A O 1
ATOM 3951 N N . PRO A 1 534 ? -24.700 -6.235 32.781 1.00 73.44 534 PRO A N 1
ATOM 3952 C CA . PRO A 1 534 ? -25.730 -6.129 33.813 1.00 73.44 534 PRO A CA 1
ATOM 3953 C C . PRO A 1 534 ? -25.751 -4.773 34.523 1.00 73.44 534 PRO A C 1
ATOM 3955 O O . PRO A 1 534 ? -24.688 -4.109 34.597 1.00 73.44 534 PRO A O 1
#

pLDDT: mean 93.69, std 11.78, range [27.66, 98.94]

Foldseek 3Di:
DDDDDDDDPPDPDDPPDLCPQADEDDEEDAACCVVPNQAHAYEYPEAYEDAHNPLHHEHAYECAAYEYEHAPPQAARGEYAYAYAHEYEYEYEHHAVAGDHDAEHEYAAAHHYPDEYEDAHYEYEYHYEAQGASAAAEYEFHAAAEGEYEYPHAAHHHQAHEYEDDHDYEGEYEPQQYEYHHAAYEYHAAYEYENHDHAYEYYYAQHQPHDHPLVYAYEYEAAEPPRHWDFAHQAQRSHDPSNQLRYWYAQHPPDPGAIFGWHAHGRRTIDGHHGFAQPDDLDDPDPVLLVVLCVLQVFQLLLQCLALPHLDAAPAEEEEEEEVQLVVCLLVVSSVVSQCPRPNRNPRNYHYHRRYAHLDALCCQAAWACDGPDPPGDGTHGVLVVCQVSVHQEYEYAHDPSCQPPVVPDLVNLLVSLLSSLVSCVVSNHQYEYEQYAWQWLDLSQPDPRSVVSVSNLVSSVVSCVVSVHQYQYNNSSSSSCSSNPQWDAGSNSHTGGGRDDPQHHNSHHGDSNVSVSCNRSVSNSVRCSSPDD

Sequence (534 aa):
MPPAYSLLPALLLLFSNVWLHAAEITGEVVNPTKQFGKDMNYRLAGDATFGWMTGAQGGAIDLNGHALIVETGGGNRTIFSGAFSGVGSVEWRGGRVPQVAPSILAGTAPNTFKGRFTLVNGVLDLDKSAGVDAIPGDFIIGAKGDAMAKLNRAHQINDAAHVTLGGTGVSSLDLHGHDEKFASLTLATHGVISMGETPATLLIGDSSGCPWNLTKTLTIRGFKPGRDKVIFGKDAKGLSAPQLARVGFASPTGLPEGLYTAQIGADGQLAPGTVVKAAQPPFDVSAEAVAARKRLYDVPGLVALAAADSPLRDGMTVAFFGDSITWQNGFVGLIDKALKTSDGAKGRSVKLVNRGINGGGVLQIRDGSTNSAYPGSSAQKSFATVIAAEKADVAVVFIGINDVWWRKTEPEVFEKALHELHTAAKAVRTRLVLATLTVRGELPDGKNSDDAKIEQFAELTRKVAAATRTTLVDLRRAYLAYLRNHNAELRVDGSLYFVPAGVLTYDGVHPTGRGNELLANLISDGIIRALRAP